Protein AF-0000000084754375 (afdb_homodimer)

InterPro domains:
  IPR002891 APS kinase [MF_00065] (23-194)
  IPR002891 APS kinase [TIGR00455] (9-189)
  IPR027417 P-loop containing nucleoside triphosphate hydrolase [G3DSA:3.40.50.300] (1-195)
  IPR027417 P-loop containing nucleoside triphosphate hydrolase [SSF52540] (22-192)
  IPR059117 APS kinase domain [PF01583] (25-173)

Radius of gyration: 22.38 Å; Cα contacts (8 Å, |Δi|>4): 671; chains: 2; bounding box: 44×57×59 Å

Foldseek 3Di:
DDDPVVVPPPDDWLVNLLVVQQWAAFEEEEADAAQLCLVVLLVVLVVVCVVVSAAEEEAECVVCCVPVLVVADQDPVSLLVSLLVVLQVSLVVNGNNHHYYYYDHSQDPVSVVNSCVSNDVLRYAYEYRYEDPVVSLVPCVVVVNVCVVVVNDQDHEPPNHDGDGDDDGPYYHYPVDDSVRSSVVVCVSCVVVTHD/DDDPVVVPPPDDWLVNLLVVQQWAAFEEEEADAAQLCLVVLLVVLVVVCVVVSAAEEEAECVVQCVPVLVVADQDPVSLLVSLLVVLQVSLVVNGNNHHYYYYDHSQDPVSVVNSCVSNDVLRYAYEYRYEDPVVSLVPCVVVVNVCVVVVNDQDHEPPNHDGDGDDDGPYYHYPVDDSVRSSVVVCVSCVVVTHD

Sequence (392 aa):
MGENIIKHNYKIGMDERRKANGHNSFLVFFTGLSGSGKSTVACALEQKLFEANIKTYVLDGDNVRRGINRDLKFSEEDRSENNRRIGEIAHLFVDAGMVVLAAFVAPFEKDRNFIKKTVGEENYIEVFVDTSLEECEKRDVKGLYKKARKGEIKDMTGISSPYEVPLRPNIVLTEKESVEEAVNRIYELIRPKLQLMGENIIKHNYKIGMDERRKANGHNSFLVFFTGLSGSGKSTVACALEQKLFEANIKTYVLDGDNVRRGINRDLKFSEEDRSENNRRIGEIAHLFVDAGMVVLAAFVAPFEKDRNFIKKTVGEENYIEVFVDTSLEECEKRDVKGLYKKARKGEIKDMTGISSPYEVPLRPNIVLTEKESVEEAVNRIYELIRPKLQL

pLDDT: mean 92.37, std 12.42, range [25.44, 98.94]

Secondary structure (DSSP, 8-state):
--S----------HHHHHHHHTS---EEEEE--TTSSHHHHHHHHHHHHHHTT--EEEEEHHHIIIIITTT--SSHHHHHHHHHHHHHHHHHHHHTT-EEEEE-----HHHHHHHHHHH-GGGEEEEEEE--HHHHHHH-TTSHHHHHHTTS-SS-BTTTB-----SS-SEEEETTS-HHHHHHHHHHHHHHHH--/--S----------HHHHHHHHTS---EEEEE--TTSSHHHHHHHHHHHHHHTT--EEEE-HHHIIIIITTT--SSHHHHHHHHHHHHHHHHHHHHTT-EEEEE-----HHHHHHHHHHH-GGGEEEEEEE--HHHHHHH-TTSHHHHHHTTS-SS-BTTTB-----SS-SEEEETTS-HHHHHHHHHHHHHHHH--

Nearest PDB structures (foldseek):
  4fxp-assembly1_A  TM=9.666E-01  e=1.568E-19  Arabidopsis thaliana
  3uie-assembly2_C  TM=9.512E-01  e=3.053E-19  Arabidopsis thaliana
  6c6b-assembly3_D  TM=9.254E-01  e=4.132E-18  Cryptococcus neoformans H99
  6c6b-assembly2_C  TM=9.312E-01  e=1.997E-17  Cryptococcus neoformans H99
  2gks-assembly1_B  TM=8.808E-01  e=1.229E-14  Aquifex aeolicus

Organism: Allomuricauda ruestringensis (strain DSM 13258 / CIP 107369 / LMG 19739 / B1) (NCBI:txid886377)

Structure (mmCIF, N/CA/C/O backbone):
data_AF-0000000084754375-model_v1
#
loop_
_entity.id
_entity.type
_entity.pdbx_description
1 polymer 'Adenylyl-sulfate kinase'
#
loop_
_atom_site.group_PDB
_atom_site.id
_atom_site.type_symbol
_atom_site.label_atom_id
_atom_site.label_alt_id
_atom_site.label_comp_id
_atom_site.label_asym_id
_atom_site.label_entity_id
_atom_site.label_seq_id
_atom_site.pdbx_PDB_ins_code
_atom_site.Cartn_x
_atom_site.Cartn_y
_atom_site.Cartn_z
_atom_site.occupancy
_atom_site.B_iso_or_equiv
_atom_site.auth_seq_id
_atom_site.auth_comp_id
_atom_site.auth_asym_id
_atom_site.auth_atom_id
_atom_site.pdbx_PDB_model_num
ATOM 1 N N . MET A 1 1 ? -4.887 -25.969 -23.391 1 25.44 1 MET A N 1
ATO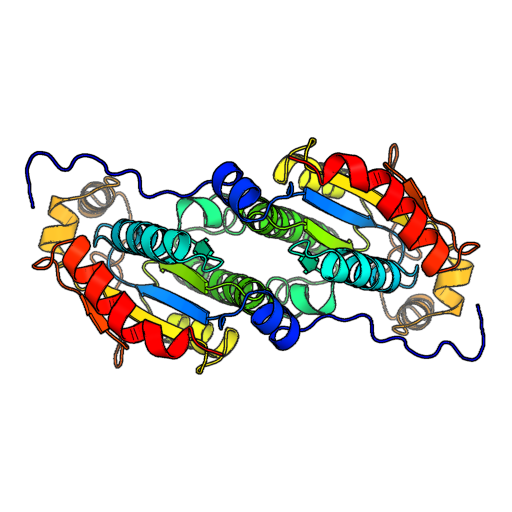M 2 C CA . MET A 1 1 ? -5.594 -24.766 -22.953 1 25.44 1 MET A CA 1
ATOM 3 C C . MET A 1 1 ? -5.512 -23.672 -24.016 1 25.44 1 MET A C 1
ATOM 5 O O . MET A 1 1 ? -4.867 -22.641 -23.812 1 25.44 1 MET A O 1
ATOM 9 N N . GLY A 1 2 ? -5.332 -24.047 -25.25 1 29.3 2 GLY A N 1
ATOM 10 C CA . GLY A 1 2 ? -4.824 -23.469 -26.484 1 29.3 2 GLY A CA 1
ATOM 11 C C . GLY A 1 2 ? -5.594 -22.25 -26.938 1 29.3 2 GLY A C 1
ATOM 12 O O . GLY A 1 2 ? -5.004 -21.188 -27.203 1 29.3 2 GLY A O 1
ATOM 13 N N . GLU A 1 3 ? -6.68 -22.562 -27.656 1 34.47 3 GLU A N 1
ATOM 14 C CA . GLU A 1 3 ? -7.363 -21.797 -28.703 1 34.47 3 GLU A CA 1
ATOM 15 C C . GLU A 1 3 ? -7.938 -20.5 -28.156 1 34.47 3 GLU A C 1
ATOM 17 O O . GLU A 1 3 ? -7.637 -19.422 -28.672 1 34.47 3 GLU A O 1
ATOM 22 N N . ASN A 1 4 ? -9.375 -20.453 -28.016 1 31.36 4 ASN A N 1
ATOM 23 C CA . ASN A 1 4 ? -10.281 -19.328 -27.75 1 31.36 4 ASN A CA 1
ATOM 24 C C . ASN A 1 4 ? -10.047 -18.734 -26.375 1 31.36 4 ASN A C 1
ATOM 26 O O . ASN A 1 4 ? -10.742 -19.078 -25.422 1 31.36 4 ASN A O 1
ATOM 30 N N . ILE A 1 5 ? -8.938 -18.641 -25.875 1 39.09 5 ILE A N 1
ATOM 31 C CA . ILE A 1 5 ? -8.727 -18.094 -24.531 1 39.09 5 ILE A CA 1
ATOM 32 C C . ILE A 1 5 ? -9.375 -16.719 -24.438 1 39.09 5 ILE A C 1
ATOM 34 O O . ILE A 1 5 ? -8.906 -15.75 -25.062 1 39.09 5 ILE A O 1
ATOM 38 N N . ILE A 1 6 ? -10.688 -16.594 -24.688 1 39.09 6 ILE A N 1
ATOM 39 C CA . ILE A 1 6 ? -11.445 -15.391 -24.375 1 39.09 6 ILE A CA 1
ATOM 40 C C . ILE A 1 6 ? -10.812 -14.68 -23.188 1 39.09 6 ILE A C 1
ATOM 42 O O . ILE A 1 6 ? -10.656 -15.258 -22.109 1 39.09 6 ILE A O 1
ATOM 46 N N . LYS A 1 7 ? -10.016 -13.781 -23.438 1 50.75 7 LYS A N 1
ATOM 47 C CA . LYS A 1 7 ? -9.305 -12.914 -22.5 1 50.75 7 LYS A CA 1
ATOM 48 C C . LYS A 1 7 ? -10.211 -12.461 -21.359 1 50.75 7 LYS A C 1
ATOM 50 O O . LYS A 1 7 ? -11.055 -11.578 -21.547 1 50.75 7 LYS A O 1
ATOM 55 N N . HIS A 1 8 ? -10.836 -13.492 -20.688 1 55.78 8 HIS A N 1
ATOM 56 C CA . HIS A 1 8 ? -11.641 -13 -19.578 1 55.78 8 HIS A CA 1
ATOM 57 C C . HIS A 1 8 ? -10.883 -11.953 -18.781 1 55.78 8 HIS A C 1
ATOM 59 O O . HIS A 1 8 ? -9.727 -12.156 -18.406 1 55.78 8 HIS A O 1
ATOM 65 N N . ASN A 1 9 ? -11.195 -10.758 -18.953 1 70.88 9 ASN A N 1
ATOM 66 C CA . ASN A 1 9 ? -10.688 -9.664 -18.125 1 70.88 9 ASN A CA 1
ATOM 67 C C . ASN A 1 9 ? -11.203 -9.75 -16.703 1 70.88 9 ASN A C 1
ATOM 69 O O . ASN A 1 9 ? -12.352 -9.398 -16.422 1 70.88 9 ASN A O 1
ATOM 73 N N . TYR A 1 10 ? -10.547 -10.375 -15.859 1 75.75 10 TYR A N 1
ATOM 74 C CA . TYR A 1 10 ? -10.961 -10.586 -14.477 1 75.75 10 TYR A CA 1
ATOM 75 C C . TYR A 1 10 ? -10.672 -9.352 -13.633 1 75.75 10 TYR A C 1
ATOM 77 O O . TYR A 1 10 ? -11.062 -9.289 -12.461 1 75.75 10 TYR A O 1
ATOM 85 N N . LYS A 1 11 ? -10.258 -8.352 -14.242 1 84.94 11 LYS A N 1
ATOM 86 C CA . LYS A 1 11 ? -9.711 -7.258 -13.445 1 84.94 11 LYS A CA 1
ATOM 87 C C . LYS A 1 11 ? -10.828 -6.41 -12.844 1 84.94 11 LYS A C 1
ATOM 89 O O . LYS A 1 11 ? -11.773 -6.035 -13.539 1 84.94 11 LYS A O 1
ATOM 94 N N . ILE A 1 12 ? -10.812 -6.266 -11.586 1 93.44 12 ILE A N 1
ATOM 95 C CA . ILE A 1 12 ? -11.68 -5.344 -10.859 1 93.44 12 ILE A CA 1
ATOM 96 C C . ILE A 1 12 ? -11.016 -3.975 -10.766 1 93.44 12 ILE A C 1
ATOM 98 O O . ILE A 1 12 ? -9.852 -3.869 -10.359 1 93.44 12 ILE A O 1
ATOM 102 N N . GLY A 1 13 ? -11.727 -2.947 -11.18 1 94.62 13 GLY A N 1
ATOM 103 C CA . GLY A 1 13 ? -11.141 -1.616 -11.195 1 94.62 13 GLY A CA 1
ATOM 104 C C . GLY A 1 13 ? -11.625 -0.734 -10.062 1 94.62 13 GLY A C 1
ATOM 105 O O . GLY A 1 13 ? -12.445 -1.16 -9.242 1 94.62 13 GLY A O 1
ATOM 106 N N . MET A 1 14 ? -11.125 0.411 -10.031 1 96.38 14 MET A N 1
ATOM 107 C CA . MET A 1 14 ? -11.398 1.393 -8.992 1 96.38 14 MET A CA 1
ATOM 108 C C . MET A 1 14 ? -12.891 1.719 -8.93 1 96.38 14 MET A C 1
ATOM 110 O O . MET A 1 14 ? -13.477 1.78 -7.852 1 96.38 14 MET A O 1
ATOM 114 N N . ASP A 1 15 ? -13.492 1.877 -10.086 1 96.88 15 ASP A N 1
ATOM 115 C CA . ASP A 1 15 ? -14.906 2.25 -10.141 1 96.88 15 ASP A CA 1
ATOM 116 C C . ASP A 1 15 ? -15.781 1.146 -9.555 1 96.88 15 ASP A C 1
ATOM 118 O O . ASP A 1 15 ? -16.75 1.425 -8.852 1 96.88 15 ASP A O 1
ATOM 122 N N . GLU A 1 16 ? -15.469 -0.094 -9.875 1 97 16 GLU A N 1
ATOM 123 C CA . GLU A 1 16 ? -16.219 -1.222 -9.32 1 97 16 GLU A CA 1
ATOM 124 C C . GLU A 1 16 ? -16.078 -1.279 -7.805 1 97 16 GLU A C 1
ATOM 126 O O . GLU A 1 16 ? -17.062 -1.526 -7.098 1 97 16 GLU A O 1
ATOM 131 N N . ARG A 1 17 ? -14.922 -1.007 -7.301 1 97.75 17 ARG A N 1
ATOM 132 C CA . ARG A 1 17 ? -14.672 -1.031 -5.863 1 97.75 17 ARG A CA 1
ATOM 133 C C . ARG A 1 17 ? -15.391 0.121 -5.168 1 97.75 17 ARG A C 1
ATOM 135 O O . ARG A 1 17 ? -15.977 -0.06 -4.098 1 97.75 17 ARG A O 1
ATOM 142 N N . ARG A 1 18 ? -15.312 1.321 -5.785 1 98.25 18 ARG A N 1
ATOM 143 C CA . ARG A 1 18 ? -16.031 2.471 -5.246 1 98.25 18 ARG A CA 1
ATOM 144 C C . ARG A 1 18 ? -17.531 2.184 -5.148 1 98.25 18 ARG A C 1
ATOM 146 O O . ARG A 1 18 ? -18.156 2.461 -4.121 1 98.25 18 ARG A O 1
ATOM 153 N N . LYS A 1 19 ? -18.062 1.604 -6.168 1 97.88 19 LYS A N 1
ATOM 154 C CA . LYS A 1 19 ? -19.484 1.275 -6.188 1 97.88 19 LYS A CA 1
ATOM 155 C C . LYS A 1 19 ? -19.828 0.265 -5.098 1 97.88 19 LYS A C 1
ATOM 157 O O . LYS A 1 19 ? -20.828 0.432 -4.379 1 97.88 19 LYS A O 1
ATOM 162 N N . ALA A 1 20 ? -19.031 -0.718 -4.988 1 97.06 20 ALA A N 1
ATOM 163 C CA . ALA A 1 20 ? -19.25 -1.741 -3.971 1 97.06 20 ALA A CA 1
ATOM 164 C C . ALA A 1 20 ? -19.188 -1.146 -2.568 1 97.06 20 ALA A C 1
ATOM 166 O O . ALA A 1 20 ? -19.922 -1.566 -1.67 1 97.06 20 ALA A O 1
ATOM 167 N N . ASN A 1 21 ? -18.312 -0.144 -2.404 1 97.56 21 ASN A N 1
ATOM 168 C CA . ASN A 1 21 ? -18.141 0.492 -1.102 1 97.56 21 ASN A CA 1
ATOM 169 C C . ASN A 1 21 ? -19.234 1.521 -0.833 1 97.56 21 ASN A C 1
ATOM 171 O O . ASN A 1 21 ? -19.484 1.887 0.318 1 97.56 21 ASN A O 1
ATOM 175 N N . GLY A 1 22 ? -19.812 2.066 -1.916 1 97.88 22 GLY A N 1
ATOM 176 C CA . GLY A 1 22 ? -20.844 3.078 -1.775 1 97.88 22 GLY A CA 1
ATOM 177 C C . GLY A 1 22 ? -20.281 4.477 -1.57 1 97.88 22 GLY A C 1
ATOM 178 O O . GLY A 1 22 ? -20.984 5.363 -1.087 1 97.88 22 GLY A O 1
ATOM 179 N N . HIS A 1 23 ? -19.031 4.676 -1.786 1 98.69 23 HIS A N 1
ATOM 180 C CA . HIS A 1 23 ? -18.406 5.988 -1.671 1 98.69 23 HIS A CA 1
ATOM 181 C C . HIS A 1 23 ? -17.203 6.113 -2.598 1 98.69 23 HIS A C 1
ATOM 183 O O . HIS A 1 23 ? -16.656 5.102 -3.049 1 98.69 23 HIS A O 1
ATOM 189 N N . ASN A 1 24 ? -16.797 7.297 -2.906 1 98.62 24 ASN A N 1
ATOM 190 C CA . ASN A 1 24 ? -15.594 7.621 -3.68 1 98.62 24 ASN A CA 1
ATOM 191 C C . ASN A 1 24 ? -14.32 7.32 -2.895 1 98.62 24 ASN A C 1
ATOM 193 O O . ASN A 1 24 ? -14.383 6.949 -1.721 1 98.62 24 ASN A O 1
ATOM 197 N N . SER A 1 25 ? -13.203 7.316 -3.543 1 98.88 25 SER A N 1
ATOM 198 C CA . SER A 1 25 ? -11.898 7.117 -2.926 1 98.88 25 SER A CA 1
ATOM 199 C C . SER A 1 25 ? -10.914 8.203 -3.352 1 98.88 25 SER A C 1
ATOM 201 O O . SER A 1 25 ? -10.938 8.656 -4.496 1 98.88 25 SER A O 1
ATOM 203 N N . PHE A 1 26 ? -10.094 8.688 -2.408 1 98.94 26 PHE A N 1
ATOM 204 C CA . PHE A 1 26 ? -9.133 9.758 -2.652 1 98.94 26 PHE A CA 1
ATOM 205 C C . PHE A 1 26 ? -8.164 9.883 -1.486 1 98.94 26 PHE A C 1
ATOM 207 O O . PHE A 1 26 ? -8.281 9.172 -0.49 1 98.94 26 PHE A O 1
ATOM 214 N N . LEU A 1 27 ? -7.188 10.719 -1.688 1 98.94 27 LEU A N 1
ATOM 215 C CA . LEU A 1 27 ? -6.148 10.961 -0.692 1 98.94 27 LEU A CA 1
ATOM 216 C C . LEU A 1 27 ? -6.359 12.305 0.001 1 98.94 27 LEU A C 1
ATOM 218 O O . LEU A 1 27 ? -6.504 13.336 -0.662 1 98.94 27 LEU A O 1
ATOM 222 N N . VAL A 1 28 ? -6.504 12.289 1.284 1 98.94 28 VAL A N 1
ATOM 223 C CA . VAL A 1 28 ? -6.367 13.484 2.109 1 98.94 28 VAL A CA 1
ATOM 224 C C . VAL A 1 28 ? -4.945 13.578 2.658 1 98.94 28 VAL A C 1
ATOM 226 O O . VAL A 1 28 ? -4.566 12.812 3.547 1 98.94 28 VAL A O 1
ATOM 229 N N . PHE A 1 29 ? -4.203 14.445 2.127 1 98.88 29 PHE A N 1
ATOM 230 C CA . PHE A 1 29 ? -2.787 14.555 2.455 1 98.88 29 PHE A CA 1
ATOM 231 C C . PHE A 1 29 ? -2.543 15.719 3.41 1 98.88 29 PHE A C 1
ATOM 233 O O . PHE A 1 29 ? -2.789 16.875 3.064 1 98.88 29 PHE A O 1
ATOM 240 N N . PHE A 1 30 ? -2.043 15.391 4.586 1 98.69 30 PHE A N 1
ATOM 241 C CA . PHE A 1 30 ? -1.709 16.375 5.602 1 98.69 30 PHE A CA 1
ATOM 242 C C . PHE A 1 30 ? -0.225 16.719 5.555 1 98.69 30 PHE A C 1
ATOM 244 O O . PHE A 1 30 ? 0.625 15.836 5.629 1 98.69 30 PHE A O 1
ATOM 251 N N . THR A 1 31 ? 0.04 17.969 5.414 1 98.38 31 THR A N 1
ATOM 252 C CA . THR A 1 31 ? 1.424 18.422 5.48 1 98.38 31 THR A CA 1
ATOM 253 C C . THR A 1 31 ? 1.577 19.531 6.523 1 98.38 31 THR A C 1
ATOM 255 O O . THR A 1 31 ? 0.607 20.219 6.859 1 98.38 31 THR A O 1
ATOM 258 N N . GLY A 1 32 ? 2.742 19.703 7.074 1 97.31 32 GLY A N 1
ATOM 259 C CA . GLY A 1 32 ? 3.094 20.625 8.141 1 97.31 32 GLY A CA 1
ATOM 260 C C . GLY A 1 32 ? 4.297 20.188 8.945 1 97.31 32 GLY A C 1
ATOM 261 O O . GLY A 1 32 ? 4.801 19.078 8.758 1 97.31 32 GLY A O 1
ATOM 262 N N . LEU A 1 33 ? 4.711 21.016 9.797 1 95.69 33 LEU A N 1
ATOM 263 C CA . LEU A 1 33 ? 5.914 20.75 10.578 1 95.69 33 LEU A CA 1
ATOM 264 C C . LEU A 1 33 ? 5.699 19.578 11.523 1 95.69 33 LEU A C 1
ATOM 266 O O . LEU A 1 33 ? 4.559 19.25 11.867 1 95.69 33 LEU A O 1
ATOM 270 N N . SER A 1 34 ? 6.883 18.891 11.883 1 91.94 34 SER A N 1
ATOM 271 C CA . SER A 1 34 ? 6.805 17.859 12.914 1 91.94 34 SER A CA 1
ATOM 272 C C . SER A 1 34 ? 6.203 18.406 14.203 1 91.94 34 SER A C 1
ATOM 274 O O . SER A 1 34 ? 6.562 19.5 14.641 1 91.94 34 SER A O 1
ATOM 276 N N . GLY A 1 35 ? 5.215 17.672 14.742 1 92.44 35 GLY A N 1
ATOM 277 C CA . GLY A 1 35 ? 4.586 18.125 15.969 1 92.44 35 GLY A CA 1
ATOM 278 C C . GLY A 1 35 ? 3.428 19.078 15.734 1 92.44 35 GLY A C 1
ATOM 279 O O . GLY A 1 35 ? 2.822 19.578 16.688 1 92.44 35 GLY A O 1
ATOM 280 N N . SER A 1 36 ? 3.053 19.328 14.516 1 95.56 36 SER A N 1
ATOM 281 C CA . SER A 1 36 ? 2.033 20.312 14.18 1 95.56 36 SER A CA 1
ATOM 282 C C . SER A 1 36 ? 0.631 19.781 14.461 1 95.56 36 SER A C 1
ATOM 284 O O . SER A 1 36 ? -0.335 20.547 14.492 1 95.56 36 SER A O 1
ATOM 286 N N . GLY A 1 37 ? 0.495 18.484 14.617 1 93.81 37 GLY A N 1
ATOM 287 C CA . GLY A 1 37 ? -0.805 17.891 14.914 1 93.81 37 GLY A CA 1
ATOM 288 C C . GLY A 1 37 ? -1.396 17.125 13.75 1 93.81 37 GLY A C 1
ATOM 289 O O . GLY A 1 37 ? -2.543 16.688 13.812 1 93.81 37 GLY A O 1
ATOM 290 N N . LYS A 1 38 ? -0.66 16.906 12.664 1 94.81 38 LYS A N 1
ATOM 291 C CA . LYS A 1 38 ? -1.133 16.234 11.461 1 94.81 38 LYS A CA 1
ATOM 292 C C . LYS A 1 38 ? -1.723 14.867 11.789 1 94.81 38 LYS A C 1
ATOM 294 O O . LYS A 1 38 ? -2.863 14.578 11.43 1 94.81 38 LYS A O 1
ATOM 299 N N . SER A 1 39 ? -0.902 14.062 12.516 1 93.81 39 SER A N 1
ATOM 300 C CA . SER A 1 39 ? -1.298 12.688 12.789 1 93.81 39 SER A CA 1
ATOM 301 C C . SER A 1 39 ? -2.523 12.625 13.688 1 93.81 39 SER A C 1
ATOM 303 O O . SER A 1 39 ? -3.402 11.781 13.5 1 93.81 39 SER A O 1
ATOM 305 N N . THR A 1 40 ? -2.619 13.516 14.625 1 94 40 THR A N 1
ATOM 306 C CA . THR A 1 40 ? -3.768 13.57 15.523 1 94 40 THR A CA 1
ATOM 307 C C . THR A 1 40 ? -5.043 13.883 14.75 1 94 40 THR A C 1
ATOM 309 O O . THR A 1 40 ? -6.055 13.195 14.906 1 94 40 THR A O 1
ATOM 312 N N . VAL A 1 41 ? -4.988 14.883 13.945 1 97.31 41 VAL A N 1
ATOM 313 C CA . VAL A 1 41 ? -6.16 15.281 13.172 1 97.31 41 VAL A CA 1
ATOM 314 C C . VAL A 1 41 ? -6.512 14.195 12.164 1 97.31 41 VAL A C 1
ATOM 316 O O . VAL A 1 41 ? -7.688 13.883 11.961 1 97.31 41 VAL A O 1
ATOM 319 N N . ALA A 1 42 ? -5.52 13.633 11.508 1 97.69 42 ALA A N 1
ATOM 320 C CA . ALA A 1 42 ? -5.742 12.562 10.539 1 97.69 42 ALA A CA 1
ATOM 321 C C . ALA A 1 42 ? -6.453 11.375 11.18 1 97.69 42 ALA A C 1
ATOM 323 O O . ALA A 1 42 ? -7.426 10.852 10.633 1 97.69 42 ALA A O 1
ATOM 324 N N . CYS A 1 43 ? -5.969 10.945 12.32 1 96.81 43 CYS A N 1
ATOM 325 C CA . CYS A 1 43 ? -6.555 9.805 13.008 1 96.81 43 CYS A CA 1
ATOM 326 C C . CYS A 1 43 ? -7.969 10.117 13.484 1 96.81 43 CYS A C 1
ATOM 328 O O . CYS A 1 43 ? -8.859 9.273 13.398 1 96.81 43 CYS A O 1
ATOM 330 N N . ALA A 1 44 ? -8.133 11.32 14.023 1 97.88 44 ALA A N 1
ATOM 331 C CA . ALA A 1 44 ? -9.469 11.727 14.461 1 97.88 44 ALA A CA 1
ATOM 332 C C . ALA A 1 44 ? -10.438 11.773 13.281 1 97.88 44 ALA A C 1
ATOM 334 O O . ALA A 1 44 ? -11.602 11.375 13.414 1 97.88 44 ALA A O 1
ATOM 335 N N . LEU A 1 45 ? -9.969 12.32 12.156 1 98.5 45 LEU A N 1
ATOM 336 C CA . LEU A 1 45 ? -10.797 12.32 10.953 1 98.5 45 LEU A CA 1
ATOM 337 C C . LEU A 1 45 ? -11.117 10.898 10.508 1 98.5 45 LEU A C 1
ATOM 339 O O . LEU A 1 45 ? -12.25 10.609 10.109 1 98.5 45 LEU A O 1
ATOM 343 N N . GLU A 1 46 ? -10.109 10.023 10.547 1 98.25 46 GLU A N 1
ATOM 344 C CA . GLU A 1 46 ? -10.352 8.625 10.18 1 98.25 46 GLU A CA 1
ATOM 345 C C . GLU A 1 46 ? -11.477 8.031 11.023 1 98.25 46 GLU A C 1
ATOM 347 O O . GLU A 1 46 ? -12.344 7.32 10.5 1 98.25 46 GLU A O 1
ATOM 352 N N . GLN A 1 47 ? -11.438 8.289 12.266 1 97.75 47 GLN A N 1
ATOM 353 C CA . GLN A 1 47 ? -12.469 7.766 13.156 1 97.75 47 GLN A CA 1
ATOM 354 C C . GLN A 1 47 ? -13.859 8.219 12.719 1 97.75 47 GLN A C 1
ATOM 356 O O . GLN A 1 47 ? -14.797 7.426 12.68 1 97.75 47 GLN A O 1
ATOM 361 N N . LYS A 1 48 ? -13.969 9.492 12.477 1 98 48 LYS A N 1
ATOM 362 C CA . LYS A 1 48 ? -15.25 10.031 12.031 1 98 48 LYS A CA 1
ATOM 363 C C . LYS A 1 48 ? -15.711 9.359 10.734 1 98 48 LYS A C 1
ATOM 365 O O . LYS A 1 48 ? -16.875 8.984 10.609 1 98 48 LYS A O 1
ATOM 370 N N . LEU A 1 49 ? -14.852 9.227 9.797 1 98.56 49 LEU A N 1
ATOM 371 C CA . LEU A 1 49 ? -15.164 8.594 8.516 1 98.56 49 LEU A CA 1
ATOM 372 C C . LEU A 1 49 ? -15.523 7.121 8.711 1 98.56 49 LEU A C 1
ATOM 374 O O . LEU A 1 49 ? -16.469 6.621 8.094 1 98.56 49 LEU A O 1
ATOM 378 N N . PHE A 1 50 ? -14.711 6.469 9.555 1 97.88 50 PHE A N 1
ATOM 379 C CA . PHE A 1 50 ? -14.938 5.062 9.859 1 97.88 50 PHE A CA 1
ATOM 380 C C . PHE A 1 50 ? -16.328 4.855 10.438 1 97.88 50 PHE A C 1
ATOM 382 O O . PHE A 1 50 ? -17.047 3.926 10.039 1 97.88 50 PHE A O 1
ATOM 389 N N . GLU A 1 51 ? -16.75 5.707 11.32 1 96.69 51 GLU A N 1
ATOM 390 C CA . GLU A 1 51 ? -18.062 5.645 11.93 1 96.69 51 GLU A CA 1
ATOM 391 C C . GLU A 1 51 ? -19.156 5.875 10.891 1 96.69 51 GLU A C 1
ATOM 393 O O . GLU A 1 51 ? -20.297 5.438 11.078 1 96.69 51 GLU A O 1
ATOM 398 N N . ALA A 1 52 ? -18.859 6.523 9.867 1 97.31 52 ALA A N 1
ATOM 399 C CA . ALA A 1 52 ? -19.797 6.766 8.773 1 97.31 52 ALA A CA 1
ATOM 400 C C . ALA A 1 52 ? -19.703 5.664 7.719 1 97.31 52 ALA A C 1
ATOM 402 O O . ALA A 1 52 ? -20.219 5.816 6.605 1 97.31 52 ALA A O 1
ATOM 403 N N . ASN A 1 53 ? -18.953 4.598 7.969 1 96.81 53 ASN A N 1
ATOM 404 C CA . ASN A 1 53 ? -18.812 3.395 7.156 1 96.81 53 ASN A CA 1
ATOM 405 C C . ASN A 1 53 ? -18 3.662 5.895 1 96.81 53 ASN A C 1
ATOM 407 O O . ASN A 1 53 ? -18.266 3.066 4.844 1 96.81 53 ASN A O 1
ATOM 411 N N . ILE A 1 54 ? -17.188 4.699 5.945 1 98.31 54 ILE A N 1
ATOM 412 C CA . ILE A 1 54 ? -16.234 4.945 4.879 1 98.31 54 ILE A CA 1
ATOM 413 C C . ILE A 1 54 ? -15 4.07 5.078 1 98.31 54 ILE A C 1
ATOM 415 O O . ILE A 1 54 ? -14.492 3.945 6.195 1 98.31 54 ILE A O 1
ATOM 419 N N . LYS A 1 55 ? -14.555 3.33 4.031 1 98.44 55 LYS A N 1
ATOM 420 C CA . LYS A 1 55 ? -13.32 2.549 4.094 1 98.44 55 LYS A CA 1
ATOM 421 C C . LYS A 1 55 ? -12.094 3.453 4.07 1 98.44 55 LYS A C 1
ATOM 423 O O . LYS A 1 55 ? -11.891 4.203 3.113 1 98.44 55 LYS A O 1
ATOM 428 N N . THR A 1 56 ? -11.32 3.416 5.145 1 98.38 56 THR A N 1
ATOM 429 C CA . THR A 1 56 ? -10.219 4.363 5.316 1 98.38 56 THR A CA 1
ATOM 430 C C . THR A 1 56 ? -8.93 3.635 5.691 1 98.38 56 THR A C 1
ATOM 432 O O . THR A 1 56 ? -8.969 2.477 6.109 1 98.38 56 THR A O 1
ATOM 435 N N . TYR A 1 57 ? -7.836 4.309 5.516 1 98.25 57 TYR A N 1
ATOM 436 C CA . TYR A 1 57 ? -6.551 3.873 6.059 1 98.25 57 TYR A CA 1
ATOM 437 C C . TYR A 1 57 ? -5.613 5.059 6.258 1 98.25 57 TYR A C 1
ATOM 439 O O . TYR A 1 57 ? -5.543 5.949 5.406 1 98.25 57 TYR A O 1
ATOM 447 N N . VAL A 1 58 ? -4.926 5.062 7.359 1 97.62 58 VAL A N 1
ATOM 448 C CA . VAL A 1 58 ? -4 6.148 7.668 1 97.62 58 VAL A CA 1
ATOM 449 C C . VAL A 1 58 ? -2.57 5.711 7.359 1 97.62 58 VAL A C 1
ATOM 451 O O . VAL A 1 58 ? -2.119 4.664 7.836 1 97.62 58 VAL A O 1
ATOM 454 N N . LEU A 1 59 ? -1.903 6.434 6.492 1 96.69 59 LEU A N 1
ATOM 455 C CA . LEU A 1 59 ? -0.466 6.316 6.27 1 96.69 59 LEU A CA 1
ATOM 456 C C . LEU A 1 59 ? 0.292 7.395 7.039 1 96.69 59 LEU A C 1
ATOM 458 O O . LEU A 1 59 ? 0.017 8.586 6.879 1 96.69 59 LEU A O 1
ATOM 462 N N . ASP A 1 60 ? 1.199 6.957 7.855 1 90.31 60 ASP A N 1
ATOM 463 C CA . ASP A 1 60 ? 1.997 7.934 8.594 1 90.31 60 ASP A CA 1
ATOM 464 C C . ASP A 1 60 ? 3.418 7.422 8.82 1 90.31 60 ASP A C 1
ATOM 466 O O . ASP A 1 60 ? 3.797 6.371 8.297 1 90.31 60 ASP A O 1
ATOM 470 N N . GLY A 1 61 ? 4.184 8.242 9.477 1 83.94 61 GLY A N 1
ATOM 471 C CA . GLY A 1 61 ? 5.586 7.926 9.68 1 83.94 61 GLY A CA 1
ATOM 472 C C . GLY A 1 61 ? 5.801 6.641 10.461 1 83.94 61 GLY A C 1
ATOM 473 O O . GLY A 1 61 ? 6.812 5.961 10.281 1 83.94 61 GLY A O 1
ATOM 474 N N . ASP A 1 62 ? 4.922 6.238 11.266 1 78.88 62 ASP A N 1
ATOM 475 C CA . ASP A 1 62 ? 5.066 5.059 12.109 1 78.88 62 ASP A CA 1
ATOM 476 C C . ASP A 1 62 ? 4.957 3.777 11.289 1 78.88 62 ASP A C 1
ATOM 478 O O . ASP A 1 62 ? 5.629 2.787 11.578 1 78.88 62 ASP A O 1
ATOM 482 N N . ASN A 1 63 ? 4.16 3.746 10.297 1 88.19 63 ASN A N 1
ATOM 483 C CA . ASN A 1 63 ? 3.961 2.498 9.562 1 88.19 63 ASN A CA 1
ATOM 484 C C . ASN A 1 63 ? 4.703 2.504 8.227 1 88.19 63 ASN A C 1
ATOM 486 O O . ASN A 1 63 ? 4.91 1.451 7.625 1 88.19 63 ASN A O 1
ATOM 490 N N . VAL A 1 64 ? 5.051 3.686 7.816 1 92.44 64 VAL A N 1
ATOM 491 C CA . VAL A 1 64 ? 5.758 3.746 6.539 1 92.44 64 VAL A CA 1
ATOM 492 C C . VAL A 1 64 ? 7.266 3.768 6.781 1 92.44 64 VAL A C 1
ATOM 494 O O . VAL A 1 64 ? 8.008 2.994 6.172 1 92.44 64 VAL A O 1
ATOM 497 N N . ARG A 1 65 ? 7.734 4.508 7.754 1 86.88 65 ARG A N 1
ATOM 498 C CA . ARG A 1 65 ? 9.164 4.676 8 1 86.88 65 ARG A CA 1
ATOM 499 C C . ARG A 1 65 ? 9.773 3.393 8.562 1 86.88 65 ARG A C 1
ATOM 501 O O . ARG A 1 65 ? 10.945 3.102 8.312 1 86.88 65 ARG A O 1
ATOM 508 N N . ARG A 1 66 ? 9.062 2.619 9.258 1 88.06 66 ARG A N 1
ATOM 509 C CA . ARG A 1 66 ? 9.586 1.394 9.852 1 88.06 66 ARG A CA 1
ATOM 510 C C . ARG A 1 66 ? 9.414 0.207 8.914 1 88.06 66 ARG A C 1
ATOM 512 O O . ARG A 1 66 ? 10 -0.854 9.125 1 88.06 66 ARG A O 1
ATOM 519 N N . GLY A 1 67 ? 8.672 0.342 7.922 1 93.75 67 GLY A N 1
ATOM 520 C CA . GLY A 1 67 ? 8.375 -0.738 6.992 1 93.75 67 GLY A CA 1
ATOM 521 C C . GLY A 1 67 ? 8.945 -0.507 5.605 1 93.75 67 GLY A C 1
ATOM 522 O O . GLY A 1 67 ? 10.148 -0.695 5.379 1 93.75 67 GLY A O 1
ATOM 523 N N . ILE A 1 68 ? 8.078 0.045 4.785 1 95.12 68 ILE A N 1
ATOM 524 C CA . ILE A 1 68 ? 8.398 0.161 3.369 1 95.12 68 ILE A CA 1
ATOM 525 C C . ILE A 1 68 ? 9.562 1.13 3.182 1 95.12 68 ILE A C 1
ATOM 527 O O . ILE A 1 68 ? 10.406 0.936 2.303 1 95.12 68 ILE A O 1
ATOM 531 N N . ASN A 1 69 ? 9.672 2.146 3.988 1 95.94 69 ASN A N 1
ATOM 532 C CA . ASN A 1 69 ? 10.688 3.174 3.797 1 95.94 69 ASN A CA 1
ATOM 533 C C . ASN A 1 69 ? 11.797 3.062 4.836 1 95.94 69 ASN A C 1
ATOM 535 O O . ASN A 1 69 ? 12.5 4.039 5.109 1 95.94 69 ASN A O 1
ATOM 539 N N . ARG A 1 70 ? 11.984 1.881 5.453 1 93 70 ARG A N 1
ATOM 540 C CA . ARG A 1 70 ? 12.969 1.71 6.516 1 93 70 ARG A CA 1
ATOM 541 C C . ARG A 1 70 ? 14.391 1.892 5.98 1 93 70 ARG A C 1
ATOM 543 O O . ARG A 1 70 ? 15.32 2.113 6.75 1 93 70 ARG A O 1
ATOM 550 N N . ASP A 1 71 ? 14.562 1.727 4.699 1 92.44 71 ASP A N 1
ATOM 551 C CA . ASP A 1 71 ? 15.883 1.833 4.086 1 92.44 71 ASP A CA 1
ATOM 552 C C . ASP A 1 71 ? 16.266 3.293 3.859 1 92.44 71 ASP A C 1
ATOM 554 O O . ASP A 1 71 ? 17.406 3.594 3.521 1 92.44 71 ASP A O 1
ATOM 558 N N . LEU A 1 72 ? 15.352 4.242 4.109 1 91.5 72 LEU A N 1
ATOM 559 C CA . LEU A 1 72 ? 15.586 5.652 3.811 1 91.5 72 LEU A CA 1
ATOM 560 C C . LEU A 1 72 ? 15.969 6.418 5.074 1 91.5 72 LEU A C 1
ATOM 562 O O . LEU A 1 72 ? 15.453 6.129 6.156 1 91.5 72 LEU A O 1
ATOM 566 N N . LYS A 1 73 ? 16.766 7.352 4.863 1 86.88 73 LYS A N 1
ATOM 567 C CA . LYS A 1 73 ? 17.203 8.203 5.961 1 86.88 73 LYS A CA 1
ATOM 568 C C . LYS A 1 73 ? 16.609 9.602 5.844 1 86.88 73 LYS A C 1
ATOM 570 O O . LYS A 1 73 ? 15.422 9.758 5.551 1 86.88 73 LYS A O 1
ATOM 575 N N . PHE A 1 74 ? 17.422 10.68 6.211 1 80.75 74 PHE A N 1
ATOM 576 C CA . PHE A 1 74 ? 16.812 12 6.301 1 80.75 74 PHE A CA 1
ATOM 577 C C . PHE A 1 74 ? 17.5 12.977 5.352 1 80.75 74 PHE A C 1
ATOM 579 O O . PHE A 1 74 ? 17.344 14.195 5.48 1 80.75 74 PHE A O 1
ATOM 586 N N . SER A 1 75 ? 18.234 12.414 4.398 1 84.38 75 SER A N 1
ATOM 587 C CA . SER A 1 75 ? 18.781 13.289 3.365 1 84.38 75 SER A CA 1
ATOM 588 C C . SER A 1 75 ? 17.672 13.844 2.479 1 84.38 75 SER A C 1
ATOM 590 O O . SER A 1 75 ? 16.547 13.344 2.494 1 84.38 75 SER A O 1
ATOM 592 N N . GLU A 1 76 ? 17.984 14.938 1.793 1 84.5 76 GLU A N 1
ATOM 593 C CA . GLU A 1 76 ? 17 15.508 0.872 1 84.5 76 GLU A CA 1
ATOM 594 C C . GLU A 1 76 ? 16.531 14.477 -0.146 1 84.5 76 GLU A C 1
ATOM 596 O O . GLU A 1 76 ? 15.344 14.383 -0.446 1 84.5 76 GLU A O 1
ATOM 601 N N . GLU A 1 77 ? 17.516 13.742 -0.711 1 91.12 77 GLU A N 1
ATOM 602 C CA . GLU A 1 77 ? 17.203 12.688 -1.668 1 91.12 77 GLU A CA 1
ATOM 603 C C . GLU A 1 77 ? 16.312 11.609 -1.032 1 91.12 77 GLU A C 1
ATOM 605 O O . GLU A 1 77 ? 15.375 11.133 -1.655 1 91.12 77 GLU A O 1
ATOM 610 N N . ASP A 1 78 ? 16.594 11.258 0.165 1 91.44 78 ASP A N 1
ATOM 611 C CA . ASP A 1 78 ? 15.828 10.242 0.886 1 91.44 78 ASP A CA 1
ATOM 612 C C . ASP A 1 78 ? 14.422 10.742 1.205 1 91.44 78 ASP A C 1
ATOM 614 O O . ASP A 1 78 ? 13.461 9.977 1.158 1 91.44 78 ASP A O 1
ATOM 618 N N . ARG A 1 79 ? 14.359 12 1.499 1 88.69 79 ARG A N 1
ATOM 619 C CA . ARG A 1 79 ? 13.055 12.578 1.791 1 88.69 79 ARG A CA 1
ATOM 620 C C . ARG A 1 79 ? 12.18 12.609 0.542 1 88.69 79 ARG A C 1
ATOM 622 O O . ARG A 1 79 ? 10.977 12.336 0.607 1 88.69 79 ARG A O 1
ATOM 629 N N . SER A 1 80 ? 12.82 12.953 -0.564 1 93.19 80 SER A N 1
ATOM 630 C CA . SER A 1 80 ? 12.086 12.945 -1.825 1 93.19 80 SER A CA 1
ATOM 631 C C . SER A 1 80 ? 11.641 11.531 -2.193 1 93.19 80 SER A C 1
ATOM 633 O O . SER A 1 80 ? 10.5 11.328 -2.619 1 93.19 80 SER A O 1
ATOM 635 N N . GLU A 1 81 ? 12.547 10.594 -2.031 1 95.31 81 GLU A N 1
ATOM 636 C CA . GLU A 1 81 ? 12.188 9.203 -2.305 1 95.31 81 GLU A CA 1
ATOM 637 C C . GLU A 1 81 ? 11.102 8.719 -1.352 1 95.31 81 GLU A C 1
ATOM 639 O O . GLU A 1 81 ? 10.211 7.969 -1.751 1 95.31 81 GLU A O 1
ATOM 644 N N . ASN A 1 82 ? 11.188 9.109 -0.117 1 95.12 82 ASN A N 1
ATOM 645 C CA . ASN A 1 82 ? 10.133 8.812 0.847 1 95.12 82 ASN A CA 1
ATOM 646 C C . ASN A 1 82 ? 8.773 9.273 0.344 1 95.12 82 ASN A C 1
ATOM 648 O O . ASN A 1 82 ? 7.812 8.5 0.346 1 95.12 82 ASN A O 1
ATOM 652 N N . ASN A 1 83 ? 8.727 10.445 -0.091 1 95.62 83 ASN A N 1
ATOM 653 C CA . ASN A 1 83 ? 7.469 11.016 -0.56 1 95.62 83 ASN A CA 1
ATOM 654 C C . ASN A 1 83 ? 7 10.352 -1.854 1 95.62 83 ASN A C 1
ATOM 656 O O . ASN A 1 83 ? 5.801 10.172 -2.064 1 95.62 83 ASN A O 1
ATOM 660 N N . ARG A 1 84 ? 7.93 10.062 -2.756 1 96.5 84 ARG A N 1
ATOM 661 C CA . ARG A 1 84 ? 7.566 9.336 -3.969 1 96.5 84 ARG A CA 1
AT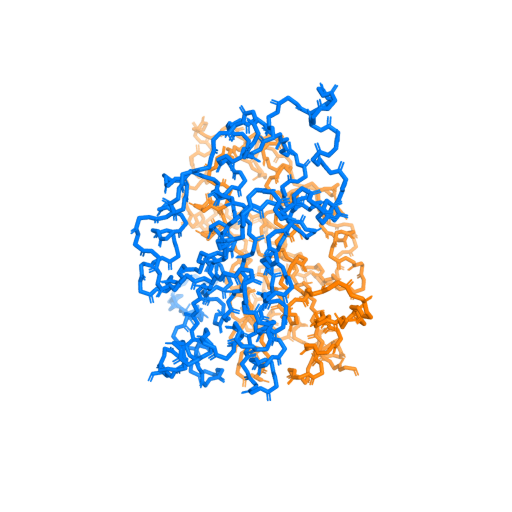OM 662 C C . ARG A 1 84 ? 6.867 8.023 -3.629 1 96.5 84 ARG A C 1
ATOM 664 O O . ARG A 1 84 ? 5.812 7.715 -4.191 1 96.5 84 ARG A O 1
ATOM 671 N N . ARG A 1 85 ? 7.434 7.281 -2.719 1 97.44 85 ARG A N 1
ATOM 672 C CA . ARG A 1 85 ? 6.879 5.984 -2.34 1 97.44 85 ARG A CA 1
ATOM 673 C C . ARG A 1 85 ? 5.531 6.145 -1.646 1 97.44 85 ARG A C 1
ATOM 675 O O . ARG A 1 85 ? 4.617 5.344 -1.861 1 97.44 85 ARG A O 1
ATOM 682 N N . ILE A 1 86 ? 5.41 7.168 -0.837 1 97.12 86 ILE A N 1
ATOM 683 C CA . ILE A 1 86 ? 4.137 7.453 -0.185 1 97.12 86 ILE A CA 1
ATOM 684 C C . ILE A 1 86 ? 3.062 7.703 -1.239 1 97.12 86 ILE A C 1
ATOM 686 O O . ILE A 1 86 ? 1.949 7.184 -1.137 1 97.12 86 ILE A O 1
ATOM 690 N N . GLY A 1 87 ? 3.42 8.516 -2.246 1 97.75 87 GLY A N 1
ATOM 691 C CA . GLY A 1 87 ? 2.484 8.766 -3.33 1 97.75 87 GLY A CA 1
ATOM 692 C C . GLY A 1 87 ? 2.033 7.504 -4.039 1 97.75 87 GLY A C 1
ATOM 693 O O . GLY A 1 87 ? 0.843 7.324 -4.301 1 97.75 87 GLY A O 1
ATOM 694 N N . GLU A 1 88 ? 2.938 6.648 -4.34 1 97.81 88 GLU A N 1
ATOM 695 C CA . GLU A 1 88 ? 2.631 5.41 -5.043 1 97.81 88 GLU A CA 1
ATOM 696 C C . GLU A 1 88 ? 1.768 4.488 -4.188 1 97.81 88 GLU A C 1
ATOM 698 O O . GLU A 1 88 ? 0.841 3.85 -4.691 1 97.81 88 GLU A O 1
ATOM 703 N N . ILE A 1 89 ? 2.104 4.395 -2.9 1 97.94 89 ILE A N 1
ATOM 704 C CA . ILE A 1 89 ? 1.318 3.57 -1.988 1 97.94 89 ILE A CA 1
ATOM 705 C C . ILE A 1 89 ? -0.096 4.133 -1.868 1 97.94 89 ILE A C 1
ATOM 707 O O . ILE A 1 89 ? -1.075 3.385 -1.926 1 97.94 89 ILE A O 1
ATOM 711 N N . ALA A 1 90 ? -0.175 5.449 -1.671 1 98.5 90 ALA A N 1
ATOM 712 C CA . ALA A 1 90 ? -1.482 6.094 -1.596 1 98.5 90 ALA A CA 1
ATOM 713 C C . ALA A 1 90 ? -2.303 5.816 -2.854 1 98.5 90 ALA A C 1
ATOM 715 O O . ALA A 1 90 ? -3.51 5.574 -2.773 1 98.5 90 ALA A O 1
ATOM 716 N N . HIS A 1 91 ? -1.646 5.844 -3.98 1 98.19 91 HIS A N 1
ATOM 717 C CA . HIS A 1 91 ? -2.314 5.555 -5.242 1 98.19 91 HIS A CA 1
ATOM 718 C C . HIS A 1 91 ? -2.918 4.156 -5.242 1 98.19 91 HIS A C 1
ATOM 720 O O . HIS A 1 91 ? -4.043 3.959 -5.703 1 98.19 91 HIS A O 1
ATOM 726 N N . LEU A 1 92 ? -2.184 3.174 -4.781 1 98 92 LEU A N 1
ATOM 727 C CA . LEU A 1 92 ? -2.686 1.807 -4.711 1 98 92 LEU A CA 1
ATOM 728 C C . LEU A 1 92 ? -3.92 1.725 -3.818 1 98 92 LEU A C 1
ATOM 730 O O . LEU A 1 92 ? -4.895 1.053 -4.16 1 98 92 LEU A O 1
ATOM 734 N N . PHE A 1 93 ? -3.9 2.428 -2.688 1 98.56 93 PHE A N 1
ATOM 735 C CA . PHE A 1 93 ? -5.027 2.414 -1.76 1 98.56 93 PHE A CA 1
ATOM 736 C C . PHE A 1 93 ? -6.238 3.109 -2.367 1 98.56 93 PHE A C 1
ATOM 738 O O . PHE A 1 93 ? -7.371 2.652 -2.199 1 98.56 93 PHE A O 1
ATOM 745 N N . VAL A 1 94 ? -5.996 4.211 -2.998 1 98.69 94 VAL A N 1
ATOM 746 C CA . VAL A 1 94 ? -7.09 4.91 -3.67 1 98.69 94 VAL A CA 1
ATOM 747 C C . VAL A 1 94 ? -7.699 4.008 -4.738 1 98.69 94 VAL A C 1
ATOM 749 O O . VAL A 1 94 ? -8.922 3.924 -4.867 1 98.69 94 VAL A O 1
ATOM 752 N N . ASP A 1 95 ? -6.863 3.316 -5.492 1 97.88 95 ASP A N 1
ATOM 753 C CA . ASP A 1 95 ? -7.324 2.361 -6.496 1 97.88 95 ASP A CA 1
ATOM 754 C C . ASP A 1 95 ? -8.109 1.226 -5.848 1 97.88 95 ASP A C 1
ATOM 756 O O . ASP A 1 95 ? -9.023 0.671 -6.461 1 97.88 95 ASP A O 1
ATOM 760 N N . ALA A 1 96 ? -7.766 0.907 -4.641 1 98.12 96 ALA A N 1
ATOM 761 C CA . ALA A 1 96 ? -8.445 -0.148 -3.895 1 98.12 96 ALA A CA 1
ATOM 762 C C . ALA A 1 96 ? -9.781 0.344 -3.344 1 98.12 96 ALA A C 1
ATOM 764 O O . ALA A 1 96 ? -10.469 -0.387 -2.631 1 98.12 96 ALA A O 1
ATOM 765 N N . GLY A 1 97 ? -10.117 1.62 -3.609 1 98.44 97 GLY A N 1
ATOM 766 C CA . GLY A 1 97 ? -11.422 2.15 -3.246 1 98.44 97 GLY A CA 1
ATOM 767 C C . GLY A 1 97 ? -11.453 2.764 -1.859 1 98.44 97 GLY A C 1
ATOM 768 O O . GLY A 1 97 ? -12.516 2.887 -1.251 1 98.44 97 GLY A O 1
ATOM 769 N N . MET A 1 98 ? -10.305 3.166 -1.321 1 98.69 98 MET A N 1
ATOM 770 C CA . MET A 1 98 ? -10.242 3.643 0.057 1 98.69 98 MET A CA 1
ATOM 771 C C . MET A 1 98 ? -9.977 5.145 0.104 1 98.69 98 MET A C 1
ATOM 773 O O . MET A 1 98 ? -9.344 5.695 -0.798 1 98.69 98 MET A O 1
ATOM 777 N N . VAL A 1 99 ? -10.523 5.816 1.103 1 98.88 99 VAL A N 1
ATOM 778 C CA . VAL A 1 99 ? -10.086 7.16 1.464 1 98.88 99 VAL A CA 1
ATOM 779 C C . VAL A 1 99 ? -8.828 7.074 2.33 1 98.88 99 VAL A C 1
ATOM 781 O O . VAL A 1 99 ? -8.883 6.594 3.463 1 98.88 99 VAL A O 1
ATOM 784 N N . VAL A 1 100 ? -7.773 7.543 1.813 1 98.81 100 VAL A N 1
ATOM 785 C CA . VAL A 1 100 ? -6.484 7.438 2.49 1 98.81 100 VAL A CA 1
ATOM 786 C C . VAL A 1 100 ? -6.148 8.766 3.168 1 98.81 100 VAL A C 1
ATOM 788 O O . VAL A 1 100 ? -6.344 9.836 2.584 1 98.81 100 VAL A O 1
ATOM 791 N N . LEU A 1 101 ? -5.762 8.68 4.395 1 98.81 101 LEU A N 1
ATOM 792 C CA . LEU A 1 101 ? -5.246 9.828 5.121 1 98.81 101 LEU A CA 1
ATOM 793 C C . LEU A 1 101 ? -3.74 9.711 5.34 1 98.81 101 LEU A C 1
ATOM 795 O O . LEU A 1 101 ? -3.277 8.773 5.992 1 98.81 101 LEU A O 1
ATOM 799 N N . ALA A 1 102 ? -2.973 10.562 4.758 1 98.5 102 ALA A N 1
ATOM 800 C CA . ALA A 1 102 ? -1.517 10.508 4.852 1 98.5 102 ALA A CA 1
ATOM 801 C C . ALA A 1 102 ? -0.967 11.758 5.531 1 98.5 102 ALA A C 1
ATOM 803 O O . ALA A 1 102 ? -1.193 12.875 5.066 1 98.5 102 ALA A O 1
ATOM 804 N N . ALA A 1 103 ? -0.301 11.562 6.625 1 97.06 103 ALA A N 1
ATOM 805 C CA . ALA A 1 103 ? 0.232 12.672 7.41 1 97.06 103 ALA A CA 1
ATOM 806 C C . ALA A 1 103 ? 1.758 12.68 7.387 1 97.06 103 ALA A C 1
ATOM 808 O O . ALA A 1 103 ? 2.398 11.852 8.039 1 97.06 103 ALA A O 1
ATOM 809 N N . PHE A 1 104 ? 2.318 13.57 6.668 1 96.06 104 PHE A N 1
ATOM 810 C CA . PHE A 1 104 ? 3.766 13.664 6.508 1 96.06 104 PHE A CA 1
ATOM 811 C C . PHE A 1 104 ? 4.203 15.125 6.438 1 96.06 104 PHE A C 1
ATOM 813 O O . PHE A 1 104 ? 3.408 16 6.102 1 96.06 104 PHE A O 1
ATOM 820 N N . VAL A 1 105 ? 5.438 15.383 6.785 1 94.75 105 VAL A N 1
ATOM 821 C CA . VAL A 1 105 ? 5.957 16.75 6.699 1 94.75 105 VAL A CA 1
ATOM 822 C C . VAL A 1 105 ? 5.969 17.203 5.242 1 94.75 105 VAL A C 1
ATOM 824 O O . VAL A 1 105 ? 5.367 18.219 4.902 1 94.75 105 VAL A O 1
ATOM 827 N N . ALA A 1 106 ? 6.645 16.391 4.363 1 95.38 106 ALA A N 1
ATOM 828 C CA . ALA A 1 106 ? 6.715 16.703 2.936 1 95.38 106 ALA A CA 1
ATOM 829 C C . ALA A 1 106 ? 7.02 18.188 2.705 1 95.38 106 ALA A C 1
ATOM 831 O O . ALA A 1 106 ? 6.211 18.906 2.123 1 95.38 106 ALA A O 1
ATOM 832 N N . PRO A 1 107 ? 8.188 18.578 3.008 1 95.56 107 PRO A N 1
ATOM 833 C CA . PRO A 1 107 ? 8.5 20.016 3.111 1 95.56 107 PRO A CA 1
ATOM 834 C C . PRO A 1 107 ? 8.594 20.688 1.75 1 95.56 107 PRO A C 1
ATOM 836 O O . PRO A 1 107 ? 8.508 21.922 1.663 1 95.56 107 PRO A O 1
ATOM 839 N N . PHE A 1 108 ? 8.781 19.953 0.644 1 95.62 108 PHE A N 1
ATOM 840 C CA . PHE A 1 108 ? 9.039 20.594 -0.645 1 95.62 108 PHE A CA 1
ATOM 841 C C . PHE A 1 108 ? 7.824 20.484 -1.556 1 95.62 108 PHE A C 1
ATOM 843 O O . PHE A 1 108 ? 7.207 19.422 -1.662 1 95.62 108 PHE A O 1
ATOM 850 N N . GLU A 1 109 ? 7.523 21.516 -2.254 1 96.75 109 GLU A N 1
ATOM 851 C CA . GLU A 1 109 ? 6.383 21.594 -3.16 1 96.75 109 GLU A CA 1
ATOM 852 C C . GLU A 1 109 ? 6.496 20.547 -4.273 1 96.75 109 GLU A C 1
ATOM 854 O O . GLU A 1 109 ? 5.5 19.938 -4.656 1 96.75 109 GLU A O 1
ATOM 859 N N . LYS A 1 110 ? 7.656 20.406 -4.781 1 96.56 110 LYS A N 1
ATOM 860 C CA . LYS A 1 110 ? 7.875 19.453 -5.871 1 96.56 110 LYS A CA 1
ATOM 861 C C . LYS A 1 110 ? 7.441 18.047 -5.473 1 96.56 110 LYS A C 1
ATOM 863 O O . LYS A 1 110 ? 6.875 17.312 -6.285 1 96.56 110 LYS A O 1
ATOM 868 N N . ASP A 1 111 ? 7.707 17.672 -4.273 1 97 111 ASP A N 1
ATOM 869 C CA . ASP A 1 111 ? 7.359 16.344 -3.799 1 97 111 ASP A CA 1
ATOM 870 C C . ASP A 1 111 ? 5.852 16.203 -3.6 1 97 111 ASP A C 1
ATOM 872 O O . ASP A 1 111 ? 5.27 15.172 -3.945 1 97 111 ASP A O 1
ATOM 876 N N . ARG A 1 112 ? 5.219 17.219 -3.033 1 98.19 112 ARG A N 1
ATOM 877 C CA . ARG A 1 112 ? 3.77 17.203 -2.863 1 98.19 112 ARG A CA 1
ATOM 878 C C . ARG A 1 112 ? 3.061 17.172 -4.215 1 98.19 112 ARG A C 1
ATOM 880 O O . ARG A 1 112 ? 2.059 16.469 -4.379 1 98.19 112 ARG A O 1
ATOM 887 N N . ASN A 1 113 ? 3.59 17.906 -5.172 1 97.88 113 ASN A N 1
ATOM 888 C CA . ASN A 1 113 ? 3.051 17.875 -6.527 1 97.88 113 ASN A CA 1
ATOM 889 C C . ASN A 1 113 ? 3.186 16.5 -7.152 1 97.88 113 ASN A C 1
ATOM 891 O O . ASN A 1 113 ? 2.301 16.047 -7.887 1 97.88 113 ASN A O 1
ATOM 895 N N . PHE A 1 114 ? 4.238 15.859 -6.891 1 97 114 PHE A N 1
ATOM 896 C CA . PHE A 1 114 ? 4.418 14.508 -7.391 1 97 114 PHE A CA 1
ATOM 897 C C . PHE A 1 114 ? 3.344 13.578 -6.84 1 97 114 PHE A C 1
ATOM 899 O O . PHE A 1 114 ? 2.764 12.781 -7.578 1 97 114 PHE A O 1
ATOM 906 N N . ILE A 1 115 ? 3.137 13.656 -5.555 1 98.25 115 ILE A N 1
ATOM 907 C CA . ILE A 1 115 ? 2.107 12.836 -4.922 1 98.25 115 ILE A CA 1
ATOM 908 C C . ILE A 1 115 ? 0.755 13.117 -5.574 1 98.25 115 ILE A C 1
ATOM 910 O O . ILE A 1 115 ? 0.034 12.18 -5.945 1 98.25 115 ILE A O 1
ATOM 914 N N . LYS A 1 116 ? 0.45 14.391 -5.723 1 98.44 116 LYS A N 1
ATOM 915 C CA . LYS A 1 116 ? -0.795 14.828 -6.344 1 98.44 116 LYS A CA 1
ATOM 916 C C . LYS A 1 116 ? -0.948 14.234 -7.742 1 98.44 116 LYS A C 1
ATOM 918 O O . LYS A 1 116 ? -2.004 13.695 -8.086 1 98.44 116 LYS A O 1
ATOM 923 N N . LYS A 1 117 ? 0.078 14.305 -8.523 1 98.12 117 LYS A N 1
ATOM 924 C CA . LYS A 1 117 ? 0.058 13.773 -9.883 1 98.12 117 LYS A CA 1
ATOM 925 C C . LYS A 1 117 ? -0.083 12.258 -9.875 1 98.12 117 LYS A C 1
ATOM 927 O O . LYS A 1 117 ? -0.807 11.695 -10.703 1 98.12 117 LYS A O 1
ATOM 932 N N . THR A 1 118 ? 0.557 11.609 -8.992 1 97.75 118 THR A N 1
ATOM 933 C CA . THR A 1 118 ? 0.579 10.156 -8.914 1 97.75 118 THR A CA 1
ATOM 934 C C . THR A 1 118 ? -0.806 9.609 -8.578 1 97.75 118 THR A C 1
ATOM 936 O O . THR A 1 118 ? -1.275 8.656 -9.203 1 97.75 118 THR A O 1
ATOM 939 N N . VAL A 1 119 ? -1.487 10.227 -7.617 1 98.12 119 VAL A N 1
ATOM 940 C CA . VAL A 1 119 ? -2.791 9.734 -7.184 1 98.12 119 VAL A CA 1
ATOM 941 C C . VAL A 1 119 ? -3.875 10.242 -8.141 1 98.12 119 VAL A C 1
ATOM 943 O O . VAL A 1 119 ? -4.977 9.688 -8.18 1 98.12 119 VAL A O 1
ATOM 946 N N . GLY A 1 120 ? -3.572 11.266 -8.93 1 98 120 GLY A N 1
ATOM 947 C CA . GLY A 1 120 ? -4.543 11.984 -9.75 1 98 120 GLY A CA 1
ATOM 948 C C . GLY A 1 120 ? -5.098 13.219 -9.07 1 98 120 GLY A C 1
ATOM 949 O O . GLY A 1 120 ? -5.605 13.148 -7.949 1 98 120 GLY A O 1
ATOM 950 N N . GLU A 1 121 ? -5.039 14.359 -9.703 1 97.5 121 GLU A N 1
ATOM 951 C CA . GLU A 1 121 ? -5.426 15.648 -9.133 1 97.5 121 GLU A CA 1
ATOM 952 C C . GLU A 1 121 ? -6.848 15.602 -8.586 1 97.5 121 GLU A C 1
ATOM 954 O O . GLU A 1 121 ? -7.137 16.188 -7.543 1 97.5 121 GLU A O 1
ATOM 959 N N . GLU A 1 122 ? -7.707 14.875 -9.234 1 97.44 122 GLU A N 1
ATOM 960 C CA . GLU A 1 122 ? -9.109 14.797 -8.82 1 97.44 122 GLU A CA 1
ATOM 961 C C . GLU A 1 122 ? -9.266 13.984 -7.539 1 97.44 122 GLU A C 1
ATOM 963 O O . GLU A 1 122 ? -10.305 14.039 -6.883 1 97.44 122 GLU A O 1
ATOM 968 N N . ASN A 1 123 ? -8.242 13.25 -7.215 1 98.56 123 ASN A N 1
ATOM 969 C CA . ASN A 1 123 ? -8.281 12.367 -6.055 1 98.56 123 ASN A CA 1
ATOM 970 C C . ASN A 1 123 ? -7.422 12.898 -4.914 1 98.56 123 ASN A C 1
ATOM 972 O O . ASN A 1 123 ? -7.074 12.148 -3.996 1 98.56 123 ASN A O 1
ATOM 976 N N . TYR A 1 124 ? -7.047 14.156 -5.004 1 98.75 124 TYR A N 1
ATOM 977 C CA . TYR A 1 124 ? -6.07 14.703 -4.066 1 98.75 124 TYR A CA 1
ATOM 978 C C . TYR A 1 124 ? -6.645 15.891 -3.314 1 98.75 124 TYR A C 1
ATOM 980 O O . TYR A 1 124 ? -7.086 16.875 -3.93 1 98.75 124 TYR A O 1
ATOM 988 N N . ILE A 1 125 ? -6.668 15.844 -1.958 1 98.88 125 ILE A N 1
ATOM 989 C CA . ILE A 1 125 ? -7.012 16.938 -1.063 1 98.88 125 ILE A CA 1
ATOM 990 C C . ILE A 1 125 ? -5.816 17.266 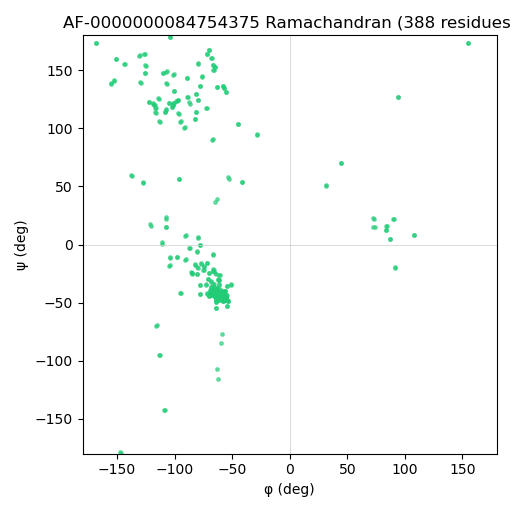-0.167 1 98.88 125 ILE A C 1
ATOM 992 O O . ILE A 1 125 ? -5.355 16.422 0.594 1 98.88 125 ILE A O 1
ATOM 996 N N . GLU A 1 126 ? -5.328 18.484 -0.214 1 98.81 126 GLU A N 1
ATOM 997 C CA . GLU A 1 126 ? -4.172 18.906 0.574 1 98.81 126 GLU A CA 1
ATOM 998 C C . GLU A 1 126 ? -4.602 19.703 1.797 1 98.81 126 GLU A C 1
ATOM 1000 O O . GLU A 1 126 ? -5.273 20.734 1.667 1 98.81 126 GLU A O 1
ATOM 1005 N N . VAL A 1 127 ? -4.266 19.219 2.934 1 98.94 127 VAL A N 1
ATOM 1006 C CA . VAL A 1 127 ? -4.52 19.891 4.207 1 98.94 127 VAL A CA 1
ATOM 1007 C C . VAL A 1 127 ? -3.209 20.438 4.77 1 98.94 127 VAL A C 1
ATOM 1009 O O . VAL A 1 127 ? -2.297 19.672 5.098 1 98.94 127 VAL A O 1
ATOM 1012 N N . PHE A 1 128 ? -3.133 21.719 4.883 1 98.88 128 PHE A N 1
ATOM 1013 C CA . PHE A 1 128 ? -1.963 22.359 5.477 1 98.88 128 PHE A CA 1
ATOM 1014 C C . PHE A 1 128 ? -2.203 22.656 6.949 1 98.88 128 PHE A C 1
ATOM 1016 O O . PHE A 1 128 ? -3.074 23.453 7.293 1 98.88 128 PHE A O 1
ATOM 1023 N N . VAL A 1 129 ? -1.484 21.969 7.793 1 98.44 129 VAL A N 1
ATOM 1024 C CA . VAL A 1 129 ? -1.54 22.234 9.227 1 98.44 129 VAL A CA 1
ATOM 1025 C C . VAL A 1 129 ? -0.476 23.25 9.609 1 98.44 129 VAL A C 1
ATOM 1027 O O . VAL A 1 129 ? 0.681 22.906 9.844 1 98.44 129 VAL A O 1
ATOM 1030 N N . ASP A 1 130 ? -0.926 24.422 9.758 1 98 130 ASP A N 1
ATOM 1031 C CA . ASP A 1 130 ? -0.045 25.578 9.875 1 98 130 ASP A CA 1
ATOM 1032 C C . ASP A 1 130 ? 0.203 25.938 11.336 1 98 130 ASP A C 1
ATOM 1034 O O . ASP A 1 130 ? -0.045 27.078 11.75 1 98 130 ASP A O 1
ATOM 1038 N N . THR A 1 131 ? 0.682 25.047 12.086 1 97.12 131 THR A N 1
ATOM 1039 C CA . THR A 1 131 ? 1.137 25.312 13.445 1 97.12 131 THR A CA 1
ATOM 1040 C C . THR A 1 131 ? 2.504 25.984 13.43 1 97.12 131 THR A C 1
ATOM 1042 O O . THR A 1 131 ? 3.393 25.594 12.672 1 97.12 131 THR A O 1
ATOM 1045 N N . SER A 1 132 ? 2.67 27 14.258 1 96.06 132 SER A N 1
ATOM 1046 C CA . SER A 1 132 ? 3.92 27.75 14.273 1 96.06 132 SER A CA 1
ATOM 1047 C C . SER A 1 132 ? 5.082 26.891 14.758 1 96.06 132 SER A C 1
ATOM 1049 O O . SER A 1 132 ? 4.879 25.953 15.523 1 96.06 132 SER A O 1
ATOM 1051 N N . LEU A 1 133 ? 6.316 27.25 14.219 1 95.12 133 LEU A N 1
ATOM 1052 C CA . LEU A 1 133 ? 7.512 26.547 14.664 1 95.12 133 LEU A CA 1
ATOM 1053 C C . LEU A 1 133 ? 7.652 26.609 16.172 1 95.12 133 LEU A C 1
ATOM 1055 O O . LEU A 1 133 ? 8.016 25.625 16.828 1 95.12 133 LEU A O 1
ATOM 1059 N N . GLU A 1 134 ? 7.398 27.797 16.703 1 94.88 134 GLU A N 1
ATOM 1060 C CA . GLU A 1 134 ? 7.473 28 18.141 1 94.88 134 GLU A CA 1
ATOM 1061 C C . GLU A 1 134 ? 6.574 27.031 18.891 1 94.88 134 GLU A C 1
ATOM 1063 O O . GLU A 1 134 ? 7 26.406 19.875 1 94.88 134 GLU A O 1
ATOM 1068 N N . GLU A 1 135 ? 5.383 26.875 18.438 1 95.19 135 GLU A N 1
ATOM 1069 C CA . GLU A 1 135 ? 4.449 25.953 19.078 1 95.19 135 GLU A CA 1
ATOM 1070 C C . GLU A 1 135 ? 4.902 24.5 18.906 1 95.19 135 GLU A C 1
ATOM 1072 O O . GLU A 1 135 ? 4.793 23.703 19.828 1 95.19 135 GLU A O 1
ATOM 1077 N N . CYS A 1 136 ? 5.387 24.141 17.719 1 95.19 136 CYS A N 1
ATOM 1078 C CA . CYS A 1 136 ? 5.891 22.781 17.469 1 95.19 136 CYS A CA 1
ATOM 1079 C C . CYS A 1 136 ? 7.059 22.469 18.391 1 95.19 136 CYS A C 1
ATOM 1081 O O . CYS A 1 136 ? 7.129 21.359 18.938 1 95.19 136 CYS A O 1
ATOM 1083 N N . GLU A 1 137 ? 7.922 23.406 18.594 1 93.31 137 GLU A N 1
ATOM 1084 C CA . GLU A 1 137 ? 9.07 23.219 19.469 1 93.31 137 GLU A CA 1
ATOM 1085 C C . GLU A 1 137 ? 8.625 23.047 20.922 1 93.31 137 GLU A C 1
ATOM 1087 O O . GLU A 1 137 ? 9.219 22.25 21.656 1 93.31 137 GLU A O 1
ATOM 1092 N N . LYS A 1 138 ? 7.684 23.828 21.25 1 92.94 138 LYS A N 1
ATOM 1093 C CA . LYS A 1 138 ? 7.152 23.75 22.609 1 92.94 138 LYS A CA 1
ATOM 1094 C C . LYS A 1 138 ? 6.594 22.359 22.891 1 92.94 138 LYS A C 1
ATOM 1096 O O . LYS A 1 138 ? 6.832 21.781 23.953 1 92.94 138 LYS A O 1
ATOM 1101 N N . ARG A 1 139 ? 5.84 21.797 21.922 1 87.81 139 ARG A N 1
ATOM 1102 C CA . ARG A 1 139 ? 5.262 20.469 22.062 1 87.81 139 ARG A CA 1
ATOM 1103 C C . ARG A 1 139 ? 6.344 19.391 22.031 1 87.81 139 ARG A C 1
ATOM 1105 O O . ARG A 1 139 ? 6.301 18.438 22.812 1 87.81 139 ARG A O 1
ATOM 1112 N N . ASP A 1 140 ? 7.289 19.547 21.156 1 89.25 140 ASP A N 1
ATOM 1113 C CA . ASP A 1 140 ? 8.422 18.672 20.891 1 89.25 140 ASP A CA 1
ATOM 1114 C C . ASP A 1 140 ? 8.055 17.219 21.156 1 89.25 140 ASP A C 1
ATOM 1116 O O . ASP A 1 140 ? 8.758 16.516 21.906 1 89.25 140 ASP A O 1
ATOM 1120 N N . VAL A 1 141 ? 6.949 16.734 20.594 1 80.25 141 VAL A N 1
ATOM 1121 C CA . VAL A 1 141 ? 6.301 15.445 20.844 1 80.25 141 VAL A CA 1
ATOM 1122 C C . VAL A 1 141 ? 7.324 14.32 20.734 1 80.25 141 VAL A C 1
ATOM 1124 O O . VAL A 1 141 ? 7.289 13.352 21.5 1 80.25 141 VAL A O 1
ATOM 1127 N N . LYS A 1 142 ? 8.344 14.414 19.828 1 80.62 142 LYS A N 1
ATOM 1128 C CA . LYS A 1 142 ? 9.297 13.336 19.578 1 80.62 142 LYS A CA 1
ATOM 1129 C C . LYS A 1 142 ? 10.688 13.711 20.078 1 80.62 142 LYS A C 1
ATOM 1131 O O . LYS A 1 142 ? 11.633 12.922 19.938 1 80.62 142 LYS A O 1
ATOM 1136 N N . GLY A 1 143 ? 10.758 14.867 20.625 1 86.62 143 GLY A N 1
ATOM 1137 C CA . GLY A 1 143 ? 12.039 15.32 21.141 1 86.62 143 GLY A CA 1
ATOM 1138 C C . GLY A 1 143 ? 13.016 15.719 20.047 1 86.62 143 GLY A C 1
ATOM 1139 O O . GLY A 1 143 ? 14.219 15.852 20.312 1 86.62 143 GLY A O 1
ATOM 1140 N N . LEU A 1 144 ? 12.523 15.891 18.906 1 86.44 144 LEU A N 1
ATOM 1141 C CA . LEU A 1 144 ? 13.398 16.125 17.75 1 86.44 144 LEU A CA 1
ATOM 1142 C C . LEU A 1 144 ? 13.898 17.562 17.734 1 86.44 144 LEU A C 1
ATOM 1144 O O . LEU A 1 144 ? 15.031 17.828 17.344 1 86.44 144 LEU A O 1
ATOM 1148 N N . TYR A 1 145 ? 13.094 18.453 18.156 1 91.38 145 TYR A N 1
ATOM 1149 C CA . TYR A 1 145 ? 13.453 19.859 18.078 1 91.38 145 TYR A CA 1
ATOM 1150 C C . TYR A 1 145 ? 14.562 20.203 19.047 1 91.38 145 TYR A C 1
ATOM 1152 O O . TYR A 1 145 ? 15.516 20.906 18.703 1 91.38 145 TYR A O 1
ATOM 1160 N N . LYS A 1 146 ? 14.383 19.672 20.234 1 88.94 146 LYS A N 1
ATOM 1161 C CA . LYS A 1 146 ? 15.445 19.891 21.219 1 88.94 146 LYS A CA 1
ATOM 1162 C C . LYS A 1 146 ? 16.766 19.328 20.703 1 88.94 146 LYS A C 1
ATOM 1164 O O . LYS A 1 146 ? 17.812 20 20.828 1 88.94 146 LYS A O 1
ATOM 1169 N N . LYS A 1 147 ? 16.688 18.188 20.156 1 90 147 LYS A N 1
ATOM 1170 C CA . LYS A 1 147 ? 17.891 17.562 19.609 1 90 147 LYS A CA 1
ATOM 1171 C C . LYS A 1 147 ? 18.453 18.375 18.453 1 90 147 LYS A C 1
ATOM 1173 O O . LYS A 1 147 ? 19.672 18.531 18.328 1 90 147 LYS A O 1
ATOM 1178 N N . ALA A 1 148 ? 17.688 18.844 17.672 1 87.94 148 ALA A N 1
ATOM 1179 C CA . ALA A 1 148 ? 18.109 19.656 16.531 1 87.94 148 ALA A CA 1
ATOM 1180 C C . ALA A 1 148 ? 18.75 20.953 17 1 87.94 148 ALA A C 1
ATOM 1182 O O . ALA A 1 148 ? 19.797 21.359 16.484 1 87.94 148 ALA A O 1
ATOM 1183 N N . ARG A 1 149 ? 18.172 21.562 17.953 1 90.06 149 ARG A N 1
ATOM 1184 C CA . ARG A 1 149 ? 18.703 22.812 18.469 1 90.06 149 ARG A CA 1
ATOM 1185 C C . ARG A 1 149 ? 20.047 22.594 19.141 1 90.06 149 ARG A C 1
ATOM 1187 O O . ARG A 1 149 ? 20.906 23.5 19.141 1 90.06 149 ARG A O 1
ATOM 1194 N N . LYS A 1 150 ? 20.281 21.438 19.547 1 90.81 150 LYS A N 1
ATOM 1195 C CA . LYS A 1 150 ? 21.562 21.078 20.141 1 90.81 150 LYS A CA 1
ATOM 1196 C C . LYS A 1 150 ? 22.562 20.656 19.078 1 90.81 150 LYS A C 1
ATOM 1198 O O . LYS A 1 150 ? 23.719 20.344 19.391 1 90.81 150 LYS A O 1
ATOM 1203 N N . GLY A 1 151 ? 22.094 20.625 17.891 1 86.81 151 GLY A N 1
ATOM 1204 C CA . GLY A 1 151 ? 22.984 20.297 16.781 1 86.81 151 GLY A CA 1
ATOM 1205 C C . GLY A 1 151 ? 23.141 18.812 16.578 1 86.81 151 GLY A C 1
ATOM 1206 O O . GLY A 1 151 ? 24.016 18.375 15.82 1 86.81 151 GLY A O 1
ATOM 1207 N N . GLU A 1 152 ? 22.266 18.047 17.156 1 87.25 152 GLU A N 1
ATOM 1208 C CA . GLU A 1 152 ? 22.344 16.594 17.078 1 87.25 152 GLU A CA 1
ATOM 1209 C C . GLU A 1 152 ? 21.688 16.078 15.805 1 87.25 152 GLU A C 1
ATOM 1211 O O . GLU A 1 152 ? 21.953 14.961 15.367 1 87.25 152 GLU A O 1
ATOM 1216 N N . ILE A 1 153 ? 20.766 16.875 15.305 1 82.94 153 ILE A N 1
ATOM 1217 C CA . ILE A 1 153 ? 20.094 16.547 14.055 1 82.94 153 ILE A CA 1
ATOM 1218 C C . ILE A 1 153 ? 20.422 17.609 13 1 82.94 153 ILE A C 1
ATOM 1220 O O . ILE A 1 153 ? 20.172 18.797 13.211 1 82.94 153 ILE A O 1
ATOM 1224 N N . LYS A 1 154 ? 21.047 17.25 11.969 1 78 154 LYS A N 1
ATOM 1225 C CA . LYS A 1 154 ? 21.578 18.203 11 1 78 154 LYS A CA 1
ATOM 1226 C C . LYS A 1 154 ? 20.516 18.609 9.984 1 78 154 LYS A C 1
ATOM 1228 O O . LYS A 1 154 ? 20.562 19.703 9.422 1 78 154 LYS A O 1
ATOM 1233 N N . ASP A 1 155 ? 19.453 17.906 9.641 1 83.5 155 ASP A N 1
ATOM 1234 C CA . ASP A 1 155 ? 18.531 18.203 8.555 1 83.5 155 ASP A CA 1
ATOM 1235 C C . ASP A 1 155 ? 17.078 18.219 9.055 1 83.5 155 ASP A C 1
ATOM 1237 O O . ASP A 1 155 ? 16.188 17.672 8.406 1 83.5 155 ASP A O 1
ATOM 1241 N N . MET A 1 156 ? 16.984 19.078 10.125 1 86.19 156 MET A N 1
ATOM 1242 C CA . MET A 1 156 ? 15.641 19.172 10.703 1 86.19 156 MET A CA 1
ATOM 1243 C C . MET A 1 156 ? 14.797 20.219 9.969 1 86.19 156 MET A C 1
ATOM 1245 O O . MET A 1 156 ? 15.141 21.391 9.961 1 86.19 156 MET A O 1
ATOM 1249 N N . THR A 1 157 ? 13.727 19.781 9.453 1 88.75 157 THR A N 1
ATOM 1250 C CA . THR A 1 157 ? 12.82 20.703 8.758 1 88.75 157 THR A CA 1
ATOM 1251 C C . THR A 1 157 ? 12.273 21.75 9.711 1 88.75 157 THR A C 1
ATOM 1253 O O . THR A 1 157 ? 11.867 21.438 10.828 1 88.75 157 THR A O 1
ATOM 1256 N N . GLY A 1 158 ? 12.266 23.016 9.258 1 88.62 158 GLY A N 1
ATOM 1257 C CA . GLY A 1 158 ? 11.812 24.125 10.086 1 88.62 158 GLY A CA 1
ATOM 1258 C C . GLY A 1 158 ? 12.938 24.781 10.875 1 88.62 158 GLY A C 1
ATOM 1259 O O . GLY A 1 158 ? 12.789 25.891 11.367 1 88.62 158 GLY A O 1
ATOM 1260 N N . ILE A 1 159 ? 14.016 24.031 11.008 1 89.88 159 ILE A N 1
ATOM 1261 C CA . ILE A 1 159 ? 15.156 24.578 11.727 1 89.88 159 ILE A CA 1
ATOM 1262 C C . ILE A 1 159 ? 16.344 24.703 10.773 1 89.88 159 ILE A C 1
ATOM 1264 O O . ILE A 1 159 ? 16.688 25.812 10.344 1 89.88 159 ILE A O 1
ATOM 1268 N N . SER A 1 160 ? 16.938 23.625 10.336 1 87.19 160 SER A N 1
ATOM 1269 C CA . SER A 1 160 ? 18.125 23.641 9.484 1 87.19 160 SER A CA 1
ATOM 1270 C C . SER A 1 160 ? 17.766 23.312 8.039 1 87.19 160 SER A C 1
ATOM 1272 O O . SER A 1 160 ? 18.625 23.375 7.148 1 87.19 160 SER A O 1
ATOM 1274 N N . SER A 1 161 ? 16.641 22.891 7.781 1 88.88 161 SER A N 1
ATOM 1275 C CA . SER A 1 161 ? 16.109 22.656 6.445 1 88.88 161 SER A CA 1
ATOM 1276 C C . SER A 1 161 ? 14.789 23.391 6.23 1 88.88 161 SER A C 1
ATOM 1278 O O . SER A 1 161 ? 13.992 23.531 7.16 1 88.88 161 SER A O 1
ATOM 1280 N N . PRO A 1 162 ? 14.555 23.797 5.043 1 91.56 162 PRO A N 1
ATOM 1281 C CA . PRO A 1 162 ? 13.375 24.641 4.812 1 91.56 162 PRO A CA 1
ATOM 1282 C C . PRO A 1 162 ? 12.086 23.812 4.723 1 91.56 162 PRO A C 1
ATOM 1284 O O . PRO A 1 162 ? 12.125 22.625 4.449 1 91.56 162 PRO A O 1
ATOM 1287 N N . TYR A 1 163 ? 10.992 24.469 5.008 1 95.88 163 TYR A N 1
ATOM 1288 C CA . TYR A 1 163 ? 9.633 24.031 4.715 1 95.88 163 TYR A CA 1
ATOM 1289 C C . TYR A 1 163 ? 8.953 25 3.75 1 95.88 163 TYR A C 1
ATOM 1291 O O . TYR A 1 163 ? 8.734 26.172 4.078 1 95.88 163 TYR A O 1
ATOM 1299 N N . GLU A 1 164 ? 8.672 24.469 2.514 1 96.75 164 GLU A N 1
ATOM 1300 C CA . GLU A 1 164 ? 7.969 25.281 1.527 1 96.75 164 GLU A CA 1
ATOM 1301 C C . GLU A 1 164 ? 6.461 25.25 1.76 1 96.75 164 GLU A C 1
ATOM 1303 O O . GLU A 1 164 ? 5.805 24.234 1.492 1 96.75 164 GLU A O 1
ATOM 1308 N N . VAL A 1 165 ? 5.918 26.312 2.232 1 97.19 165 VAL A N 1
ATOM 1309 C CA . VAL A 1 165 ? 4.492 26.406 2.531 1 97.19 165 VAL A CA 1
ATOM 1310 C C . VAL A 1 165 ? 3.678 26.094 1.277 1 97.19 165 VAL A C 1
ATOM 1312 O O . VAL A 1 165 ? 4 26.578 0.185 1 97.19 165 VAL A O 1
ATOM 1315 N N . PRO A 1 166 ? 2.643 25.266 1.439 1 97.75 166 PRO A N 1
ATOM 1316 C CA . PRO A 1 166 ? 1.816 24.969 0.265 1 97.75 166 PRO A CA 1
ATOM 1317 C C . PRO A 1 166 ? 1.217 26.234 -0.359 1 97.75 166 PRO A C 1
ATOM 1319 O O . PRO A 1 166 ? 0.703 27.094 0.356 1 97.75 166 PRO A O 1
ATOM 1322 N N . LEU A 1 167 ? 1.269 26.281 -1.673 1 94 167 LEU A N 1
ATOM 1323 C CA . LEU A 1 167 ? 0.815 27.469 -2.381 1 94 167 LEU A CA 1
ATOM 1324 C C . LEU A 1 167 ? -0.708 27.516 -2.459 1 94 167 LEU A C 1
ATOM 1326 O O . LEU A 1 167 ? -1.313 28.578 -2.299 1 94 167 LEU A O 1
ATOM 1330 N N . ARG A 1 168 ? -1.364 26.406 -2.74 1 95.62 168 ARG A N 1
ATOM 1331 C CA . ARG A 1 168 ? -2.812 26.344 -2.92 1 95.62 168 ARG A CA 1
ATOM 1332 C C . ARG A 1 168 ? -3.398 25.109 -2.236 1 95.62 168 ARG A C 1
ATOM 1334 O O . ARG A 1 168 ? -4.055 24.297 -2.883 1 9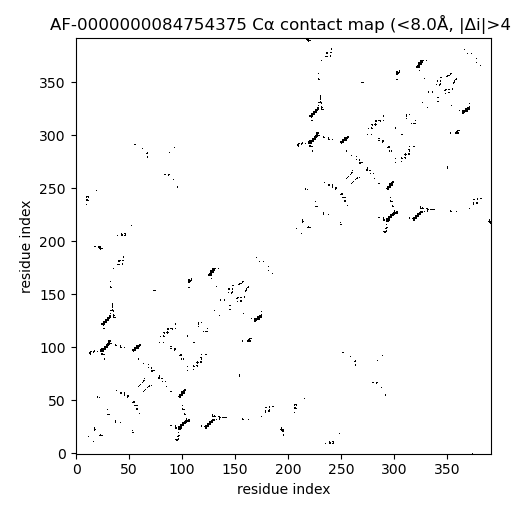5.62 168 ARG A O 1
ATOM 1341 N N . PRO A 1 169 ? -3.195 25.016 -0.905 1 98.5 169 PRO A N 1
ATOM 1342 C CA . PRO A 1 169 ? -3.846 23.906 -0.221 1 98.5 169 PRO A CA 1
ATOM 1343 C C . PRO A 1 169 ? -5.371 24 -0.255 1 98.5 169 PRO A C 1
ATOM 1345 O O . PRO A 1 169 ? -5.922 25.094 -0.415 1 98.5 169 PRO A O 1
ATOM 1348 N N . ASN A 1 170 ? -6.031 22.906 -0.19 1 98.69 170 ASN A N 1
ATOM 1349 C CA . ASN A 1 170 ? -7.488 22.906 -0.171 1 98.69 170 ASN A CA 1
ATOM 1350 C C . ASN A 1 170 ? -8.031 23.5 1.13 1 98.69 170 ASN A C 1
ATOM 1352 O O . ASN A 1 170 ? -9.109 24.078 1.146 1 98.69 170 ASN A O 1
ATOM 1356 N N . ILE A 1 171 ? -7.277 23.312 2.248 1 98.75 171 ILE A N 1
ATOM 1357 C CA . ILE A 1 171 ? -7.695 23.812 3.555 1 98.75 171 ILE A CA 1
ATOM 1358 C C . ILE A 1 171 ? -6.469 24.078 4.426 1 98.75 171 ILE A C 1
ATOM 1360 O O . ILE A 1 171 ? -5.484 23.328 4.359 1 98.75 171 ILE A O 1
ATOM 1364 N N . VAL A 1 172 ? -6.465 25.109 5.184 1 98.69 172 VAL A N 1
ATOM 1365 C CA . VAL A 1 172 ? -5.418 25.453 6.137 1 98.69 172 VAL A CA 1
ATOM 1366 C C . VAL A 1 172 ? -5.969 25.375 7.559 1 98.69 172 VAL A C 1
ATOM 1368 O O . VAL A 1 172 ? -7.016 25.938 7.863 1 98.69 172 VAL A O 1
ATOM 1371 N N . LEU A 1 173 ? -5.293 24.609 8.383 1 98.56 173 LEU A N 1
ATOM 1372 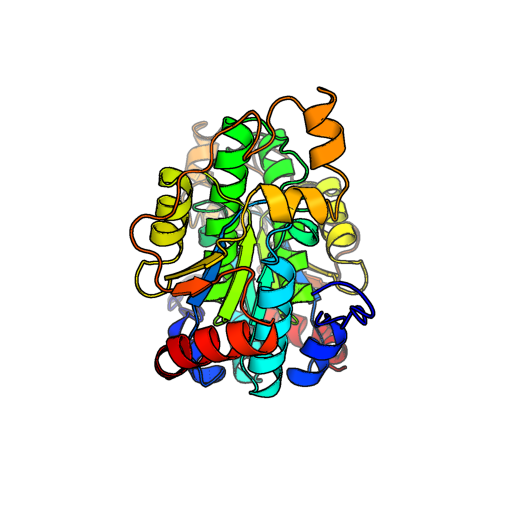C CA . LEU A 1 173 ? -5.613 24.516 9.805 1 98.56 173 LEU A CA 1
ATOM 1373 C C . LEU A 1 173 ? -4.566 25.234 10.648 1 98.56 173 LEU A C 1
ATOM 1375 O O . LEU A 1 173 ? -3.389 25.281 10.273 1 98.56 173 LEU A O 1
ATOM 1379 N N . THR A 1 174 ? -4.984 25.781 11.773 1 96.62 174 THR A N 1
ATOM 1380 C CA . THR A 1 174 ? -4.059 26.484 12.656 1 96.62 174 THR A CA 1
ATOM 1381 C C . THR A 1 174 ? -4.121 25.906 14.07 1 96.62 174 THR A C 1
ATOM 1383 O O . THR A 1 174 ? -5.027 25.141 14.391 1 96.62 174 THR A O 1
ATOM 1386 N N . GLU A 1 175 ? -3.084 26.25 14.828 1 93.69 175 GLU A N 1
ATOM 1387 C CA . GLU A 1 175 ? -3.002 25.766 16.203 1 93.69 175 GLU A CA 1
ATOM 1388 C C . GLU A 1 175 ? -4.113 26.359 17.062 1 93.69 175 GLU A C 1
ATOM 1390 O O . GLU A 1 175 ? -4.316 25.938 18.203 1 93.69 175 GLU A O 1
ATOM 1395 N N . LYS A 1 176 ? -4.836 27.281 16.578 1 94.19 176 LYS A N 1
ATOM 1396 C CA . LYS A 1 176 ? -5.91 27.922 17.328 1 94.19 176 LYS A CA 1
ATOM 1397 C C . LYS A 1 176 ? -7.168 27.062 17.344 1 94.19 176 LYS A C 1
ATOM 1399 O O . LYS A 1 176 ? -8.078 27.281 18.141 1 94.19 176 LYS A O 1
ATOM 1404 N N . GLU A 1 177 ? -7.289 26.156 16.438 1 95.12 177 GLU A N 1
ATOM 1405 C CA . GLU A 1 177 ? -8.445 25.266 16.344 1 95.12 177 GLU A CA 1
ATOM 1406 C C . GLU A 1 177 ? -8.25 24 17.172 1 95.12 177 GLU A C 1
ATOM 1408 O O . GLU A 1 177 ? -7.141 23.484 17.266 1 95.12 177 GLU A O 1
ATOM 1413 N N . SER A 1 178 ? -9.375 23.547 17.781 1 96.19 178 SER A N 1
ATOM 1414 C CA . SER A 1 178 ? -9.352 22.234 18.406 1 96.19 178 SER A CA 1
ATOM 1415 C C . SER A 1 178 ? -9.328 21.125 17.375 1 96.19 178 SER A C 1
ATOM 1417 O O . SER A 1 178 ? -9.617 21.359 16.203 1 96.19 178 SER A O 1
ATOM 1419 N N . VAL A 1 179 ? -8.977 19.953 17.812 1 96.88 179 VAL A N 1
ATOM 1420 C CA . VAL A 1 179 ? -8.969 18.781 16.922 1 96.88 179 VAL A CA 1
ATOM 1421 C C . VAL A 1 179 ? -10.367 18.578 16.344 1 96.88 179 VAL A C 1
ATOM 1423 O O . VAL A 1 179 ? -10.508 18.328 15.141 1 96.88 179 VAL A O 1
ATOM 1426 N N . GLU A 1 180 ? -11.359 18.734 17.188 1 97.31 180 GLU A N 1
ATOM 1427 C CA . GLU A 1 180 ? -12.734 18.547 16.766 1 97.31 180 GLU A CA 1
ATOM 1428 C C . GLU A 1 180 ? -13.117 19.547 15.68 1 97.31 180 GLU A C 1
ATOM 1430 O O . GLU A 1 180 ? -13.742 19.188 14.68 1 97.31 180 GLU A O 1
ATOM 1435 N N . GLU A 1 181 ? -12.758 20.781 15.898 1 98.19 181 GLU A N 1
ATOM 1436 C CA . GLU A 1 181 ? -13.039 21.828 14.914 1 98.19 181 GLU A CA 1
ATOM 1437 C C . GLU A 1 181 ? -12.336 21.547 13.594 1 98.19 181 GLU A C 1
ATOM 1439 O O . GLU A 1 181 ? -12.938 21.672 12.523 1 98.19 181 GLU A O 1
ATOM 1444 N N . ALA A 1 182 ? -11.078 21.188 13.664 1 98.44 182 ALA A N 1
ATOM 1445 C CA . ALA A 1 182 ? -10.289 20.875 12.477 1 98.44 182 ALA A CA 1
ATOM 1446 C C . ALA A 1 182 ? -10.922 19.719 11.688 1 98.44 182 ALA A C 1
ATOM 1448 O O . ALA A 1 182 ? -11.102 19.828 10.477 1 98.44 182 ALA A O 1
ATOM 1449 N N . VAL A 1 183 ? -11.32 18.672 12.383 1 98.56 183 VAL A N 1
ATOM 1450 C CA . VAL A 1 183 ? -11.922 17.484 11.773 1 98.56 183 VAL A CA 1
ATOM 1451 C C . VAL A 1 183 ? -13.227 17.875 11.078 1 98.56 183 VAL A C 1
ATOM 1453 O O . VAL A 1 183 ? -13.477 17.469 9.945 1 98.56 183 VAL A O 1
ATOM 1456 N N . ASN A 1 184 ? -14.016 18.656 11.75 1 98.56 184 ASN A N 1
ATOM 1457 C CA . ASN A 1 184 ? -15.297 19.062 11.172 1 98.56 184 ASN A CA 1
ATOM 1458 C C . ASN A 1 184 ? -15.102 19.891 9.898 1 98.56 184 ASN A C 1
ATOM 1460 O O . ASN A 1 184 ? -15.836 19.719 8.93 1 98.56 184 ASN A O 1
ATOM 1464 N N . ARG A 1 185 ? -14.156 20.766 9.906 1 98.69 185 ARG A N 1
ATOM 1465 C CA . ARG A 1 185 ? -13.883 21.594 8.734 1 98.69 185 ARG A CA 1
ATOM 1466 C C . ARG A 1 185 ? -13.445 20.734 7.555 1 98.69 185 ARG A C 1
ATOM 1468 O O . ARG A 1 185 ? -13.906 20.938 6.43 1 98.69 185 ARG A O 1
ATOM 1475 N N . ILE A 1 186 ? -12.562 19.797 7.789 1 98.88 186 ILE A N 1
ATOM 1476 C CA . ILE A 1 186 ? -12.117 18.922 6.715 1 98.88 186 ILE A CA 1
ATOM 1477 C C . ILE A 1 186 ? -13.289 18.078 6.211 1 98.88 186 ILE A C 1
ATOM 1479 O O . ILE A 1 186 ? -13.484 17.938 5.004 1 98.88 186 ILE A O 1
ATOM 1483 N N . TYR A 1 187 ? -14.008 17.484 7.16 1 98.69 187 TYR A N 1
ATOM 1484 C CA . TYR A 1 187 ? -15.133 16.625 6.801 1 98.69 187 TYR A CA 1
ATOM 1485 C C . TYR A 1 187 ? -16.125 17.375 5.906 1 98.69 187 TYR A C 1
ATOM 1487 O O . TYR A 1 187 ? -16.594 16.812 4.91 1 98.69 187 TYR A O 1
ATOM 1495 N N . GLU A 1 188 ? -16.453 18.594 6.305 1 98.44 188 GLU A N 1
ATOM 1496 C CA . GLU A 1 188 ? -17.375 19.391 5.5 1 98.44 188 GLU A CA 1
ATOM 1497 C C . GLU A 1 188 ? -16.844 19.609 4.09 1 98.44 188 GLU A C 1
ATOM 1499 O O . GLU A 1 188 ? -17.609 19.609 3.121 1 98.44 188 GLU A O 1
ATOM 1504 N N . LEU A 1 189 ? -15.594 19.828 4.016 1 98.56 189 LEU A N 1
ATOM 1505 C CA . LEU A 1 189 ? -14.953 20.047 2.723 1 98.56 189 LEU A CA 1
ATOM 1506 C C . LEU A 1 189 ? -15.039 18.781 1.859 1 98.56 189 LEU A C 1
ATOM 1508 O O . LEU A 1 189 ? -15.305 18.875 0.657 1 98.56 189 LEU A O 1
ATOM 1512 N N . ILE A 1 190 ? -14.867 17.531 2.479 1 98.62 190 ILE A N 1
ATOM 1513 C CA . ILE A 1 190 ? -14.688 16.344 1.658 1 98.62 190 ILE A CA 1
ATOM 1514 C C . ILE A 1 190 ? -16.016 15.609 1.513 1 98.62 190 ILE A C 1
ATOM 1516 O O . ILE A 1 190 ? -16.141 14.703 0.68 1 98.62 190 ILE A O 1
ATOM 1520 N N . ARG A 1 191 ? -16.984 15.977 2.258 1 97.94 191 ARG A N 1
ATOM 1521 C CA . ARG A 1 191 ? -18.266 15.281 2.285 1 97.94 191 ARG A CA 1
ATOM 1522 C C . ARG A 1 191 ? -18.859 15.156 0.884 1 97.94 191 ARG A C 1
ATOM 1524 O O . ARG A 1 191 ? -19.266 14.07 0.472 1 97.94 191 ARG A O 1
ATOM 1531 N N . PRO A 1 192 ? -18.922 16.266 0.061 1 98.06 192 PRO A N 1
ATOM 1532 C CA . PRO A 1 192 ? -19.438 16.109 -1.301 1 98.06 192 PRO A CA 1
ATOM 1533 C C . PRO A 1 192 ? -18.578 15.172 -2.152 1 98.06 192 PRO A C 1
ATOM 1535 O O . PRO A 1 192 ? -19.109 14.508 -3.051 1 98.06 192 PRO A O 1
ATOM 1538 N N . LYS A 1 193 ? -17.297 15.102 -1.879 1 98.06 193 LYS A N 1
ATOM 1539 C CA . LYS A 1 193 ? -16.375 14.281 -2.654 1 98.06 193 LYS A CA 1
ATOM 1540 C C . LYS A 1 193 ? -16.531 12.797 -2.328 1 98.06 193 LYS A C 1
ATOM 1542 O O . LYS A 1 193 ? -16.156 11.938 -3.121 1 98.06 193 LYS A O 1
ATOM 1547 N N . LEU A 1 194 ? -17.078 12.469 -1.167 1 98.38 194 LEU A N 1
ATOM 1548 C CA . LEU A 1 194 ? -17.281 11.086 -0.736 1 98.38 194 LEU A CA 1
ATOM 1549 C C . LEU A 1 194 ? -18.375 10.414 -1.567 1 98.38 194 LEU A C 1
ATOM 1551 O O . LEU A 1 194 ? -18.422 9.188 -1.667 1 98.38 194 LEU A O 1
ATOM 1555 N N . GLN A 1 195 ? -19.203 11.219 -2.088 1 95.75 195 GLN A N 1
ATOM 1556 C CA . GLN A 1 195 ? -20.312 10.688 -2.854 1 95.75 195 GLN A CA 1
ATOM 1557 C C . GLN A 1 195 ? -19.875 10.211 -4.23 1 95.75 195 GLN A C 1
ATOM 1559 O O . GLN A 1 195 ? -18.969 10.805 -4.836 1 95.75 195 GLN A O 1
ATOM 1564 N N . LEU A 1 196 ? -20.469 9.156 -4.738 1 91.44 196 LEU A N 1
ATOM 1565 C CA . LEU A 1 196 ? -20.141 8.602 -6.051 1 91.44 196 LEU A CA 1
ATOM 1566 C C . LEU A 1 196 ? -20.703 9.484 -7.164 1 91.44 196 LEU A C 1
ATOM 1568 O O . LEU A 1 196 ? -21.781 10.07 -7.016 1 91.44 196 LEU A O 1
ATOM 1572 N N . MET B 1 1 ? -3.832 24.781 24.781 1 25.86 1 MET B N 1
ATOM 1573 C CA . MET B 1 1 ? -4.305 23.422 24.531 1 25.86 1 MET B CA 1
ATOM 1574 C C . MET B 1 1 ? -3.602 22.438 25.453 1 25.86 1 MET B C 1
ATOM 1576 O O . MET B 1 1 ? -2.852 21.578 24.984 1 25.86 1 MET B O 1
ATOM 1580 N N . GLY B 1 2 ? -3.076 22.906 26.531 1 29.41 2 GLY B N 1
ATOM 1581 C CA . GLY B 1 2 ? -2.049 22.516 27.484 1 29.41 2 GLY B CA 1
ATOM 1582 C C . GLY B 1 2 ? -2.32 21.188 28.141 1 29.41 2 GLY B C 1
ATOM 1583 O O . GLY B 1 2 ? -1.432 20.344 28.234 1 29.41 2 GLY B O 1
ATOM 1584 N N . GLU B 1 3 ? -3.258 21.266 29.109 1 34.97 3 GLU B N 1
ATOM 1585 C CA . GLU B 1 3 ? -3.393 20.422 30.297 1 34.97 3 GLU B CA 1
ATOM 1586 C C . GLU B 1 3 ? -3.645 18.969 29.906 1 34.97 3 GLU B C 1
ATOM 1588 O O . GLU B 1 3 ? -2.887 18.078 30.297 1 34.97 3 GLU B O 1
ATOM 1593 N N . ASN B 1 4 ? -4.941 18.406 30.297 1 31.72 4 ASN B N 1
ATOM 1594 C CA . ASN B 1 4 ? -5.457 17.047 30.312 1 31.72 4 ASN B CA 1
ATOM 1595 C C . ASN B 1 4 ? -5.516 16.453 28.891 1 31.72 4 ASN B C 1
ATOM 1597 O O . ASN B 1 4 ? -6.555 16.516 28.234 1 31.72 4 ASN B O 1
ATOM 1601 N N . ILE B 1 5 ? -4.637 16.656 28.078 1 39.44 5 ILE B N 1
ATOM 1602 C CA . ILE B 1 5 ? -4.699 16.109 26.719 1 39.44 5 ILE B CA 1
ATOM 1603 C C . ILE B 1 5 ? -4.945 14.609 26.766 1 39.44 5 ILE B C 1
ATOM 1605 O O . ILE B 1 5 ? -4.066 13.844 27.172 1 39.44 5 ILE B O 1
ATOM 1609 N N . ILE B 1 6 ? -6.02 14.125 27.406 1 39.25 6 ILE B N 1
ATOM 1610 C CA . ILE B 1 6 ? -6.492 12.75 27.312 1 39.25 6 ILE B CA 1
ATOM 1611 C C . ILE B 1 6 ? -6.109 12.172 25.953 1 39.25 6 ILE B C 1
ATOM 1613 O O . ILE B 1 6 ? -6.48 12.719 24.906 1 39.25 6 ILE B O 1
ATOM 1617 N N . LYS B 1 7 ? -5.066 11.539 25.891 1 50.62 7 LYS B N 1
ATOM 1618 C CA . LYS B 1 7 ? -4.484 10.852 24.75 1 50.62 7 LYS B CA 1
ATOM 1619 C C . LYS B 1 7 ? -5.559 10.109 23.953 1 50.62 7 LYS B C 1
ATOM 1621 O O . LYS B 1 7 ? -6.02 9.047 24.375 1 50.62 7 LYS B O 1
ATOM 1626 N N . HIS B 1 8 ? -6.625 10.875 23.562 1 56.03 8 HIS B N 1
ATOM 1627 C CA . HIS B 1 8 ? -7.586 10.125 22.766 1 56.03 8 HIS B CA 1
ATOM 1628 C C . HIS B 1 8 ? -6.883 9.281 21.703 1 56.03 8 HIS B C 1
ATOM 1630 O O . HIS B 1 8 ? -6.02 9.781 20.984 1 56.03 8 HIS B O 1
ATOM 1636 N N . ASN B 1 9 ? -6.789 8.047 21.922 1 71.62 9 ASN B N 1
ATOM 1637 C CA . ASN B 1 9 ? -6.301 7.098 20.938 1 71.62 9 ASN B CA 1
ATOM 1638 C C . ASN B 1 9 ? -7.266 6.965 19.75 1 71.62 9 ASN B C 1
ATOM 1640 O O . ASN B 1 9 ? -8.297 6.297 19.859 1 71.62 9 ASN B O 1
ATOM 1644 N N . TYR B 1 10 ? -7.121 7.699 18.781 1 75.75 10 TYR B N 1
ATOM 1645 C CA . TYR B 1 10 ? -8.008 7.719 17.625 1 75.75 10 TYR B CA 1
ATOM 1646 C C . TYR B 1 10 ? -7.684 6.57 16.672 1 75.75 10 TYR B C 1
ATOM 1648 O O . TYR B 1 10 ? -8.398 6.348 15.688 1 75.75 10 TYR B O 1
ATOM 1656 N N . LYS B 1 11 ? -6.836 5.754 17.062 1 85 11 LYS B N 1
ATOM 1657 C CA . LYS B 1 11 ? -6.305 4.812 16.078 1 85 11 LYS B CA 1
ATOM 1658 C C . LYS B 1 11 ? -7.277 3.664 15.844 1 85 11 LYS B C 1
ATOM 1660 O O . LYS B 1 11 ? -7.805 3.08 16.797 1 85 11 LYS B O 1
ATOM 1665 N N . ILE B 1 12 ? -7.629 3.471 14.648 1 93.5 12 ILE B N 1
ATOM 1666 C CA . ILE B 1 12 ? -8.398 2.312 14.203 1 93.5 12 ILE B CA 1
ATOM 1667 C C . ILE B 1 12 ? -7.449 1.178 13.82 1 93.5 12 ILE B C 1
ATOM 1669 O O . ILE B 1 12 ? -6.508 1.38 13.047 1 93.5 12 ILE B O 1
ATOM 1673 N N . GLY B 1 13 ? -7.68 0.014 14.398 1 94.69 13 GLY B N 1
ATOM 1674 C CA . GLY B 1 13 ? -6.777 -1.103 14.156 1 94.69 13 GLY B CA 1
ATOM 1675 C C . GLY B 1 13 ? -7.348 -2.137 13.203 1 94.69 13 GLY B C 1
ATOM 1676 O O . GLY B 1 13 ? -8.477 -1.997 12.734 1 94.69 13 GLY B O 1
ATOM 1677 N N . MET B 1 14 ? -6.586 -3.102 12.953 1 96.38 14 MET B N 1
ATOM 1678 C CA . MET B 1 14 ? -6.914 -4.172 12.016 1 96.38 14 MET B CA 1
ATOM 1679 C C . MET B 1 14 ? -8.18 -4.898 12.438 1 96.38 14 MET B C 1
ATOM 1681 O O . MET B 1 14 ? -9.055 -5.172 11.609 1 96.38 14 MET B O 1
ATOM 1685 N N . ASP B 1 15 ? -8.305 -5.156 13.719 1 96.88 15 ASP B N 1
ATOM 1686 C CA . ASP B 1 15 ? -9.461 -5.906 14.211 1 96.88 15 ASP B CA 1
ATOM 1687 C C . ASP B 1 15 ? -10.75 -5.117 14.016 1 96.88 15 ASP B C 1
ATOM 1689 O O . ASP B 1 15 ? -11.781 -5.688 13.656 1 96.88 15 ASP B O 1
ATOM 1693 N N . GLU B 1 16 ? -10.695 -3.834 14.273 1 97 16 GLU B N 1
ATOM 1694 C CA . GLU B 1 16 ? -11.859 -2.982 14.055 1 97 16 GLU B CA 1
ATOM 1695 C C . GLU B 1 16 ? -12.266 -2.963 12.578 1 97 16 GLU B C 1
ATOM 1697 O O . GLU B 1 16 ? -13.445 -3.031 12.25 1 97 16 GLU B O 1
ATOM 1702 N N . ARG B 1 17 ? -11.305 -2.922 11.711 1 97.75 17 ARG B N 1
ATOM 1703 C CA . ARG B 1 17 ? -11.57 -2.898 10.281 1 97.75 17 ARG B CA 1
ATOM 1704 C C . ARG B 1 17 ? -12.125 -4.234 9.805 1 97.75 17 ARG B C 1
ATOM 1706 O O . ARG B 1 17 ? -13.062 -4.273 9 1 97.75 17 ARG B O 1
ATOM 1713 N N . ARG B 1 18 ? -11.523 -5.336 10.289 1 98.25 18 ARG B N 1
ATOM 1714 C CA . ARG B 1 18 ? -12.031 -6.664 9.969 1 98.25 18 ARG B CA 1
ATOM 1715 C C . ARG B 1 18 ? -13.492 -6.805 10.383 1 98.25 18 ARG B C 1
ATOM 1717 O O . ARG B 1 18 ? -14.32 -7.293 9.609 1 98.25 18 ARG B O 1
ATOM 1724 N N . LYS B 1 19 ? -13.797 -6.352 11.562 1 97.88 19 LYS B N 1
ATOM 1725 C CA . LYS B 1 19 ? -15.164 -6.426 12.07 1 97.88 19 LYS B CA 1
ATOM 1726 C C . LYS B 1 19 ? -16.109 -5.605 11.203 1 97.88 19 LYS B C 1
ATOM 1728 O O . LYS B 1 19 ? -17.203 -6.07 10.844 1 97.88 19 LYS B O 1
ATOM 1733 N N . ALA B 1 20 ? -15.695 -4.438 10.883 1 97.12 20 ALA B N 1
ATOM 1734 C CA . ALA B 1 20 ? -16.516 -3.566 10.055 1 97.12 20 ALA B CA 1
ATOM 1735 C C . ALA B 1 20 ? -16.766 -4.184 8.68 1 97.12 20 ALA B C 1
ATOM 1737 O O . ALA B 1 20 ? -17.844 -4.023 8.094 1 97.12 20 ALA B O 1
ATOM 1738 N N . ASN B 1 21 ? -15.75 -4.918 8.18 1 97.56 21 ASN B N 1
ATOM 1739 C CA . ASN B 1 21 ? -15.852 -5.543 6.863 1 97.56 21 ASN B CA 1
ATOM 1740 C C . ASN B 1 21 ? -16.641 -6.848 6.926 1 97.56 21 ASN B C 1
ATOM 1742 O O . ASN B 1 21 ? -17.141 -7.32 5.902 1 97.56 21 ASN B O 1
ATOM 1746 N N . GLY B 1 22 ? -16.656 -7.477 8.109 1 97.88 22 GLY B N 1
ATOM 1747 C CA . GLY B 1 22 ? -17.359 -8.742 8.273 1 97.88 22 GLY B CA 1
ATOM 1748 C C . GLY B 1 22 ? -16.531 -9.938 7.828 1 97.88 22 GLY B C 1
ATOM 1749 O O . GLY B 1 22 ? -17.094 -11.008 7.57 1 97.88 22 GLY B O 1
ATOM 1750 N N . HIS B 1 23 ? -15.273 -9.773 7.602 1 98.69 23 HIS B N 1
ATOM 1751 C CA . HIS B 1 23 ? -14.383 -10.867 7.223 1 98.69 23 HIS B CA 1
ATOM 1752 C C . HIS B 1 23 ? -12.953 -10.609 7.691 1 98.69 23 HIS B C 1
ATOM 1754 O O . HIS B 1 23 ? -12.594 -9.469 7.98 1 98.69 23 HIS B O 1
ATOM 1760 N N . ASN B 1 24 ? -12.164 -11.625 7.785 1 98.62 24 ASN B N 1
ATOM 1761 C CA . ASN B 1 24 ? -10.742 -11.562 8.102 1 98.62 24 ASN B CA 1
ATOM 1762 C C . ASN B 1 24 ? -9.938 -10.961 6.953 1 98.62 24 ASN B C 1
ATOM 1764 O O . ASN B 1 24 ? -10.484 -10.68 5.883 1 98.62 24 ASN B O 1
ATOM 1768 N N . SER B 1 25 ? -8.719 -10.617 7.191 1 98.88 25 SER B N 1
ATOM 1769 C CA . SER B 1 25 ? -7.801 -10.094 6.188 1 98.88 25 SER B CA 1
ATOM 1770 C C . SER B 1 25 ? -6.473 -10.844 6.207 1 98.88 25 SER B C 1
ATOM 1772 O O . SER B 1 25 ? -5.992 -11.234 7.273 1 98.88 25 SER B O 1
ATOM 1774 N N . PHE B 1 26 ? -5.914 -11.133 5.027 1 98.94 26 PHE B N 1
ATOM 1775 C CA . PHE B 1 26 ? -4.668 -11.875 4.887 1 98.94 26 PHE B CA 1
ATOM 1776 C C . PHE B 1 26 ? -4.148 -11.789 3.459 1 98.94 26 PHE B C 1
ATOM 1778 O O . PHE B 1 26 ? -4.785 -11.188 2.592 1 98.94 26 PHE B O 1
ATOM 1785 N N . LEU B 1 27 ? -2.971 -12.312 3.287 1 98.94 27 LEU B N 1
ATOM 1786 C CA . LEU B 1 27 ? -2.299 -12.305 1.992 1 98.94 27 LEU B CA 1
ATOM 1787 C C . LEU B 1 27 ? -2.348 -13.68 1.345 1 98.94 27 LEU B C 1
ATOM 1789 O O . LEU B 1 27 ? -1.971 -14.68 1.966 1 98.94 27 LEU B O 1
ATOM 1793 N N . VAL B 1 28 ? -2.906 -13.773 0.179 1 98.94 28 VAL B N 1
ATOM 1794 C CA . VAL B 1 28 ? -2.73 -14.922 -0.702 1 98.94 28 VAL B CA 1
ATOM 1795 C C . VAL B 1 28 ? -1.607 -14.648 -1.698 1 98.94 28 VAL B C 1
ATOM 1797 O O . VAL B 1 28 ? -1.775 -13.852 -2.625 1 98.94 28 VAL B O 1
ATOM 1800 N N . PHE B 1 29 ? -0.519 -15.258 -1.478 1 98.88 29 PHE B N 1
ATOM 1801 C CA . PHE B 1 29 ? 0.68 -14.984 -2.264 1 98.88 29 PHE B CA 1
ATOM 1802 C C . PHE B 1 29 ? 0.901 -16.078 -3.303 1 98.88 29 PHE B C 1
ATOM 1804 O O . PHE B 1 29 ? 1.11 -17.25 -2.953 1 98.88 29 PHE B O 1
ATOM 1811 N N . PHE B 1 30 ? 0.87 -15.672 -4.574 1 98.75 30 PHE B N 1
ATOM 1812 C CA . PHE B 1 30 ? 1.109 -16.578 -5.688 1 98.75 30 PHE B CA 1
ATOM 1813 C C . PHE B 1 30 ? 2.557 -16.5 -6.156 1 98.75 30 PHE B C 1
ATOM 1815 O O . PHE B 1 30 ? 3.053 -15.414 -6.461 1 98.75 30 PHE B O 1
ATOM 1822 N N . THR B 1 31 ? 3.191 -17.609 -6.172 1 98.38 31 THR B N 1
ATOM 1823 C CA . THR B 1 31 ? 4.543 -17.672 -6.723 1 98.38 31 THR B CA 1
ATOM 1824 C C . THR B 1 31 ? 4.637 -18.734 -7.809 1 98.38 31 THR B C 1
ATOM 1826 O O . THR B 1 31 ? 3.838 -19.672 -7.836 1 98.38 31 THR B O 1
ATOM 1829 N N . GLY B 1 32 ? 5.543 -18.594 -8.727 1 97.31 32 GLY B N 1
ATOM 1830 C CA . GLY B 1 32 ? 5.762 -19.438 -9.891 1 97.31 32 GLY B CA 1
ATOM 1831 C C . GLY B 1 32 ? 6.453 -18.719 -11.031 1 97.31 32 GLY B C 1
ATOM 1832 O O . GLY B 1 32 ? 6.66 -17.5 -10.969 1 97.31 32 GLY B O 1
ATOM 1833 N N . LEU B 1 33 ? 6.777 -19.453 -12.008 1 95.62 33 LEU B N 1
ATOM 1834 C CA . LEU B 1 33 ? 7.527 -18.891 -13.133 1 95.62 33 LEU B CA 1
ATOM 1835 C C . LEU B 1 33 ? 6.695 -17.875 -13.898 1 95.62 33 LEU B C 1
ATOM 1837 O O . LEU B 1 33 ? 5.465 -17.891 -13.828 1 95.62 33 LEU B O 1
ATOM 1841 N N . SER B 1 34 ? 7.445 -16.906 -14.586 1 91.94 34 SER B N 1
ATOM 1842 C CA . SER B 1 34 ? 6.746 -15.992 -15.484 1 91.94 34 SER B CA 1
ATOM 1843 C C . SER B 1 34 ? 5.934 -16.75 -16.531 1 91.94 34 SER B C 1
ATOM 1845 O O . SER B 1 34 ? 6.418 -17.719 -17.125 1 91.94 34 SER B O 1
ATOM 1847 N N . GLY B 1 35 ? 4.652 -16.344 -16.672 1 92.44 35 GLY B N 1
ATOM 1848 C CA . GLY B 1 35 ? 3.799 -17.016 -17.641 1 92.44 35 GLY B CA 1
ATOM 1849 C C . GLY B 1 35 ? 3.1 -18.25 -17.078 1 92.44 35 GLY B C 1
ATOM 1850 O O . GLY B 1 35 ? 2.377 -18.938 -17.797 1 92.44 35 GLY B O 1
ATOM 1851 N N . SER B 1 36 ? 3.244 -18.516 -15.812 1 95.5 36 SER B N 1
ATOM 1852 C CA . SER B 1 36 ? 2.709 -19.734 -15.203 1 95.5 36 SER B CA 1
ATOM 1853 C C . SER B 1 36 ? 1.206 -19.609 -14.977 1 95.5 36 SER B C 1
ATOM 1855 O O . SER B 1 36 ? 0.534 -20.609 -14.719 1 95.5 36 SER B O 1
ATOM 1857 N N . GLY B 1 37 ? 0.667 -18.422 -15.023 1 93.75 37 GLY B N 1
ATOM 1858 C CA . GLY B 1 37 ? -0.763 -18.234 -14.844 1 93.75 37 GLY B CA 1
ATOM 1859 C C . GLY B 1 37 ? -1.118 -17.609 -13.508 1 93.75 37 GLY B C 1
ATOM 1860 O O . GLY B 1 37 ? -2.297 -17.484 -13.164 1 93.75 37 GLY B O 1
ATOM 1861 N N . LYS B 1 38 ? -0.151 -17.141 -12.719 1 94.81 38 LYS B N 1
ATOM 1862 C CA . LYS B 1 38 ? -0.362 -16.562 -11.391 1 94.81 38 LYS B CA 1
ATOM 1863 C C . LYS B 1 38 ? -1.378 -15.43 -11.438 1 94.81 38 LYS B C 1
ATOM 1865 O O . LYS B 1 38 ? -2.365 -15.438 -10.695 1 94.81 38 LYS B O 1
ATOM 1870 N N . SER B 1 39 ? -1.104 -14.461 -12.352 1 93.75 39 SER B N 1
ATOM 1871 C CA . SER B 1 39 ? -1.932 -13.258 -12.406 1 93.75 39 SER B CA 1
ATOM 1872 C C . SER B 1 39 ? -3.355 -13.586 -12.844 1 93.75 39 SER B C 1
ATOM 1874 O O . SER B 1 39 ? -4.316 -13.016 -12.328 1 93.75 39 SER B O 1
ATOM 1876 N N . THR B 1 40 ? -3.512 -14.516 -13.734 1 94 40 THR B N 1
ATOM 1877 C CA . THR B 1 40 ? -4.832 -14.93 -14.203 1 94 40 THR B CA 1
ATOM 1878 C C . THR B 1 40 ? -5.637 -15.547 -13.062 1 94 40 THR B C 1
ATOM 1880 O O . THR B 1 40 ? -6.789 -15.172 -12.828 1 94 40 THR B O 1
ATOM 1883 N N . VAL B 1 41 ? -5.039 -16.453 -12.367 1 97.31 41 VAL B N 1
ATOM 1884 C CA . VAL B 1 41 ? -5.727 -17.125 -11.273 1 97.31 41 VAL B CA 1
ATOM 1885 C C . VAL B 1 41 ? -6.008 -16.125 -10.148 1 97.31 41 VAL B C 1
ATOM 1887 O O . VAL B 1 41 ? -7.086 -16.141 -9.555 1 97.31 41 VAL B O 1
ATOM 1890 N N . ALA B 1 42 ? -5.059 -15.273 -9.836 1 97.69 42 ALA B N 1
ATOM 1891 C CA . ALA B 1 42 ? -5.23 -14.266 -8.797 1 97.69 42 ALA B CA 1
ATOM 1892 C C . ALA B 1 42 ? -6.41 -13.352 -9.109 1 97.69 42 ALA B C 1
ATOM 1894 O O . ALA B 1 42 ? -7.25 -13.094 -8.242 1 97.69 42 ALA B O 1
ATOM 1895 N N . CYS B 1 43 ? -6.477 -12.867 -10.32 1 96.81 43 CYS B N 1
ATOM 1896 C CA . CYS B 1 43 ? -7.551 -11.961 -10.719 1 96.81 43 CYS B CA 1
ATOM 1897 C C . CYS B 1 43 ? -8.898 -12.68 -10.711 1 96.81 43 CYS B C 1
ATOM 1899 O O . CYS B 1 43 ? -9.906 -12.109 -10.289 1 96.81 43 CYS B O 1
ATOM 1901 N N . ALA B 1 44 ? -8.891 -13.906 -11.219 1 97.88 44 ALA B N 1
ATOM 1902 C CA . ALA B 1 44 ? -10.125 -14.688 -11.203 1 97.88 44 ALA B CA 1
ATOM 1903 C C . ALA B 1 44 ? -10.594 -14.945 -9.773 1 97.88 44 ALA B C 1
ATOM 1905 O O . ALA B 1 44 ? -11.789 -14.891 -9.492 1 97.88 44 ALA B O 1
ATOM 1906 N N . LEU B 1 45 ? -9.641 -15.281 -8.898 1 98.5 45 LEU B N 1
ATOM 1907 C CA . LEU B 1 45 ? -9.984 -15.461 -7.496 1 98.5 45 LEU B CA 1
ATOM 1908 C C . LEU B 1 45 ? -10.523 -14.164 -6.902 1 98.5 45 LEU B C 1
ATOM 1910 O O . LEU B 1 45 ? -11.492 -14.18 -6.133 1 98.5 45 LEU B O 1
ATOM 1914 N N . GLU B 1 46 ? -9.875 -13.039 -7.223 1 98.31 46 GLU B N 1
ATOM 1915 C CA . GLU B 1 46 ? -10.359 -11.75 -6.73 1 98.31 46 GLU B CA 1
ATOM 1916 C C . GLU B 1 46 ? -11.82 -11.531 -7.113 1 98.31 46 GLU B C 1
ATOM 1918 O O . GLU B 1 46 ? -12.617 -11.062 -6.301 1 98.31 46 GLU B O 1
ATOM 1923 N N . GLN B 1 47 ? -12.117 -11.828 -8.32 1 97.75 47 GLN B N 1
ATOM 1924 C CA . GLN B 1 47 ? -13.492 -11.656 -8.789 1 97.75 47 GLN B CA 1
ATOM 1925 C C . GLN B 1 47 ? -14.469 -12.461 -7.934 1 97.75 47 GLN B C 1
ATOM 1927 O O . GLN B 1 47 ? -15.523 -11.953 -7.547 1 97.75 47 GLN B O 1
ATOM 1932 N N . LYS B 1 48 ? -14.141 -13.695 -7.719 1 98 48 LYS B N 1
ATOM 1933 C CA . LYS B 1 48 ? -15 -14.547 -6.898 1 98 48 LYS B CA 1
ATOM 1934 C C . LYS B 1 48 ? -15.164 -13.969 -5.496 1 98 48 LYS B C 1
ATOM 1936 O O . LYS B 1 48 ? -16.281 -13.922 -4.965 1 98 48 LYS B O 1
ATOM 1941 N N . LEU B 1 49 ? -14.117 -13.555 -4.898 1 98.56 49 LEU B N 1
ATOM 1942 C CA . LEU B 1 49 ? -14.148 -12.969 -3.561 1 98.56 49 LEU B CA 1
ATOM 1943 C C . LEU B 1 49 ? -14.945 -11.672 -3.551 1 98.56 49 LEU B C 1
ATOM 1945 O O . LEU B 1 49 ? -15.727 -11.422 -2.627 1 98.56 49 LEU B O 1
ATOM 1949 N N . PHE B 1 50 ? -14.68 -10.852 -4.578 1 97.94 50 PHE B N 1
ATOM 1950 C CA . PHE B 1 50 ? -15.383 -9.578 -4.719 1 97.94 50 PHE B CA 1
ATOM 1951 C C . PHE B 1 50 ? -16.891 -9.797 -4.785 1 97.94 50 PHE B C 1
ATOM 1953 O O . PHE B 1 50 ? -17.656 -9.086 -4.133 1 97.94 50 PHE B O 1
ATOM 1960 N N . GLU B 1 51 ? -17.297 -10.766 -5.531 1 96.69 51 GLU B N 1
ATOM 1961 C CA . GLU B 1 51 ? -18.719 -11.102 -5.66 1 96.69 51 GLU B CA 1
ATOM 1962 C C . GLU B 1 51 ? -19.297 -11.57 -4.328 1 96.69 51 GLU B C 1
ATOM 1964 O O . GLU B 1 51 ? -20.5 -11.469 -4.102 1 96.69 51 GLU B O 1
ATOM 1969 N N . ALA B 1 52 ? -18.484 -12.07 -3.492 1 97.31 52 ALA B N 1
ATOM 1970 C CA . ALA B 1 52 ? -18.906 -12.508 -2.162 1 97.31 52 ALA B CA 1
ATOM 1971 C C . ALA B 1 52 ? -18.781 -11.375 -1.146 1 97.31 52 ALA B C 1
ATOM 1973 O O . ALA B 1 52 ? -18.828 -11.609 0.063 1 97.31 52 ALA B O 1
ATOM 1974 N N . ASN B 1 53 ? -18.484 -10.156 -1.579 1 96.88 53 ASN B N 1
ATOM 1975 C CA . ASN B 1 53 ? -18.422 -8.93 -0.796 1 96.88 53 ASN B CA 1
ATOM 1976 C C . ASN B 1 53 ? -17.188 -8.898 0.107 1 96.88 53 ASN B C 1
ATOM 1978 O O . ASN B 1 53 ? -17.234 -8.344 1.207 1 96.88 53 ASN B O 1
ATOM 1982 N N . ILE B 1 54 ? -16.203 -9.672 -0.269 1 98.38 54 ILE B N 1
ATOM 1983 C CA . ILE B 1 54 ? -14.906 -9.594 0.404 1 98.38 54 ILE B CA 1
ATOM 1984 C C . ILE B 1 54 ? -14.102 -8.414 -0.153 1 98.38 54 ILE B C 1
ATOM 1986 O O . ILE B 1 54 ? -14.055 -8.211 -1.367 1 98.38 54 ILE B O 1
ATOM 1990 N N . LYS B 1 55 ? -13.555 -7.535 0.717 1 98.44 55 LYS B N 1
ATOM 1991 C CA . LYS B 1 55 ? -12.688 -6.445 0.285 1 98.44 55 LYS B CA 1
ATOM 1992 C C . LYS B 1 55 ? -11.32 -6.973 -0.145 1 98.44 55 LYS B C 1
ATOM 1994 O O . LYS B 1 55 ? -10.602 -7.582 0.652 1 98.44 55 LYS B O 1
ATOM 1999 N N . THR B 1 56 ? -10.992 -6.781 -1.413 1 98.44 56 THR B N 1
ATOM 2000 C CA . THR B 1 56 ? -9.797 -7.391 -1.984 1 98.44 56 THR B CA 1
ATOM 2001 C C . THR B 1 56 ? -8.961 -6.355 -2.73 1 98.44 56 THR B C 1
ATOM 2003 O O . THR B 1 56 ? -9.453 -5.27 -3.053 1 98.44 56 THR B O 1
ATOM 2006 N N . TYR B 1 57 ? -7.734 -6.688 -2.98 1 98.31 57 TYR B N 1
ATOM 2007 C CA . TYR B 1 57 ? -6.879 -5.941 -3.898 1 98.31 57 TYR B CA 1
ATOM 2008 C C . TYR B 1 57 ? -5.773 -6.832 -4.457 1 98.31 57 TYR B C 1
ATOM 2010 O O . TYR B 1 57 ? -5.18 -7.625 -3.725 1 98.31 57 TYR B O 1
ATOM 2018 N N . VAL B 1 58 ? -5.504 -6.691 -5.719 1 97.69 58 VAL B N 1
ATOM 2019 C CA . VAL B 1 58 ? -4.473 -7.492 -6.371 1 97.69 58 VAL B CA 1
ATOM 2020 C C . VAL B 1 58 ? -3.203 -6.664 -6.539 1 97.69 58 VAL B C 1
ATOM 2022 O O . VAL B 1 58 ? -3.244 -5.559 -7.082 1 97.69 58 VAL B O 1
ATOM 2025 N N . LEU B 1 59 ? -2.113 -7.133 -5.98 1 96.69 59 LEU B N 1
ATOM 2026 C CA . LEU B 1 59 ? -0.776 -6.609 -6.246 1 96.69 59 LEU B CA 1
ATOM 2027 C C . LEU B 1 59 ? -0.048 -7.473 -7.27 1 96.69 59 LEU B C 1
ATOM 2029 O O . LEU B 1 59 ? 0.089 -8.688 -7.082 1 96.69 59 LEU B O 1
ATOM 2033 N N . ASP B 1 60 ? 0.375 -6.844 -8.32 1 90.44 60 ASP B N 1
ATOM 2034 C CA . ASP B 1 60 ? 1.119 -7.598 -9.32 1 90.44 60 ASP B CA 1
ATOM 2035 C C . ASP B 1 60 ? 2.178 -6.723 -9.992 1 90.44 60 ASP B C 1
ATOM 2037 O O . ASP B 1 60 ? 2.408 -5.586 -9.57 1 90.44 60 ASP B O 1
ATOM 2041 N N . GLY B 1 61 ? 2.871 -7.332 -10.922 1 83.88 61 GLY B N 1
ATOM 2042 C CA . GLY B 1 61 ? 3.975 -6.645 -11.57 1 83.88 61 GLY B CA 1
ATOM 2043 C C . GLY B 1 61 ? 3.543 -5.391 -12.305 1 83.88 61 GLY B C 1
ATOM 2044 O O . GLY B 1 61 ? 4.324 -4.449 -12.453 1 83.88 61 GLY B O 1
ATOM 2045 N N . ASP B 1 62 ? 2.375 -5.281 -12.742 1 78.81 62 ASP B N 1
ATOM 2046 C CA . ASP B 1 62 ? 1.888 -4.148 -13.531 1 78.81 62 ASP B CA 1
ATOM 2047 C C . ASP B 1 62 ? 1.713 -2.91 -12.656 1 78.81 62 ASP B C 1
ATOM 2049 O O . ASP B 1 62 ? 1.93 -1.786 -13.117 1 78.81 62 ASP B O 1
ATOM 2053 N N . ASN B 1 63 ? 1.339 -3.053 -11.445 1 88.12 63 ASN B N 1
ATOM 2054 C CA . ASN B 1 63 ? 1.059 -1.876 -10.633 1 88.12 63 ASN B CA 1
ATOM 2055 C C . ASN B 1 63 ? 2.178 -1.611 -9.625 1 88.12 63 ASN B C 1
ATOM 2057 O O . ASN B 1 63 ? 2.285 -0.508 -9.086 1 88.12 63 ASN B O 1
ATOM 2061 N N . VAL B 1 64 ? 2.945 -2.643 -9.398 1 92.44 64 VAL B N 1
ATOM 2062 C CA . VAL B 1 64 ? 4.02 -2.443 -8.43 1 92.44 64 VAL B CA 1
ATOM 2063 C C . VAL B 1 64 ? 5.309 -2.064 -9.164 1 92.44 64 VAL B C 1
ATOM 2065 O O . VAL B 1 64 ? 5.973 -1.092 -8.797 1 92.44 64 VAL B O 1
ATOM 2068 N N . ARG B 1 65 ? 5.605 -2.695 -10.273 1 86.75 65 ARG B N 1
ATOM 2069 C CA . ARG B 1 65 ? 6.859 -2.479 -10.992 1 86.75 65 ARG B CA 1
ATOM 2070 C C . ARG B 1 65 ? 6.875 -1.107 -11.664 1 86.75 65 ARG B C 1
ATOM 2072 O O . ARG B 1 65 ? 7.934 -0.495 -11.805 1 86.75 65 ARG B O 1
ATOM 2079 N N . ARG B 1 66 ? 5.785 -0.589 -12.039 1 87.88 66 ARG B N 1
ATOM 2080 C CA . ARG B 1 66 ? 5.715 0.697 -12.727 1 87.88 66 ARG B CA 1
ATOM 2081 C C . ARG B 1 66 ? 5.551 1.84 -11.727 1 87.88 66 ARG B C 1
ATOM 2083 O O . ARG B 1 66 ? 5.715 3.008 -12.086 1 87.88 66 ARG B O 1
ATOM 2090 N N . GLY B 1 67 ? 5.246 1.561 -10.555 1 93.69 67 GLY B N 1
ATOM 2091 C CA . GLY B 1 67 ? 4.992 2.564 -9.531 1 93.69 67 GLY B CA 1
ATOM 2092 C C . GLY B 1 67 ? 6.035 2.57 -8.43 1 93.69 67 GLY B C 1
ATOM 2093 O O . GLY B 1 67 ? 7.137 3.098 -8.609 1 93.69 67 GLY B O 1
ATOM 2094 N N . ILE B 1 68 ? 5.676 1.844 -7.387 1 95.19 68 ILE B N 1
ATOM 2095 C CA . ILE B 1 68 ? 6.477 1.893 -6.168 1 95.19 68 ILE B CA 1
ATOM 2096 C C . ILE B 1 68 ? 7.855 1.293 -6.434 1 95.19 68 ILE B C 1
ATOM 2098 O O . ILE B 1 68 ? 8.859 1.757 -5.883 1 95.19 68 ILE B O 1
ATOM 2102 N N . ASN B 1 69 ? 7.957 0.306 -7.281 1 95.94 69 ASN B N 1
ATOM 2103 C CA . ASN B 1 69 ? 9.219 -0.388 -7.492 1 95.94 69 ASN B CA 1
ATOM 2104 C C . ASN B 1 69 ? 9.836 -0.027 -8.844 1 95.94 69 ASN B C 1
ATOM 2106 O O . ASN B 1 69 ? 10.641 -0.788 -9.383 1 95.94 69 ASN B O 1
ATOM 2110 N N . ARG B 1 70 ? 9.484 1.138 -9.414 1 93.06 70 ARG B N 1
ATOM 2111 C CA . ARG B 1 70 ? 9.961 1.519 -10.742 1 93.06 70 ARG B CA 1
ATOM 2112 C C . ARG B 1 70 ? 11.469 1.761 -10.727 1 93.06 70 ARG B C 1
ATOM 2114 O O . ARG B 1 70 ? 12.109 1.767 -11.781 1 93.06 70 ARG B O 1
ATOM 2121 N N . ASP B 1 71 ? 12.016 2.025 -9.57 1 92.38 71 ASP B N 1
ATOM 2122 C CA . ASP B 1 71 ? 13.438 2.314 -9.445 1 92.38 71 ASP B CA 1
ATOM 2123 C C . ASP B 1 71 ? 14.266 1.027 -9.43 1 92.38 71 ASP B C 1
ATOM 2125 O O . ASP B 1 71 ? 15.492 1.069 -9.516 1 92.38 71 ASP B O 1
ATOM 2129 N N . LEU B 1 72 ? 13.617 -0.156 -9.406 1 91.5 72 LEU B N 1
ATOM 2130 C CA . LEU B 1 72 ? 14.312 -1.43 -9.266 1 91.5 72 LEU B CA 1
ATOM 2131 C C . LEU B 1 72 ? 14.445 -2.125 -10.617 1 91.5 72 LEU B C 1
ATOM 2133 O O . LEU B 1 72 ? 13.539 -2.055 -11.445 1 91.5 72 LEU B O 1
ATOM 2137 N N . LYS B 1 73 ? 15.5 -2.783 -10.742 1 86.94 73 LYS B N 1
ATOM 2138 C CA . LYS B 1 73 ? 15.766 -3.539 -11.961 1 86.94 73 LYS B CA 1
ATOM 2139 C C . LYS B 1 73 ? 15.656 -5.043 -11.711 1 86.94 73 LYS B C 1
ATOM 2141 O O . LYS B 1 73 ? 14.727 -5.5 -11.047 1 86.94 73 LYS B O 1
ATOM 2146 N N . PHE B 1 74 ? 16.547 -5.875 -12.367 1 80.75 74 PHE B N 1
ATOM 2147 C CA . PHE B 1 74 ? 16.344 -7.316 -12.312 1 80.75 74 PHE B CA 1
ATOM 2148 C C . PHE B 1 74 ? 17.547 -8.016 -11.688 1 80.75 74 PHE B C 1
ATOM 2150 O O . PHE B 1 74 ? 17.688 -9.227 -11.812 1 80.75 74 PHE B O 1
ATOM 2157 N N . SER B 1 75 ? 18.375 -7.203 -11.023 1 84.44 75 SER B N 1
ATOM 2158 C CA . SER B 1 75 ? 19.438 -7.844 -10.273 1 84.44 75 SER B CA 1
ATOM 2159 C C . SER B 1 75 ? 18.891 -8.641 -9.094 1 84.44 75 SER B C 1
ATOM 2161 O O . SER B 1 75 ? 17.75 -8.461 -8.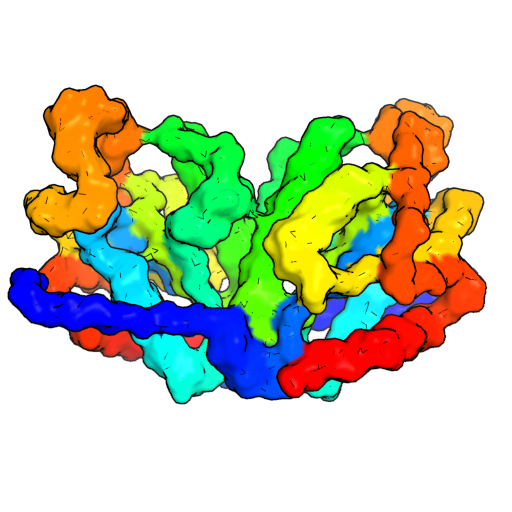703 1 84.44 75 SER B O 1
ATOM 2163 N N . GLU B 1 76 ? 19.719 -9.578 -8.602 1 84.5 76 GLU B N 1
ATOM 2164 C CA . GLU B 1 76 ? 19.312 -10.352 -7.438 1 84.5 76 GLU B CA 1
ATOM 2165 C C . GLU B 1 76 ? 18.938 -9.438 -6.273 1 84.5 76 GLU B C 1
ATOM 2167 O O . GLU B 1 76 ? 17.938 -9.664 -5.586 1 84.5 76 GLU B O 1
ATOM 2172 N N . GLU B 1 77 ? 19.812 -8.422 -6.035 1 91.06 77 GLU B N 1
ATOM 2173 C CA . GLU B 1 77 ? 19.547 -7.449 -4.977 1 91.06 77 GLU B CA 1
ATOM 2174 C C . GLU B 1 77 ? 18.25 -6.691 -5.23 1 91.06 77 GLU B C 1
ATOM 2176 O O . GLU B 1 77 ? 17.469 -6.457 -4.305 1 91.06 77 GLU B O 1
ATOM 2181 N N . ASP B 1 78 ? 18 -6.336 -6.441 1 91.44 78 ASP B N 1
ATOM 2182 C CA . ASP B 1 78 ? 16.797 -5.613 -6.816 1 91.44 78 ASP B CA 1
ATOM 2183 C C . ASP B 1 78 ? 15.555 -6.496 -6.664 1 91.44 78 ASP B C 1
ATOM 2185 O O . ASP B 1 78 ? 14.492 -6.023 -6.258 1 91.44 78 ASP B O 1
ATOM 2189 N N . ARG B 1 79 ? 15.742 -7.734 -6.977 1 88.81 79 ARG B N 1
ATOM 2190 C CA . ARG B 1 79 ? 14.625 -8.664 -6.84 1 88.81 79 ARG B CA 1
ATOM 2191 C C . ARG B 1 79 ? 14.266 -8.875 -5.371 1 88.81 79 ARG B C 1
ATOM 2193 O O . ARG B 1 79 ? 13.086 -8.945 -5.02 1 88.81 79 ARG B O 1
ATOM 2200 N N . SER B 1 80 ? 15.312 -8.969 -4.57 1 93.31 80 SER B N 1
ATOM 2201 C CA . SER B 1 80 ? 15.07 -9.102 -3.139 1 93.31 80 SER B CA 1
ATOM 2202 C C . SER B 1 80 ? 14.391 -7.852 -2.576 1 93.31 80 SER B C 1
ATOM 2204 O O . SER B 1 80 ? 13.453 -7.953 -1.784 1 93.31 80 SER B O 1
ATOM 2206 N N . GLU B 1 81 ? 14.898 -6.707 -2.98 1 95.38 81 GLU B N 1
ATOM 2207 C CA . GLU B 1 81 ? 14.289 -5.457 -2.537 1 95.38 81 GLU B CA 1
ATOM 2208 C C . GLU B 1 81 ? 12.852 -5.336 -3.049 1 95.38 81 GLU B C 1
ATOM 2210 O O . GLU B 1 81 ? 11.977 -4.844 -2.338 1 95.38 81 GLU B O 1
ATOM 2215 N N . ASN B 1 82 ? 12.625 -5.754 -4.258 1 95.12 82 ASN B N 1
ATOM 2216 C CA . ASN B 1 82 ? 11.273 -5.805 -4.797 1 95.12 82 ASN B CA 1
ATOM 2217 C C . ASN B 1 82 ? 10.336 -6.602 -3.889 1 95.12 82 ASN B C 1
ATOM 2219 O O . ASN B 1 82 ? 9.258 -6.121 -3.531 1 95.12 82 ASN B O 1
ATOM 2223 N N . ASN B 1 83 ? 10.773 -7.715 -3.521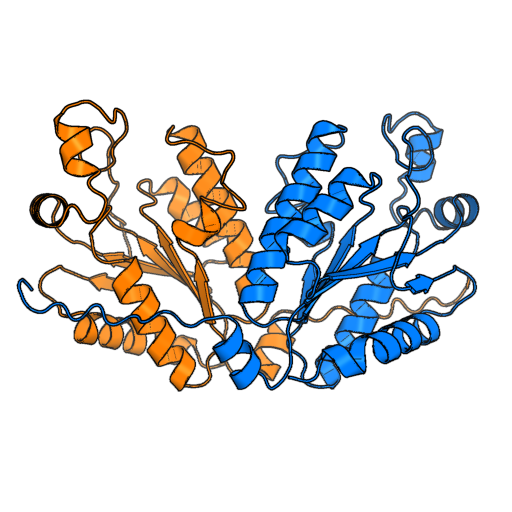 1 95.69 83 ASN B N 1
ATOM 2224 C CA . ASN B 1 83 ? 9.953 -8.586 -2.689 1 95.69 83 ASN B CA 1
ATOM 2225 C C . ASN B 1 83 ? 9.781 -8.023 -1.282 1 95.69 83 ASN B C 1
ATOM 2227 O O . ASN B 1 83 ? 8.719 -8.172 -0.673 1 95.69 83 ASN B O 1
ATOM 2231 N N . ARG B 1 84 ? 10.828 -7.441 -0.724 1 96.5 84 ARG B N 1
ATOM 2232 C CA . ARG B 1 84 ? 10.711 -6.777 0.571 1 96.5 84 ARG B CA 1
ATOM 2233 C C . ARG B 1 84 ? 9.602 -5.73 0.548 1 96.5 84 ARG B C 1
ATOM 2235 O O . ARG B 1 84 ? 8.75 -5.699 1.442 1 96.5 84 ARG B O 1
ATOM 2242 N N . ARG B 1 85 ? 9.602 -4.906 -0.47 1 97.44 85 ARG B N 1
ATOM 2243 C CA . ARG B 1 85 ? 8.617 -3.836 -0.581 1 97.44 85 ARG B CA 1
ATOM 2244 C C . ARG B 1 85 ? 7.219 -4.398 -0.79 1 97.44 85 ARG B C 1
ATOM 2246 O O . ARG B 1 85 ? 6.246 -3.875 -0.245 1 97.44 85 ARG B O 1
ATOM 2253 N N . ILE B 1 86 ? 7.121 -5.453 -1.552 1 97.12 86 ILE B N 1
ATOM 2254 C CA . ILE B 1 86 ? 5.836 -6.113 -1.752 1 97.12 86 ILE B CA 1
ATOM 2255 C C . ILE B 1 86 ? 5.289 -6.602 -0.412 1 97.12 86 ILE B C 1
ATOM 2257 O O . ILE B 1 86 ? 4.109 -6.414 -0.111 1 97.12 86 ILE B O 1
ATOM 2261 N N . GLY B 1 87 ? 6.172 -7.227 0.374 1 97.81 87 GLY B N 1
ATOM 2262 C CA . GLY B 1 87 ? 5.762 -7.676 1.694 1 97.81 87 GLY B CA 1
ATOM 2263 C C . GLY B 1 87 ? 5.242 -6.555 2.572 1 97.81 87 GLY B C 1
ATOM 2264 O O . GLY B 1 87 ? 4.207 -6.695 3.223 1 97.81 87 GLY B O 1
ATOM 2265 N N . GLU B 1 88 ? 5.926 -5.465 2.596 1 97.88 88 GLU B N 1
ATOM 2266 C CA . GLU B 1 88 ? 5.539 -4.324 3.42 1 97.88 88 GLU B CA 1
ATOM 2267 C C . GLU B 1 88 ? 4.219 -3.721 2.943 1 97.88 88 GLU B C 1
ATOM 2269 O O . GLU B 1 88 ? 3.377 -3.338 3.758 1 97.88 88 GLU B O 1
ATOM 2274 N N . ILE B 1 89 ? 4.059 -3.607 1.623 1 97.94 89 ILE B N 1
ATOM 2275 C CA . ILE B 1 89 ? 2.82 -3.078 1.063 1 97.94 89 ILE B CA 1
ATOM 2276 C C . ILE B 1 89 ? 1.663 -4.016 1.397 1 97.94 89 ILE B C 1
ATOM 2278 O O . ILE B 1 89 ? 0.592 -3.568 1.813 1 97.94 89 ILE B O 1
ATOM 2282 N N . ALA B 1 90 ? 1.887 -5.305 1.179 1 98.5 90 ALA B N 1
ATOM 2283 C CA . ALA B 1 90 ? 0.862 -6.289 1.514 1 98.5 90 ALA B CA 1
ATOM 2284 C C . ALA B 1 90 ? 0.464 -6.191 2.982 1 98.5 90 ALA B C 1
ATOM 2286 O O . ALA B 1 90 ? -0.717 -6.293 3.322 1 98.5 90 ALA B O 1
ATOM 2287 N N . HIS B 1 91 ? 1.444 -5.977 3.83 1 98.25 91 HIS B N 1
ATOM 2288 C CA . HIS B 1 91 ? 1.181 -5.82 5.258 1 98.25 91 HIS B CA 1
ATOM 2289 C C . HIS B 1 91 ? 0.246 -4.648 5.52 1 98.25 91 HIS B C 1
ATOM 2291 O O . HIS B 1 91 ? -0.669 -4.75 6.34 1 98.25 91 HIS B O 1
ATOM 2297 N N . LEU B 1 92 ? 0.486 -3.527 4.887 1 98 92 LEU B N 1
ATOM 2298 C CA . LEU B 1 92 ? -0.369 -2.357 5.051 1 98 92 LEU B CA 1
ATOM 2299 C C . LEU B 1 92 ? -1.801 -2.664 4.625 1 98 92 LEU B C 1
ATOM 2301 O O . LEU B 1 92 ? -2.752 -2.275 5.305 1 98 92 LEU B O 1
ATOM 2305 N N . PHE B 1 93 ? -1.964 -3.389 3.516 1 98.56 93 PHE B N 1
ATOM 2306 C CA . PHE B 1 93 ? -3.291 -3.732 3.018 1 98.56 93 PHE B CA 1
ATOM 2307 C C . PHE B 1 93 ? -3.988 -4.703 3.961 1 98.56 93 PHE B C 1
ATOM 2309 O O . PHE B 1 93 ? -5.191 -4.586 4.203 1 98.56 93 PHE B O 1
ATOM 2316 N N . VAL B 1 94 ? -3.266 -5.676 4.426 1 98.69 94 VAL B N 1
ATOM 2317 C CA . VAL B 1 94 ? -3.832 -6.613 5.391 1 98.69 94 VAL B CA 1
ATOM 2318 C C . VAL B 1 94 ? -4.273 -5.863 6.645 1 98.69 94 VAL B C 1
ATOM 2320 O O . VAL B 1 94 ? -5.359 -6.117 7.176 1 98.69 94 VAL B O 1
ATOM 2323 N N . ASP B 1 95 ? -3.455 -4.934 7.105 1 97.88 95 ASP B N 1
ATOM 2324 C CA . ASP B 1 95 ? -3.799 -4.094 8.25 1 97.88 95 ASP B CA 1
ATOM 2325 C C . ASP B 1 95 ? -5.039 -3.252 7.961 1 97.88 95 ASP B C 1
ATOM 2327 O O . ASP B 1 95 ? -5.809 -2.941 8.875 1 97.88 95 ASP B O 1
ATOM 2331 N N . ALA B 1 96 ? -5.219 -2.91 6.723 1 98.12 96 ALA B N 1
ATOM 2332 C CA . ALA B 1 96 ? -6.375 -2.123 6.301 1 98.12 96 ALA B CA 1
ATOM 2333 C C . ALA B 1 96 ? -7.625 -2.992 6.207 1 98.12 96 ALA B C 1
ATOM 2335 O O . ALA B 1 96 ? -8.688 -2.516 5.805 1 98.12 96 ALA B O 1
ATOM 2336 N N . GLY B 1 97 ? -7.484 -4.285 6.508 1 98.44 97 GLY B N 1
ATOM 2337 C CA . GLY B 1 97 ? -8.633 -5.176 6.578 1 98.44 97 GLY B CA 1
ATOM 2338 C C . GLY B 1 97 ? -8.953 -5.84 5.254 1 98.44 97 GLY B C 1
ATOM 2339 O O . GLY B 1 97 ? -10.078 -6.285 5.031 1 98.44 97 GLY B O 1
ATOM 2340 N N . MET B 1 98 ? -7.984 -5.938 4.34 1 98.69 98 MET B N 1
ATOM 2341 C CA . MET B 1 98 ? -8.258 -6.445 2.996 1 98.69 98 MET B CA 1
ATOM 2342 C C . MET B 1 98 ? -7.625 -7.816 2.793 1 98.69 98 MET B C 1
ATOM 2344 O O . MET B 1 98 ? -6.602 -8.125 3.408 1 98.69 98 MET B O 1
ATOM 2348 N N . VAL B 1 99 ? -8.258 -8.656 2.006 1 98.88 99 VAL B N 1
ATOM 2349 C CA . VAL B 1 99 ? -7.613 -9.844 1.454 1 98.88 99 VAL B CA 1
ATOM 2350 C C . VAL B 1 99 ? -6.793 -9.461 0.223 1 98.88 99 VAL B C 1
ATOM 2352 O O . VAL B 1 99 ? -7.355 -9.07 -0.805 1 98.88 99 VAL B O 1
ATOM 2355 N N . VAL B 1 100 ? -5.539 -9.594 0.329 1 98.81 100 VAL B N 1
ATOM 2356 C CA . VAL B 1 100 ? -4.637 -9.172 -0.735 1 98.81 100 VAL B CA 1
ATOM 2357 C C . VAL B 1 100 ? -4.191 -10.391 -1.547 1 98.81 100 VAL B C 1
ATOM 2359 O O . VAL B 1 100 ? -3.877 -11.438 -0.982 1 98.81 100 VAL B O 1
ATOM 2362 N N . LEU B 1 101 ? -4.273 -10.25 -2.824 1 98.81 101 LEU B N 1
ATOM 2363 C CA . LEU B 1 101 ? -3.732 -11.25 -3.736 1 98.81 101 LEU B CA 1
ATOM 2364 C C . LEU B 1 101 ? -2.482 -10.734 -4.438 1 98.81 101 LEU B C 1
ATOM 2366 O O . LEU B 1 101 ? -2.543 -9.734 -5.164 1 98.81 101 LEU B O 1
ATOM 2370 N N . ALA B 1 102 ? -1.358 -11.305 -4.188 1 98.5 102 ALA B N 1
ATOM 2371 C CA . ALA B 1 102 ? -0.09 -10.852 -4.758 1 98.5 102 ALA B CA 1
ATOM 2372 C C . ALA B 1 102 ? 0.523 -11.938 -5.645 1 98.5 102 ALA B C 1
ATOM 2374 O O . ALA B 1 102 ? 0.784 -13.047 -5.188 1 98.5 102 ALA B O 1
ATOM 2375 N N . ALA B 1 103 ? 0.705 -11.625 -6.883 1 97.06 103 ALA B N 1
ATOM 2376 C CA . ALA B 1 103 ? 1.231 -12.578 -7.855 1 97.06 103 ALA B CA 1
ATOM 2377 C C . ALA B 1 103 ? 2.615 -12.156 -8.344 1 97.06 103 ALA B C 1
ATOM 2379 O O . ALA B 1 103 ? 2.746 -11.211 -9.125 1 97.06 103 ALA B O 1
ATOM 2380 N N . PHE B 1 104 ? 3.607 -12.828 -7.895 1 96.06 104 PHE B N 1
ATOM 2381 C CA . PHE B 1 104 ? 4.988 -12.508 -8.234 1 96.06 104 PHE B CA 1
ATOM 2382 C C . PHE B 1 104 ? 5.816 -13.781 -8.383 1 96.06 104 PHE B C 1
ATOM 2384 O O . PHE B 1 104 ? 5.461 -14.828 -7.836 1 96.06 104 PHE B O 1
ATOM 2391 N N . VAL B 1 105 ? 6.879 -13.703 -9.133 1 94.75 105 VAL B N 1
ATOM 2392 C CA . VAL B 1 105 ? 7.754 -14.859 -9.297 1 94.75 105 VAL B CA 1
ATOM 2393 C C . VAL B 1 105 ? 8.383 -15.227 -7.957 1 94.75 105 VAL B C 1
ATOM 2395 O O . VAL B 1 105 ? 8.25 -16.359 -7.492 1 94.75 105 VAL B O 1
ATOM 2398 N N . ALA B 1 106 ? 9.062 -14.219 -7.305 1 95.44 106 ALA B N 1
ATOM 2399 C CA . ALA B 1 106 ? 9.688 -14.422 -6 1 95.44 106 ALA B CA 1
ATOM 2400 C C . ALA B 1 106 ? 10.445 -15.75 -5.957 1 95.44 106 ALA B C 1
ATOM 2402 O O . ALA B 1 106 ? 10.109 -16.641 -5.172 1 95.44 106 ALA B O 1
ATOM 2403 N N . PRO B 1 107 ? 11.508 -15.828 -6.648 1 95.56 107 PRO B N 1
ATOM 2404 C CA . PRO B 1 107 ? 12.141 -17.109 -6.914 1 95.56 107 PRO B CA 1
ATOM 2405 C C . PRO B 1 107 ? 12.875 -17.672 -5.695 1 95.56 107 PRO B C 1
ATOM 2407 O O . PRO B 1 107 ? 13.164 -18.875 -5.645 1 95.56 107 PRO B O 1
ATOM 2410 N N . PHE B 1 108 ? 13.203 -16.875 -4.684 1 95.69 108 PHE B N 1
ATOM 2411 C CA . PHE B 1 108 ? 14.039 -17.344 -3.59 1 95.69 108 PHE B CA 1
ATOM 2412 C C . PHE B 1 108 ? 13.219 -17.547 -2.322 1 95.69 108 PHE B C 1
ATOM 2414 O O . PHE B 1 108 ? 12.406 -16.688 -1.964 1 95.69 108 PHE B O 1
ATOM 2421 N N . GLU B 1 109 ? 13.461 -18.578 -1.621 1 96.75 109 GLU B N 1
ATOM 2422 C CA . GLU B 1 109 ? 12.758 -18.906 -0.39 1 96.75 109 GLU B CA 1
ATOM 2423 C C . GLU B 1 109 ? 12.945 -17.828 0.67 1 96.75 109 GLU B C 1
ATOM 2425 O O . GLU B 1 109 ? 12 -17.484 1.389 1 96.75 109 GLU B O 1
ATOM 2430 N N . LYS B 1 110 ? 14.117 -17.344 0.771 1 96.56 110 LYS B N 1
ATOM 2431 C CA . LYS B 1 110 ? 14.422 -16.328 1.771 1 96.56 110 LYS B CA 1
ATOM 2432 C C . LYS B 1 110 ? 13.508 -15.109 1.607 1 96.56 110 LYS B C 1
ATOM 2434 O O . LYS B 1 110 ? 13.07 -14.516 2.596 1 96.56 110 LYS B O 1
ATOM 2439 N N . ASP B 1 111 ? 13.25 -14.727 0.406 1 97 111 ASP B N 1
ATOM 2440 C CA . ASP B 1 111 ? 12.406 -13.562 0.139 1 97 111 ASP B CA 1
ATOM 2441 C C . ASP B 1 111 ? 10.945 -13.859 0.46 1 97 111 ASP B C 1
ATOM 2443 O O . ASP B 1 111 ? 10.25 -13.016 1.028 1 97 111 ASP B O 1
ATOM 2447 N N . ARG B 1 112 ? 10.469 -15.039 0.092 1 98.19 112 ARG B N 1
ATOM 2448 C CA . ARG B 1 112 ? 9.102 -15.43 0.414 1 98.19 112 ARG B CA 1
ATOM 2449 C C . ARG B 1 112 ? 8.898 -15.531 1.923 1 98.19 112 ARG B C 1
ATOM 2451 O O . ARG B 1 112 ? 7.855 -15.133 2.443 1 98.19 112 ARG B O 1
ATOM 2458 N N . ASN B 1 113 ? 9.898 -16.047 2.615 1 97.94 113 ASN B N 1
ATOM 2459 C CA . ASN B 1 113 ? 9.852 -16.109 4.07 1 97.94 113 ASN B CA 1
ATOM 2460 C C . ASN B 1 113 ? 9.805 -14.711 4.684 1 97.94 113 ASN B C 1
ATOM 2462 O O . ASN B 1 113 ? 9.125 -14.492 5.691 1 97.94 113 ASN B O 1
ATOM 2466 N N . PHE B 1 114 ? 10.492 -13.828 4.121 1 97.06 114 PHE B N 1
ATOM 2467 C CA . PHE B 1 114 ? 10.445 -12.445 4.598 1 97.06 114 PHE B CA 1
ATOM 2468 C C . PHE B 1 114 ? 9.039 -11.883 4.48 1 97.06 114 PHE B C 1
ATOM 2470 O O . PHE B 1 114 ? 8.539 -11.234 5.406 1 97.06 114 PHE B O 1
ATOM 2477 N N . ILE B 1 115 ? 8.445 -12.086 3.334 1 98.25 115 ILE B N 1
ATOM 2478 C CA . ILE B 1 115 ? 7.086 -11.609 3.125 1 98.25 115 ILE B CA 1
ATOM 2479 C C . ILE B 1 115 ? 6.16 -12.219 4.176 1 98.25 115 ILE B C 1
ATOM 2481 O O . ILE B 1 115 ? 5.375 -11.508 4.809 1 98.25 115 ILE B O 1
ATOM 2485 N N . LYS B 1 116 ? 6.277 -13.516 4.348 1 98.5 116 LYS B N 1
ATOM 2486 C CA . LYS B 1 116 ? 5.484 -14.25 5.328 1 98.5 116 LYS B CA 1
ATOM 2487 C C . LYS B 1 116 ? 5.648 -13.656 6.727 1 98.5 116 LYS B C 1
ATOM 2489 O O . LYS B 1 116 ? 4.66 -13.414 7.422 1 98.5 116 LYS B O 1
ATOM 2494 N N . LYS B 1 117 ? 6.848 -13.414 7.121 1 98.12 117 LYS B N 1
ATOM 2495 C CA . LYS B 1 117 ? 7.137 -12.836 8.43 1 98.12 117 LYS B CA 1
ATOM 2496 C C . LYS B 1 117 ? 6.59 -11.422 8.547 1 98.12 117 LYS B C 1
ATOM 2498 O O . LYS B 1 117 ? 6.059 -11.039 9.594 1 98.12 117 LYS B O 1
ATOM 2503 N N . THR B 1 118 ? 6.699 -10.664 7.531 1 97.75 118 THR B N 1
ATOM 2504 C CA . THR B 1 118 ? 6.293 -9.266 7.52 1 97.75 118 THR B CA 1
ATOM 2505 C C . THR B 1 118 ? 4.781 -9.141 7.688 1 97.75 118 THR B C 1
ATOM 2507 O O . THR B 1 118 ? 4.301 -8.32 8.477 1 97.75 118 THR B O 1
ATOM 2510 N N . VAL B 1 119 ? 4.012 -9.969 6.988 1 98.12 119 VAL B N 1
ATOM 2511 C CA . VAL B 1 119 ? 2.557 -9.883 7.039 1 98.12 119 VAL B CA 1
ATOM 2512 C C . VAL B 1 119 ? 2.035 -10.617 8.273 1 98.12 119 VAL B C 1
ATOM 2514 O O . VAL B 1 119 ? 0.904 -10.391 8.711 1 98.12 119 VAL B O 1
ATOM 2517 N N . GLY B 1 120 ? 2.857 -11.469 8.867 1 98 120 GLY B N 1
ATOM 2518 C CA . GLY B 1 120 ? 2.451 -12.383 9.922 1 98 120 GLY B CA 1
ATOM 2519 C C . GLY B 1 120 ? 2.072 -13.758 9.406 1 98 120 GLY B C 1
ATOM 2520 O O . GLY B 1 120 ? 1.222 -13.883 8.523 1 98 120 GLY B O 1
ATOM 2521 N N . GLU B 1 121 ? 2.646 -14.812 9.93 1 97.56 121 GLU B N 1
ATOM 2522 C CA . GLU B 1 121 ? 2.471 -16.188 9.461 1 97.56 121 GLU B CA 1
ATOM 2523 C C . GLU B 1 121 ? 0.994 -16.562 9.422 1 97.56 121 GLU B C 1
ATOM 2525 O O . GLU B 1 121 ? 0.551 -17.266 8.508 1 97.56 121 GLU B O 1
ATOM 2530 N N . GLU B 1 122 ? 0.239 -16.078 10.352 1 97.44 122 GLU B N 1
ATOM 2531 C CA . GLU B 1 122 ? -1.179 -16.406 10.43 1 97.44 122 GLU B CA 1
ATOM 2532 C C . GLU B 1 122 ? -1.973 -15.734 9.32 1 97.44 122 GLU B C 1
ATOM 2534 O O . GLU B 1 122 ? -3.113 -16.109 9.047 1 97.44 122 GLU B O 1
ATOM 2539 N N . ASN B 1 123 ? -1.373 -14.758 8.711 1 98.56 123 ASN B N 1
ATOM 2540 C CA . ASN B 1 123 ? -2.043 -13.977 7.676 1 98.56 123 ASN B CA 1
ATOM 2541 C C . ASN B 1 123 ? -1.501 -14.305 6.285 1 98.56 123 ASN B C 1
ATOM 2543 O O . ASN B 1 123 ? -1.706 -13.539 5.34 1 98.56 123 ASN B O 1
ATOM 2547 N N . TYR B 1 124 ? -0.782 -15.406 6.184 1 98.75 124 TYR B N 1
ATOM 2548 C CA . TYR B 1 124 ? -0.064 -15.703 4.949 1 98.75 124 TYR B CA 1
ATOM 2549 C C . TYR B 1 124 ? -0.499 -17.047 4.375 1 98.75 124 TYR B C 1
ATOM 2551 O O . TYR B 1 124 ? -0.419 -18.078 5.055 1 98.75 124 TYR B O 1
ATOM 2559 N N . ILE B 1 125 ? -0.987 -17.062 3.111 1 98.88 125 ILE B N 1
ATOM 2560 C CA . ILE B 1 125 ? -1.288 -18.266 2.328 1 98.88 125 ILE B CA 1
ATOM 2561 C C . ILE B 1 125 ? -0.421 -18.297 1.072 1 98.88 125 ILE B C 1
ATOM 2563 O O . ILE B 1 125 ? -0.485 -17.375 0.247 1 98.88 125 ILE B O 1
ATOM 2567 N N . GLU B 1 126 ? 0.362 -19.312 0.894 1 98.81 126 GLU B N 1
ATOM 2568 C CA . GLU B 1 126 ? 1.259 -19.438 -0.251 1 98.81 126 GLU B CA 1
ATOM 2569 C C . GLU B 1 126 ? 0.692 -20.391 -1.301 1 98.81 126 GLU B C 1
ATOM 2571 O O . GLU B 1 126 ? 0.416 -21.547 -1.006 1 98.81 126 GLU B O 1
ATOM 2576 N N . VAL B 1 127 ? 0.484 -19.891 -2.461 1 98.94 127 VAL B N 1
ATOM 2577 C CA . VAL B 1 127 ? 0.018 -20.656 -3.611 1 98.94 127 VAL B CA 1
ATOM 2578 C C . VAL B 1 127 ? 1.162 -20.844 -4.602 1 98.94 127 VAL B C 1
ATOM 2580 O O . VAL B 1 127 ? 1.668 -19.875 -5.172 1 98.94 127 VAL B O 1
ATOM 2583 N N . PHE B 1 128 ? 1.55 -22.047 -4.805 1 98.88 128 PHE B N 1
ATOM 2584 C CA . PHE B 1 128 ? 2.582 -22.359 -5.785 1 98.88 128 PHE B CA 1
ATOM 2585 C C . PHE B 1 128 ? 1.956 -22.797 -7.109 1 98.88 128 PHE B C 1
ATOM 2587 O O . PHE B 1 128 ? 1.271 -23.812 -7.176 1 98.88 128 PHE B O 1
ATOM 2594 N N . VAL B 1 129 ? 2.137 -21.984 -8.102 1 98.44 129 VAL B N 1
ATOM 2595 C CA . VAL B 1 129 ? 1.68 -22.312 -9.445 1 98.44 129 VAL B CA 1
ATOM 2596 C C . VAL B 1 129 ? 2.797 -23.016 -10.211 1 98.44 129 VAL B C 1
ATOM 2598 O O . VAL B 1 129 ? 3.658 -22.375 -10.805 1 98.44 129 VAL B O 1
ATOM 2601 N N . ASP B 1 130 ? 2.666 -24.281 -10.258 1 97.94 130 ASP B N 1
ATOM 2602 C CA . ASP B 1 130 ? 3.742 -25.156 -10.711 1 97.94 130 ASP B CA 1
ATOM 2603 C C . ASP B 1 130 ? 3.578 -25.5 -12.195 1 97.94 130 ASP B C 1
ATOM 2605 O O . ASP B 1 130 ? 3.52 -26.672 -12.555 1 97.94 130 ASP B O 1
ATOM 2609 N N . THR B 1 131 ? 3.514 -24.547 -13.023 1 97.06 131 THR B N 1
ATOM 2610 C CA . THR B 1 131 ? 3.547 -24.75 -14.461 1 97.06 131 THR B CA 1
ATOM 2611 C C . THR B 1 131 ? 4.973 -25.016 -14.938 1 97.06 131 THR B C 1
ATOM 2613 O O . THR B 1 131 ? 5.914 -24.344 -14.508 1 97.06 131 THR B O 1
ATOM 2616 N N . SER B 1 132 ? 5.125 -25.984 -15.82 1 96 132 SER B N 1
ATOM 2617 C CA . SER B 1 132 ? 6.453 -26.359 -16.281 1 96 132 SER B CA 1
ATOM 2618 C C . SER B 1 132 ? 7.098 -25.234 -17.094 1 96 132 SER B C 1
ATOM 2620 O O . SER B 1 132 ? 6.398 -24.422 -17.688 1 96 132 SER B O 1
ATOM 2622 N N . LEU B 1 133 ? 8.484 -25.203 -17 1 95.06 133 LEU B N 1
ATOM 2623 C CA . LEU B 1 133 ? 9.219 -24.219 -17.797 1 95.06 133 LEU B CA 1
ATOM 2624 C C . LEU B 1 133 ? 8.859 -24.328 -19.266 1 95.06 133 LEU B C 1
ATOM 2626 O O . LEU B 1 133 ? 8.703 -23.297 -19.953 1 95.06 133 LEU B O 1
ATOM 2630 N N . GLU B 1 134 ? 8.781 -25.562 -19.734 1 94.81 134 GLU B N 1
ATOM 2631 C CA . GLU B 1 134 ? 8.43 -25.812 -21.125 1 94.81 134 GLU B CA 1
ATOM 2632 C C . GLU B 1 134 ? 7.102 -25.156 -21.484 1 94.81 134 GLU B C 1
ATOM 2634 O O . GLU B 1 134 ? 6.988 -24.484 -22.516 1 94.81 134 GLU B O 1
ATOM 2639 N N . GLU B 1 135 ? 6.141 -25.312 -20.656 1 95.12 135 GLU B N 1
ATOM 2640 C CA . GLU B 1 135 ? 4.832 -24.719 -20.906 1 95.12 135 GLU B CA 1
ATOM 2641 C C . GLU B 1 135 ? 4.895 -23.188 -20.828 1 95.12 135 GLU B C 1
ATOM 2643 O O . GLU B 1 135 ? 4.262 -22.5 -21.625 1 95.12 135 GLU B O 1
ATOM 2648 N N . CYS B 1 136 ? 5.617 -22.641 -19.844 1 95.12 136 CYS B N 1
ATOM 2649 C CA . CYS B 1 136 ? 5.777 -21.203 -19.719 1 95.12 136 CYS B CA 1
ATOM 2650 C C . CYS B 1 136 ? 6.43 -20.609 -20.953 1 95.12 136 CYS B C 1
ATOM 2652 O O . CYS B 1 136 ? 6.008 -19.562 -21.453 1 95.12 136 CYS B O 1
ATOM 2654 N N . GLU B 1 137 ? 7.406 -21.281 -21.484 1 93.31 137 GLU B N 1
ATOM 2655 C CA . GLU B 1 137 ? 8.102 -20.828 -22.688 1 93.31 137 GLU B CA 1
ATOM 2656 C C . GLU B 1 137 ? 7.172 -20.844 -23.891 1 93.31 137 GLU B C 1
ATOM 2658 O O . GLU B 1 137 ? 7.234 -19.969 -24.75 1 93.31 137 GLU B O 1
ATOM 2663 N N . LYS B 1 138 ? 6.426 -21.891 -23.922 1 92.75 138 LYS B N 1
ATOM 2664 C CA . LYS B 1 138 ? 5.473 -22.016 -25.031 1 92.75 138 LYS B CA 1
ATOM 2665 C C . LYS B 1 138 ? 4.488 -20.844 -25.031 1 92.75 138 LYS B C 1
ATOM 2667 O O . LYS B 1 138 ? 4.191 -20.297 -26.094 1 92.75 138 LYS B O 1
ATOM 2672 N N . ARG B 1 139 ? 3.98 -20.469 -23.828 1 87.62 139 ARG B N 1
ATOM 2673 C CA . ARG B 1 139 ? 3.045 -19.359 -23.703 1 87.62 139 ARG B CA 1
ATOM 2674 C C . ARG B 1 139 ? 3.732 -18.031 -24 1 87.62 139 ARG B C 1
ATOM 2676 O O . ARG B 1 139 ? 3.17 -17.172 -24.672 1 87.62 139 ARG B O 1
ATOM 2683 N N . ASP B 1 140 ? 4.926 -17.875 -23.5 1 89.19 140 ASP B N 1
ATOM 2684 C CA . ASP B 1 140 ? 5.789 -16.703 -23.594 1 89.19 140 ASP B CA 1
ATOM 2685 C C . ASP B 1 140 ? 4.965 -15.422 -23.656 1 89.19 140 ASP B C 1
ATOM 268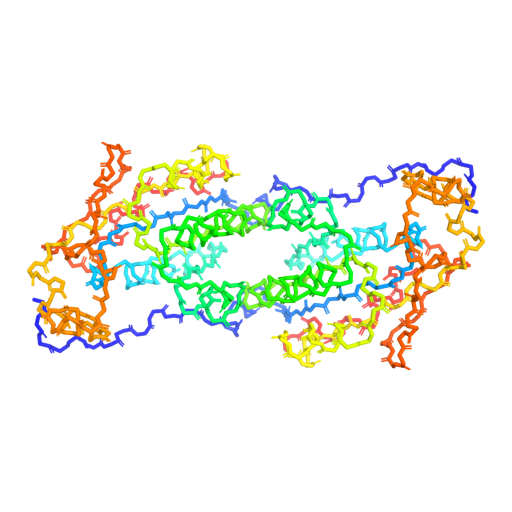7 O O . ASP B 1 140 ? 5.164 -14.594 -24.547 1 89.19 140 ASP B O 1
ATOM 2691 N N . VAL B 1 141 ? 4.023 -15.227 -22.75 1 79.75 141 VAL B N 1
ATOM 2692 C CA . VAL B 1 141 ? 3 -14.188 -22.703 1 79.75 141 VAL B CA 1
ATOM 2693 C C . VAL B 1 141 ? 3.65 -12.82 -22.875 1 79.75 141 VAL B C 1
ATOM 2695 O O . VAL B 1 141 ? 3.1 -11.938 -23.531 1 79.75 141 VAL B O 1
ATOM 2698 N N . LYS B 1 142 ? 4.906 -12.594 -22.344 1 80.06 142 LYS B N 1
ATOM 2699 C CA . LYS B 1 142 ? 5.547 -11.281 -22.375 1 80.06 142 LYS B CA 1
ATOM 2700 C C . LYS B 1 142 ? 6.742 -11.273 -23.328 1 80.06 142 LYS B C 1
ATOM 2702 O O . LYS B 1 142 ? 7.426 -10.258 -23.469 1 80.06 142 LYS B O 1
ATOM 2707 N N . GLY B 1 143 ? 6.926 -12.391 -23.938 1 86.5 143 GLY B N 1
ATOM 2708 C CA . GLY B 1 143 ? 8.039 -12.5 -24.859 1 86.5 143 GLY B CA 1
ATOM 2709 C C . GLY B 1 143 ? 9.391 -12.555 -24.188 1 86.5 143 GLY B C 1
ATOM 2710 O O . GLY B 1 143 ? 10.422 -12.367 -24.828 1 86.5 143 GLY B O 1
ATOM 2711 N N . LEU B 1 144 ? 9.375 -12.797 -22.953 1 86.19 144 LEU B N 1
ATOM 2712 C CA . LEU B 1 144 ? 10.609 -12.727 -22.172 1 86.19 144 LEU B CA 1
ATOM 2713 C C . LEU B 1 144 ? 11.461 -13.969 -22.391 1 86.19 144 LEU B C 1
ATOM 2715 O O . LEU B 1 144 ? 12.695 -13.891 -22.406 1 86.19 144 LEU B O 1
ATOM 2719 N N . TYR B 1 145 ? 10.852 -15.062 -22.562 1 91.25 145 TYR B N 1
ATOM 2720 C CA . TYR B 1 145 ? 11.594 -16.312 -22.672 1 91.25 145 TYR B CA 1
ATOM 2721 C C . TYR B 1 145 ? 12.359 -16.375 -23.984 1 91.25 145 TYR B C 1
ATOM 2723 O O . TYR B 1 145 ? 13.531 -16.781 -24.016 1 91.25 145 TYR B O 1
ATOM 2731 N N . LYS B 1 146 ? 11.656 -15.984 -25 1 88.94 146 LYS B N 1
ATOM 2732 C CA . LYS B 1 146 ? 12.336 -15.945 -26.281 1 88.94 146 LYS B CA 1
ATOM 2733 C C . LYS B 1 146 ? 13.555 -15.023 -26.234 1 88.94 146 LYS B C 1
ATOM 2735 O O . LYS B 1 146 ? 14.633 -15.375 -26.703 1 88.94 146 LYS B O 1
ATOM 2740 N N . LYS B 1 147 ? 13.352 -13.914 -25.625 1 89.81 147 LYS B N 1
ATOM 2741 C CA . LYS B 1 147 ? 14.445 -12.961 -25.484 1 89.81 147 LYS B CA 1
ATOM 2742 C C . LYS B 1 147 ? 15.57 -13.523 -24.625 1 89.81 147 LYS B C 1
ATOM 2744 O O . LYS B 1 147 ? 16.75 -13.32 -24.922 1 89.81 147 LYS B O 1
ATOM 2749 N N . ALA B 1 148 ? 15.258 -14.156 -23.641 1 87.81 148 ALA B N 1
ATOM 2750 C CA . ALA B 1 148 ? 16.234 -14.766 -22.75 1 87.81 148 ALA B CA 1
ATOM 2751 C C . ALA B 1 148 ? 17.031 -15.852 -23.484 1 87.81 148 ALA B C 1
ATOM 2753 O O . ALA B 1 148 ? 18.25 -15.922 -23.359 1 87.81 148 ALA B O 1
ATOM 2754 N N . ARG B 1 149 ? 16.344 -16.625 -24.219 1 89.94 149 ARG B N 1
ATOM 2755 C CA . ARG B 1 149 ? 17 -17.703 -24.938 1 89.94 149 ARG B CA 1
ATOM 2756 C C . ARG B 1 149 ? 17.938 -17.156 -26.016 1 89.94 149 ARG B C 1
ATOM 2758 O O . ARG B 1 149 ? 18.953 -17.781 -26.344 1 89.94 149 ARG B O 1
ATOM 2765 N N . LYS B 1 150 ? 17.672 -16.016 -26.406 1 90.75 150 LYS B N 1
ATOM 2766 C CA . LYS B 1 150 ? 18.531 -15.336 -27.375 1 90.75 150 LYS B CA 1
ATOM 2767 C C . LYS B 1 150 ? 19.672 -14.602 -26.688 1 90.75 150 LYS B C 1
ATOM 2769 O O . LYS B 1 150 ? 20.516 -13.992 -27.359 1 90.75 150 LYS B O 1
ATOM 2774 N N . GLY B 1 151 ? 19.656 -14.648 -25.422 1 86.81 151 GLY B N 1
ATOM 2775 C CA . GLY B 1 151 ? 20.719 -14.031 -24.656 1 86.81 151 GLY B CA 1
ATOM 2776 C C . GLY B 1 151 ? 20.516 -12.539 -24.438 1 86.81 151 GLY B C 1
ATOM 2777 O O . GLY B 1 151 ? 21.438 -11.844 -24 1 86.81 151 GLY B O 1
ATOM 2778 N N . GLU B 1 152 ? 19.328 -12.086 -24.656 1 87.12 152 GLU B N 1
ATOM 2779 C CA . GLU B 1 152 ? 19.031 -10.664 -24.531 1 87.12 152 GLU B CA 1
ATOM 2780 C C . GLU B 1 152 ? 18.719 -10.289 -23.094 1 87.12 152 GLU B C 1
ATOM 2782 O O . GLU B 1 152 ? 18.797 -9.117 -22.719 1 87.12 152 GLU B O 1
ATOM 2787 N N . ILE B 1 153 ? 18.281 -11.289 -22.344 1 82.81 153 ILE B N 1
ATOM 2788 C CA . ILE B 1 153 ? 18 -11.109 -20.938 1 82.81 153 ILE B CA 1
ATOM 2789 C C . ILE B 1 153 ? 18.938 -11.984 -20.094 1 82.81 153 ILE B C 1
ATOM 2791 O O . ILE B 1 153 ? 18.953 -13.203 -20.266 1 82.81 153 ILE B O 1
ATOM 2795 N N . LYS B 1 154 ? 19.734 -11.414 -19.312 1 77.81 154 LYS B N 1
ATOM 2796 C CA . LYS B 1 154 ? 20.797 -12.148 -18.625 1 77.81 154 LYS B CA 1
ATOM 2797 C C . LYS B 1 154 ? 20.281 -12.766 -17.328 1 77.81 154 LYS B C 1
ATOM 2799 O O . LYS B 1 154 ? 20.812 -13.773 -16.859 1 77.81 154 LYS B O 1
ATOM 2804 N N . ASP B 1 155 ? 19.234 -12.359 -16.625 1 83.38 155 ASP B N 1
ATOM 2805 C CA . ASP B 1 155 ? 18.844 -12.836 -15.297 1 83.38 155 ASP B CA 1
ATOM 2806 C C . ASP B 1 155 ? 17.391 -13.281 -15.289 1 83.38 155 ASP B C 1
ATOM 2808 O O . ASP B 1 155 ? 16.641 -12.977 -14.352 1 83.38 155 ASP B O 1
ATOM 2812 N N . MET B 1 156 ? 17.188 -14.203 -16.312 1 86.12 156 MET B N 1
ATOM 2813 C CA . MET B 1 156 ? 15.812 -14.688 -16.406 1 86.12 156 MET B CA 1
ATOM 2814 C C . MET B 1 156 ? 15.594 -15.891 -15.492 1 86.12 156 MET B C 1
ATOM 2816 O O . MET B 1 156 ? 16.234 -16.922 -15.656 1 86.12 156 MET B O 1
ATOM 2820 N N . THR B 1 157 ? 14.68 -15.758 -14.633 1 88.69 157 THR B N 1
ATOM 2821 C CA . THR B 1 157 ? 14.352 -16.844 -13.727 1 88.69 157 THR B CA 1
ATOM 2822 C C . THR B 1 157 ? 13.836 -18.062 -14.492 1 88.69 157 THR B C 1
ATOM 2824 O O . THR B 1 157 ? 13 -17.922 -15.391 1 88.69 157 THR B O 1
ATOM 2827 N N . GLY B 1 158 ? 14.336 -19.25 -14.117 1 88.56 158 GLY B N 1
ATOM 2828 C CA . GLY B 1 158 ? 13.961 -20.469 -14.812 1 88.56 158 GLY B CA 1
ATOM 2829 C C . GLY B 1 158 ? 14.891 -20.828 -15.961 1 88.56 158 GLY B C 1
ATOM 2830 O O . GLY B 1 158 ? 14.906 -21.953 -16.438 1 88.56 158 GLY B O 1
ATOM 2831 N N . ILE B 1 159 ? 15.594 -19.812 -16.406 1 89.81 159 ILE B N 1
ATOM 2832 C CA . ILE B 1 159 ? 16.531 -20.047 -17.484 1 89.81 159 ILE B CA 1
ATOM 2833 C C . ILE B 1 159 ? 17.969 -19.797 -17 1 89.81 159 ILE B C 1
ATOM 2835 O O . ILE B 1 159 ? 18.719 -20.734 -16.781 1 89.81 159 ILE B O 1
ATOM 2839 N N . SER B 1 160 ? 18.359 -18.594 -16.719 1 87 160 SER B N 1
ATOM 2840 C CA . SER B 1 160 ? 19.703 -18.234 -16.312 1 87 160 SER B CA 1
ATOM 2841 C C . SER B 1 160 ? 19.781 -17.953 -14.812 1 87 160 SER B C 1
ATOM 2843 O O . SER B 1 160 ? 20.859 -17.734 -14.266 1 87 160 SER B O 1
ATOM 2845 N N . SER B 1 161 ? 18.719 -17.844 -14.172 1 88.75 161 SER B N 1
ATOM 2846 C CA . SER B 1 161 ? 18.625 -17.703 -12.719 1 88.75 161 SER B CA 1
ATOM 2847 C C . SER B 1 161 ? 17.703 -18.766 -12.117 1 88.75 161 SER B C 1
ATOM 2849 O O . SER B 1 161 ? 16.719 -19.156 -12.734 1 88.75 161 SER B O 1
ATOM 2851 N N . PRO B 1 162 ? 18 -19.172 -10.938 1 91.62 162 PRO B N 1
ATOM 2852 C CA . PRO B 1 162 ? 17.25 -20.281 -10.367 1 91.62 162 PRO B CA 1
ATOM 2853 C C . PRO B 1 162 ? 15.891 -19.859 -9.812 1 91.62 162 PRO B C 1
ATOM 2855 O O . PRO B 1 162 ? 15.688 -18.672 -9.508 1 91.62 162 PRO B O 1
ATOM 2858 N N . TYR B 1 163 ? 14.992 -20.781 -9.758 1 95.81 163 TYR B N 1
ATOM 2859 C CA . TYR B 1 163 ? 13.742 -20.734 -9.008 1 95.81 163 TYR B CA 1
ATOM 2860 C C . TYR B 1 163 ? 13.719 -21.812 -7.918 1 95.81 163 TYR B C 1
ATOM 2862 O O . TYR B 1 163 ? 13.734 -23 -8.211 1 95.81 163 TYR B O 1
ATOM 2870 N N . GLU B 1 164 ? 13.727 -21.297 -6.633 1 96.75 164 GLU B N 1
ATOM 2871 C CA . GLU B 1 164 ? 13.641 -22.234 -5.512 1 96.75 164 GLU B CA 1
ATOM 2872 C C . GLU B 1 164 ? 12.195 -22.641 -5.227 1 96.75 164 GLU B C 1
ATOM 2874 O O . GLU B 1 164 ? 11.414 -21.828 -4.715 1 96.75 164 GLU B O 1
ATOM 2879 N N . VAL B 1 165 ? 11.844 -23.844 -5.539 1 97.19 165 VAL B N 1
ATOM 2880 C CA . VAL B 1 165 ? 10.492 -24.344 -5.352 1 97.19 165 VAL B CA 1
ATOM 2881 C C . VAL B 1 165 ? 10.086 -24.203 -3.883 1 97.19 165 VAL B C 1
ATOM 2883 O O . VAL B 1 165 ? 10.875 -24.516 -2.984 1 97.19 165 VAL B O 1
ATOM 2886 N N . PRO B 1 166 ? 8.867 -23.703 -3.648 1 97.75 166 PRO B N 1
ATOM 2887 C CA . PRO B 1 166 ? 8.438 -23.594 -2.254 1 97.75 166 PRO B CA 1
ATOM 2888 C C . PRO B 1 166 ? 8.453 -24.938 -1.526 1 97.75 166 PRO B C 1
ATOM 2890 O O . PRO B 1 166 ? 7.988 -25.938 -2.068 1 97.75 166 PRO B O 1
ATOM 2893 N N . LEU B 1 167 ? 8.953 -24.906 -0.315 1 94 167 LEU B N 1
ATOM 2894 C CA . LEU B 1 167 ? 9.109 -26.141 0.445 1 94 167 LEU B CA 1
ATOM 2895 C C . LEU B 1 167 ? 7.777 -26.594 1.026 1 94 167 LEU B C 1
ATOM 2897 O O . LEU B 1 167 ? 7.473 -27.781 1.022 1 94 167 LEU B O 1
ATOM 2901 N N . ARG B 1 168 ? 6.969 -25.703 1.573 1 95.62 168 ARG B N 1
ATOM 2902 C CA . ARG B 1 168 ? 5.711 -26.031 2.23 1 95.62 168 ARG B CA 1
ATOM 2903 C C . ARG B 1 168 ? 4.613 -25.047 1.841 1 95.62 168 ARG B C 1
ATOM 2905 O O . ARG B 1 168 ? 4.008 -24.422 2.705 1 95.62 168 ARG B O 1
ATOM 2912 N N . PRO B 1 169 ? 4.328 -24.969 0.514 1 98.5 169 PRO B N 1
ATOM 2913 C CA . PRO B 1 169 ? 3.203 -24.109 0.141 1 98.5 169 PRO B CA 1
ATOM 2914 C C . PRO B 1 169 ? 1.866 -24.625 0.672 1 98.5 169 PRO B C 1
ATOM 2916 O O . PRO B 1 169 ? 1.726 -25.812 0.951 1 98.5 169 PRO B O 1
ATOM 2919 N N . ASN B 1 170 ? 0.946 -23.766 0.891 1 98.69 170 ASN B N 1
ATOM 2920 C CA . ASN B 1 170 ? -0.374 -24.172 1.357 1 98.69 170 ASN B CA 1
ATOM 2921 C C . ASN B 1 170 ? -1.132 -24.953 0.283 1 98.69 170 ASN B C 1
ATOM 2923 O O . ASN B 1 170 ? -1.947 -25.812 0.598 1 98.69 170 ASN B O 1
ATOM 2927 N N . ILE B 1 171 ? -0.876 -24.609 -1.008 1 98.75 171 ILE B N 1
ATOM 2928 C CA . ILE B 1 171 ? -1.547 -25.266 -2.123 1 98.75 171 ILE B CA 1
ATOM 2929 C C . ILE B 1 171 ? -0.659 -25.219 -3.363 1 98.75 171 ILE B C 1
ATOM 2931 O O . ILE B 1 171 ? 0.042 -24.234 -3.59 1 98.75 171 ILE B O 1
ATOM 2935 N N . VAL B 1 172 ? -0.622 -26.25 -4.137 1 98.69 172 VAL B N 1
ATOM 2936 C CA . VAL B 1 172 ? 0.097 -26.344 -5.402 1 98.69 172 VAL B CA 1
ATOM 2937 C C . VAL B 1 172 ? -0.896 -26.484 -6.555 1 98.69 172 VAL B C 1
ATOM 2939 O O . VAL B 1 172 ? -1.784 -27.328 -6.516 1 98.69 172 VAL B O 1
ATOM 2942 N N . LEU B 1 173 ? -0.767 -25.594 -7.512 1 98.56 173 LEU B N 1
ATOM 2943 C CA . LEU B 1 173 ? -1.554 -25.656 -8.734 1 98.56 173 LEU B CA 1
ATOM 2944 C C . LEU B 1 173 ? -0.692 -26.109 -9.914 1 98.56 173 LEU B C 1
ATOM 2946 O O . LEU B 1 173 ? 0.505 -25.812 -9.961 1 98.56 173 LEU B O 1
ATOM 2950 N N . THR B 1 174 ? -1.298 -26.797 -10.867 1 96.56 174 THR B N 1
ATOM 2951 C CA . THR B 1 174 ? -0.563 -27.25 -12.039 1 96.56 174 THR B CA 1
ATOM 2952 C C . THR B 1 174 ? -1.247 -26.797 -13.32 1 96.56 174 THR B C 1
ATOM 2954 O O . THR B 1 174 ? -2.385 -26.312 -13.289 1 96.56 174 THR B O 1
ATOM 2957 N N . GLU B 1 175 ? -0.467 -26.875 -14.398 1 93.62 175 GLU B N 1
ATOM 2958 C CA . GLU B 1 175 ? -0.983 -26.453 -15.695 1 93.62 175 GLU B CA 1
ATOM 2959 C C . GLU B 1 175 ? -2.107 -27.375 -16.156 1 93.62 175 GLU B C 1
ATOM 2961 O O . GLU B 1 175 ? -2.787 -27.078 -17.156 1 93.62 175 GLU B O 1
ATOM 2966 N N . LYS B 1 176 ? -2.355 -28.422 -15.5 1 94.19 176 LYS B N 1
ATOM 2967 C CA . LYS B 1 176 ? -3.395 -29.375 -15.875 1 94.19 176 LYS B CA 1
ATOM 2968 C C . LYS B 1 176 ? -4.77 -28.906 -15.422 1 94.19 176 LYS B C 1
ATOM 2970 O O . LYS B 1 176 ? -5.793 -29.422 -15.875 1 94.19 176 LYS B O 1
ATOM 2975 N N . GLU B 1 177 ? -4.828 -28.016 -14.5 1 95.12 177 GLU B N 1
ATOM 2976 C CA . GLU B 1 177 ? -6.078 -27.484 -13.977 1 95.12 177 GLU B CA 1
ATOM 2977 C C . GLU B 1 177 ? -6.535 -26.266 -14.766 1 95.12 177 GLU B C 1
ATOM 2979 O O . GLU B 1 177 ? -5.707 -25.453 -15.195 1 95.12 177 GLU B O 1
ATOM 2984 N N . SER B 1 178 ? -7.875 -26.172 -14.938 1 96.19 178 SER B N 1
ATOM 2985 C CA . SER B 1 178 ? -8.43 -24.938 -15.477 1 96.19 178 SER B CA 1
ATOM 2986 C C . SER B 1 178 ? -8.367 -23.812 -14.445 1 96.19 178 SER B C 1
ATOM 2988 O O . SER B 1 178 ? -8.18 -24.047 -13.258 1 96.19 178 SER B O 1
ATOM 2990 N N . VAL B 1 179 ? -8.531 -22.609 -14.922 1 96.88 179 VAL B N 1
ATOM 2991 C CA . VAL B 1 179 ? -8.555 -21.453 -14.031 1 96.88 179 VAL B CA 1
ATOM 2992 C C . VAL B 1 179 ? -9.672 -21.609 -13.008 1 96.88 179 VAL B C 1
ATOM 2994 O O . VAL B 1 179 ? -9.477 -21.359 -11.812 1 96.88 179 VAL B O 1
ATOM 2997 N N . GLU B 1 180 ? -10.797 -22.062 -13.484 1 97.31 180 GLU B N 1
ATOM 2998 C CA . GLU B 1 180 ? -11.953 -22.25 -12.609 1 97.31 180 GLU B CA 1
ATOM 2999 C C . GLU B 1 180 ? -11.656 -23.281 -11.516 1 97.31 180 GLU B C 1
ATOM 3001 O O . GLU B 1 180 ? -11.984 -23.047 -10.352 1 97.31 180 GLU B O 1
ATOM 3006 N N . GLU B 1 181 ? -11.062 -24.359 -11.906 1 98.19 181 GLU B N 1
ATOM 3007 C CA . GLU B 1 181 ? -10.703 -25.391 -10.938 1 98.19 181 GLU B CA 1
ATOM 3008 C C . GLU B 1 181 ? -9.703 -24.859 -9.914 1 98.19 181 GLU B C 1
ATOM 3010 O O . GLU B 1 181 ? -9.852 -25.109 -8.711 1 98.19 181 GLU B O 1
ATOM 3015 N N . ALA B 1 182 ? -8.695 -24.172 -10.375 1 98.44 182 ALA B N 1
ATOM 3016 C CA . ALA B 1 182 ? -7.68 -23.594 -9.508 1 98.44 182 ALA B CA 1
ATOM 3017 C C . ALA B 1 182 ? -8.305 -22.625 -8.5 1 98.44 182 ALA B C 1
ATOM 3019 O O . ALA B 1 182 ? -8.039 -22.719 -7.297 1 98.44 182 ALA B O 1
ATOM 3020 N N . VAL B 1 183 ? -9.18 -21.766 -8.969 1 98.56 183 VAL B N 1
ATOM 3021 C CA . VAL B 1 183 ? -9.852 -20.766 -8.133 1 98.56 183 VAL B CA 1
ATOM 3022 C C . VAL B 1 183 ? -10.688 -21.469 -7.062 1 98.56 183 VAL B C 1
ATOM 3024 O O . VAL B 1 183 ? -10.648 -21.094 -5.891 1 98.56 183 VAL B O 1
ATOM 3027 N N . ASN B 1 184 ? -11.398 -22.469 -7.465 1 98.56 184 ASN B N 1
ATOM 3028 C CA . ASN B 1 184 ? -12.25 -23.188 -6.52 1 98.56 184 ASN B CA 1
ATOM 3029 C C . ASN B 1 184 ? -11.422 -23.859 -5.426 1 98.56 184 ASN B C 1
ATOM 3031 O O . ASN B 1 184 ? -11.805 -23.859 -4.254 1 98.56 184 ASN B O 1
ATOM 3035 N N . ARG B 1 185 ? -10.336 -24.438 -5.793 1 98.69 185 ARG B N 1
ATOM 3036 C CA . ARG B 1 185 ? -9.469 -25.094 -4.82 1 98.69 185 ARG B CA 1
ATOM 3037 C C . ARG B 1 185 ? -8.914 -24.094 -3.812 1 98.69 185 ARG B C 1
ATOM 3039 O O . ARG B 1 185 ? -8.906 -24.359 -2.609 1 98.69 185 ARG B O 1
ATOM 3046 N N . ILE B 1 186 ? -8.453 -22.969 -4.285 1 98.88 186 ILE B N 1
ATOM 3047 C CA . ILE B 1 186 ? -7.938 -21.953 -3.379 1 98.88 186 ILE B CA 1
ATOM 3048 C C . ILE B 1 186 ? -9.062 -21.438 -2.475 1 98.88 186 ILE B C 1
ATOM 3050 O O . ILE B 1 186 ? -8.875 -21.297 -1.265 1 98.88 186 ILE B O 1
ATOM 3054 N N . TYR B 1 187 ? -10.195 -21.125 -3.088 1 98.69 187 TYR B N 1
ATOM 3055 C CA . TYR B 1 187 ? -11.32 -20.594 -2.334 1 98.69 187 TYR B CA 1
ATOM 3056 C C . TYR B 1 187 ? -11.711 -21.531 -1.197 1 98.69 187 TYR B C 1
ATOM 3058 O O . TYR B 1 187 ? -11.961 -21.078 -0.074 1 98.69 187 TYR B O 1
ATOM 3066 N N . GLU B 1 188 ? -11.789 -22.812 -1.527 1 98.44 188 GLU B N 1
ATOM 3067 C CA . GLU B 1 188 ? -12.148 -23.797 -0.5 1 98.44 188 GLU B CA 1
ATOM 3068 C C . GLU B 1 188 ? -11.125 -23.797 0.637 1 98.44 188 GLU B C 1
ATOM 3070 O O . GLU B 1 188 ? -11.492 -23.953 1.804 1 98.44 188 GLU B O 1
ATOM 3075 N N . LEU B 1 189 ? -9.922 -23.641 0.276 1 98.56 189 LEU B N 1
ATOM 3076 C CA . LEU B 1 189 ? -8.852 -23.609 1.27 1 98.56 189 LEU B CA 1
ATOM 3077 C C . LEU B 1 189 ? -8.992 -22.391 2.174 1 98.56 189 LEU B C 1
ATOM 3079 O O . LEU B 1 189 ? -8.805 -22.484 3.389 1 98.56 189 LEU B O 1
ATOM 3083 N N . ILE B 1 190 ? -9.391 -21.172 1.592 1 98.62 190 ILE B N 1
ATOM 3084 C CA . ILE B 1 190 ? -9.281 -19.938 2.361 1 98.62 190 ILE B CA 1
ATOM 3085 C C . ILE B 1 190 ? -10.633 -19.594 2.98 1 98.62 190 ILE B C 1
ATOM 3087 O O . ILE B 1 190 ? -10.719 -18.719 3.852 1 98.62 190 ILE B O 1
ATOM 3091 N N . ARG B 1 191 ? -11.648 -20.266 2.584 1 98 191 ARG B N 1
ATOM 3092 C CA . ARG B 1 191 ? -13.008 -19.938 3.016 1 98 191 ARG B CA 1
ATOM 3093 C C . ARG B 1 191 ? -13.102 -19.922 4.539 1 98 191 ARG B C 1
ATOM 3095 O O . ARG B 1 191 ? -13.641 -18.969 5.117 1 98 191 ARG B O 1
ATOM 3102 N N . PRO B 1 192 ? -12.578 -20.969 5.277 1 98.06 192 PRO B N 1
ATOM 3103 C CA . PRO B 1 192 ? -12.633 -20.891 6.742 1 98.06 192 PRO B CA 1
ATOM 3104 C C . PRO B 1 192 ? -11.852 -19.703 7.305 1 98.06 192 PRO B C 1
ATOM 3106 O O . PRO B 1 192 ? -12.211 -19.172 8.359 1 98.06 192 PRO B O 1
ATOM 3109 N N . LYS B 1 193 ? -10.789 -19.297 6.621 1 98.06 193 LYS B N 1
ATOM 3110 C CA . LYS B 1 193 ? -9.922 -18.219 7.082 1 98.06 193 LYS B CA 1
ATOM 3111 C C . LYS B 1 193 ? -10.594 -16.859 6.902 1 98.06 193 LYS B C 1
ATOM 3113 O O . LYS B 1 193 ? -10.219 -15.883 7.559 1 98.06 193 LYS B O 1
ATOM 3118 N N . LEU B 1 194 ? -11.57 -16.75 6.012 1 98.38 194 LEU B N 1
ATOM 3119 C CA . LEU B 1 194 ? -12.289 -15.508 5.746 1 98.38 194 LEU B CA 1
ATOM 3120 C C . LEU B 1 194 ? -13.18 -15.133 6.922 1 98.38 194 LEU B C 1
ATOM 3122 O O . LEU B 1 194 ? -13.523 -13.961 7.094 1 98.38 194 LEU B O 1
ATOM 3126 N N . GLN B 1 195 ? -13.523 -16.094 7.652 1 95.75 195 GLN B N 1
ATOM 3127 C CA . GLN B 1 195 ? -14.422 -15.859 8.773 1 95.75 195 GLN B CA 1
ATOM 3128 C C . GLN B 1 195 ? -13.688 -15.211 9.945 1 95.75 195 GLN B C 1
ATOM 3130 O O . GLN B 1 195 ? -12.516 -15.508 10.188 1 95.75 195 GLN B O 1
ATOM 3135 N N . LEU B 1 196 ? -14.344 -14.328 10.672 1 91.44 196 LEU B N 1
ATOM 3136 C CA . LEU B 1 196 ? -13.766 -13.648 11.828 1 91.44 196 LEU B CA 1
ATOM 3137 C C . LEU B 1 196 ? -13.672 -14.594 13.023 1 91.44 196 LEU B C 1
ATOM 3139 O O . LEU B 1 196 ? -14.531 -15.461 13.211 1 91.44 196 LEU B O 1
#

Solvent-accessible surface area (backbone atoms only — not comparable to full-atom values): 20936 Å² total; per-residue (Å²): 142,76,80,85,70,69,78,73,76,43,73,82,48,37,68,60,37,14,59,74,61,69,24,36,42,26,37,42,37,28,32,34,54,77,62,38,46,46,60,59,36,45,30,46,37,46,43,56,40,43,74,69,64,42,58,55,44,80,46,35,61,77,66,35,42,70,45,63,40,48,90,49,66,71,46,71,69,31,46,46,51,48,38,53,41,49,18,36,52,50,27,54,42,27,46,54,24,20,34,32,32,34,31,47,44,71,36,45,59,71,48,52,49,47,26,31,60,63,48,30,65,91,26,49,41,40,35,34,33,58,33,51,69,69,56,16,51,71,60,30,77,83,48,56,47,64,38,29,76,71,62,74,41,76,63,36,66,76,74,69,28,77,61,51,74,77,88,78,52,76,42,79,43,50,73,86,52,51,61,66,56,49,32,50,54,51,47,64,68,44,52,73,62,38,50,116,140,78,79,86,71,70,78,72,77,42,74,80,49,38,67,59,37,14,58,75,61,68,24,38,42,27,38,42,36,28,30,33,53,76,61,38,47,46,61,59,38,45,29,47,37,45,44,57,39,44,76,70,63,44,58,56,44,78,46,37,62,78,64,35,42,69,45,63,39,49,88,50,66,71,47,72,69,30,47,46,50,48,38,54,41,49,18,37,51,49,26,54,43,26,46,52,24,20,33,33,32,35,32,46,44,71,36,45,58,71,48,52,50,45,26,32,61,62,48,29,64,92,26,50,41,39,36,34,32,59,34,52,70,70,58,17,51,71,60,29,77,82,47,54,48,64,37,31,75,71,62,73,40,75,62,37,67,76,75,68,28,76,61,51,74,76,87,78,53,76,41,79,42,50,74,86,52,51,60,67,56,51,33,51,54,51,47,63,67,44,51,73,61,38,50,116